Protein 8P61 (pdb70)

Nearest PDB structures (foldseek):
  8p61-assembly2_D-2  TM=9.581E-01  e=9.323E-28  O'nyong-nyong virus strain Gulu
  4uon-assembly2_B  TM=9.784E-01  e=1.556E-20  Aura virus
  4agj-assembly1_A  TM=9.787E-01  e=2.288E-20  Aura virus
  1kxd-assembly1_A  TM=9.789E-01  e=3.755E-20  Sindbis virus
  8ufb-assembly1_C  TM=9.804E-01  e=1.661E-19  Eastern equine encephalitis virus

Organism: O'nyong-nyong virus (strain Gulu) (NCBI:txid11028)

Structure (mmCIF, N/CA/C/O backbone):
data_8P61
#
_entry.id   8P61
#
_cell.length_a   89.650
_cell.length_b   112.130
_cell.length_c   67.100
_cell.angle_alpha   90.000
_cell.angle_beta   89.970
_cell.angle_gamma   90.000
#
_symmetry.space_group_name_H-M   'C 1 2 1'
#
loop_
_entity.id
_entity.type
_entity.pdbx_description
1 polymer 'Capsid protein'
2 non-polymer GLYCEROL
3 non-polymer 'SULFATE ION'
4 water water
#
loop_
_atom_site.group_PDB
_atom_site.id
_atom_site.type_symbol
_atom_site.label_atom_id
_atom_site.label_alt_id
_atom_site.label_comp_id
_atom_site.label_asym_id
_atom_site.label_entity_id
_atom_site.label_seq_id
_atom_site.pdbx_PDB_ins_code
_atom_site.Cartn_x
_atom_site.Cartn_y
_atom_site.Cartn_z
_atom_site.occupancy
_atom_site.B_iso_or_equiv
_atom_site.auth_seq_id
_atom_site.auth_comp_id
_atom_site.auth_asym_id
_atom_site.auth_atom_id
_atom_site.pdbx_PDB_model_num
ATOM 1 N N . GLU A 1 6 ? 30.229 11.191 -1.429 1.000 83.059 109 GLU A N 1
ATOM 2 C CA . GLU A 1 6 ? 30.396 12.312 -0.457 1.000 87.024 109 GLU A CA 1
ATOM 3 C C . GLU A 1 6 ? 29.996 11.840 0.945 1.000 89.442 109 GLU A C 1
ATOM 4 O O . GLU A 1 6 ? 29.211 12.484 1.639 1.000 66.844 109 GLU A O 1
ATOM 16 N N . ASN A 1 7 ? 30.595 10.707 1.365 1.000 97.028 110 ASN A N 1
ATOM 17 C CA . ASN A 1 7 ? 30.416 10.101 2.680 1.000 89.796 110 ASN A CA 1
ATOM 18 C C . ASN A 1 7 ? 31.783 9.879 3.337 1.000 81.526 110 ASN A C 1
ATOM 19 O O . ASN A 1 7 ? 31.993 8.894 4.044 1.000 66.711 110 ASN A O 1
ATOM 30 N N . ASP A 1 8 ? 32.663 10.884 3.151 1.000 77.343 111 ASP A N 1
ATOM 31 C CA . ASP A 1 8 ? 33.893 11.068 3.902 1.000 67.944 111 ASP A CA 1
ATOM 32 C C . ASP A 1 8 ? 33.564 11.633 5.284 1.000 55.515 111 ASP A C 1
ATOM 33 O O . ASP A 1 8 ? 34.453 11.724 6.123 1.000 49.067 111 ASP A O 1
ATOM 42 N N . CYS A 1 9 ? 32.281 11.986 5.510 1.000 51.521 112 CYS A N 1
ATOM 43 C CA . CYS A 1 9 ? 31.820 12.633 6.713 1.000 48.721 112 CYS A CA 1
ATOM 44 C C . CYS A 1 9 ? 30.996 11.711 7.609 1.000 41.799 112 CYS A C 1
ATOM 45 O O . CYS A 1 9 ? 30.478 12.176 8.607 1.000 38.209 112 CYS A O 1
ATOM 53 N N . ILE A 1 10 ? 30.865 10.420 7.268 1.000 44.276 113 ILE A N 1
ATOM 54 C CA . ILE A 1 10 ? 30.044 9.479 8.018 1.000 44.965 113 ILE A CA 1
ATOM 55 C C . ILE A 1 10 ? 30.969 8.369 8.490 1.000 40.924 113 ILE A C 1
ATOM 56 O O . ILE A 1 10 ? 31.701 7.836 7.671 1.000 34.304 113 ILE A O 1
ATOM 72 N N . PHE A 1 11 ? 30.936 8.062 9.792 1.000 38.940 114 PHE A N 1
ATOM 73 C CA . PHE A 1 11 ? 31.796 7.049 10.379 1.000 40.523 114 PHE A CA 1
ATOM 74 C C . PHE A 1 11 ? 30.942 6.070 11.178 1.000 37.669 114 PHE A C 1
ATOM 75 O O . PHE A 1 11 ? 30.062 6.485 11.935 1.000 29.262 114 PHE A O 1
ATOM 92 N N . GLU A 1 12 ? 31.244 4.767 11.035 1.000 34.576 115 GLU A N 1
ATOM 93 C CA . GLU A 1 12 ? 30.546 3.719 11.761 1.000 34.837 115 GLU A CA 1
ATOM 94 C C . GLU A 1 12 ? 30.835 3.829 13.253 1.000 31.964 115 GLU A C 1
ATOM 95 O O . GLU A 1 12 ? 31.943 4.175 13.650 1.000 32.998 115 GLU A O 1
ATOM 107 N N . VAL A 1 13 ? 29.814 3.571 14.070 1.000 32.810 116 VAL A N 1
ATOM 108 C CA . VAL A 1 13 ? 29.996 3.306 15.487 1.000 37.886 116 VAL A CA 1
ATOM 109 C C . VAL A 1 13 ? 29.807 1.810 15.683 1.000 43.019 116 VAL A C 1
ATOM 110 O O . VAL A 1 13 ? 28.848 1.256 15.143 1.000 39.518 116 VAL A O 1
ATOM 123 N N . ARG A 1 14 ? 30.690 1.187 16.476 1.000 50.541 117 ARG A N 1
ATOM 124 C CA . ARG A 1 14 ? 30.763 -0.270 16.594 1.000 49.365 117 ARG A CA 1
ATOM 125 C C . ARG A 1 14 ? 30.813 -0.676 18.063 1.000 49.989 117 ARG A C 1
ATOM 126 O O . ARG A 1 14 ? 31.534 -0.072 18.847 1.000 47.059 117 ARG A O 1
ATOM 147 N N . HIS A 1 15 ? 30.031 -1.714 18.401 1.000 51.424 118 HIS A N 1
ATOM 148 C CA . HIS A 1 15 ? 29.973 -2.322 19.717 1.000 51.237 118 HIS A CA 1
ATOM 149 C C . HIS A 1 15 ? 29.925 -3.830 19.501 1.000 51.176 118 HIS A C 1
ATOM 150 O O . HIS A 1 15 ? 29.154 -4.277 18.662 1.000 50.900 118 HIS A O 1
ATOM 165 N N . GLU A 1 16 ? 30.799 -4.586 20.194 1.000 58.650 119 GLU A N 1
ATOM 166 C CA . GLU A 1 16 ? 30.923 -6.031 20.031 1.000 55.900 119 GLU A CA 1
ATOM 167 C C . GLU A 1 16 ? 31.110 -6.384 18.546 1.000 57.283 119 GLU A C 1
ATOM 168 O O . GLU A 1 16 ? 30.505 -7.337 18.079 1.000 65.374 119 GLU A O 1
ATOM 180 N N . GLY A 1 17 ? 31.865 -5.603 17.761 1.000 58.280 120 GLY A N 1
ATOM 181 C CA . GLY A 1 17 ? 32.097 -5.927 16.356 1.000 58.489 120 GLY A CA 1
ATOM 182 C C . GLY A 1 17 ? 30.890 -5.754 15.427 1.000 59.951 120 GLY A C 1
ATOM 183 O O . GLY A 1 17 ? 30.944 -6.193 14.279 1.000 61.116 120 GLY A O 1
ATOM 187 N N . LYS A 1 18 ? 29.836 -5.069 15.895 1.000 58.756 121 LYS A N 1
ATOM 188 C CA . LYS A 1 18 ? 28.624 -4.822 15.120 1.000 60.803 121 LYS A CA 1
ATOM 189 C C . LYS A 1 18 ? 28.458 -3.308 14.959 1.000 52.306 121 LYS A C 1
ATOM 190 O O . LYS A 1 18 ? 28.660 -2.578 15.921 1.000 43.459 121 LYS A O 1
ATOM 209 N N . VAL A 1 19 ? 28.037 -2.856 13.771 1.000 49.715 122 VAL A N 1
ATOM 210 C CA . VAL A 1 19 ? 27.679 -1.462 13.541 1.000 45.337 122 VAL A CA 1
ATOM 211 C C . VAL A 1 19 ? 26.373 -1.164 14.273 1.000 41.723 122 VAL A C 1
ATOM 212 O O . VAL A 1 19 ? 25.357 -1.737 13.906 1.000 46.011 122 VAL A O 1
ATOM 225 N N . THR A 1 20 ? 26.398 -0.271 15.275 1.000 35.960 123 THR A N 1
ATOM 226 C CA . THR A 1 20 ? 25.207 0.143 16.016 1.000 36.344 123 THR A CA 1
ATOM 227 C C . THR A 1 20 ? 24.588 1.444 15.473 1.000 40.926 123 THR A C 1
ATOM 228 O O . THR A 1 20 ? 23.490 1.821 15.863 1.000 41.277 123 THR A O 1
ATOM 239 N N . GLY A 1 21 ? 25.281 2.145 14.572 1.000 42.317 124 GLY A N 1
ATOM 240 C CA . GLY A 1 21 ? 24.914 3.492 14.166 1.000 40.444 124 GLY A CA 1
ATOM 241 C C . GLY A 1 21 ? 26.100 4.243 13.567 1.000 35.579 124 GLY A C 1
ATOM 242 O O . GLY A 1 21 ? 27.152 3.653 13.332 1.000 32.695 124 GLY A O 1
ATOM 246 N N . TYR A 1 22 ? 25.894 5.544 13.318 1.000 34.690 125 TYR A N 1
ATOM 247 C CA . TYR A 1 22 ? 26.823 6.387 12.576 1.000 32.932 125 TYR A CA 1
ATOM 248 C C . TYR A 1 22 ? 27.076 7.705 13.294 1.000 33.329 125 TYR A C 1
ATOM 249 O O . TYR A 1 22 ? 26.210 8.228 13.992 1.000 33.541 125 TYR A O 1
ATOM 267 N N . ALA A 1 23 ? 28.328 8.166 13.170 1.000 34.360 126 ALA A N 1
ATOM 268 C CA . ALA A 1 23 ? 28.733 9.508 13.533 1.000 33.399 126 ALA A CA 1
ATOM 269 C C . ALA A 1 23 ? 28.950 10.273 12.231 1.000 37.611 126 ALA A C 1
ATOM 270 O O . ALA A 1 23 ? 29.343 9.704 11.210 1.000 42.796 126 ALA A O 1
ATOM 277 N N . CYS A 1 24 ? 28.713 11.584 12.325 1.000 38.203 127 CYS A N 1
ATOM 278 C CA . CYS A 1 24 ? 28.599 12.464 11.187 1.000 38.586 127 CYS A CA 1
ATOM 279 C C . CYS A 1 24 ? 29.398 13.750 11.446 1.000 35.875 127 CYS A C 1
ATOM 280 O O . CYS A 1 24 ? 29.262 14.348 12.512 1.000 38.332 127 CYS A O 1
ATOM 288 N N . LEU A 1 25 ? 30.259 14.140 10.490 1.000 34.602 128 LEU A N 1
ATOM 289 C CA . LEU A 1 25 ? 31.001 15.389 10.539 1.000 32.726 128 LEU A CA 1
ATOM 290 C C . LEU A 1 25 ? 30.161 16.426 9.821 1.000 31.825 128 LEU A C 1
ATOM 291 O O . LEU A 1 25 ? 29.929 16.314 8.621 1.000 34.503 128 LEU A O 1
ATOM 307 N N . VAL A 1 26 ? 29.707 17.435 10.562 1.000 34.740 129 VAL A N 1
ATOM 308 C CA . VAL A 1 26 ? 28.789 18.405 9.995 1.000 36.064 129 VAL A CA 1
ATOM 309 C C . VAL A 1 26 ? 29.059 19.745 10.662 1.000 34.275 129 VAL A C 1
ATOM 310 O O . VAL A 1 26 ? 29.106 19.828 11.899 1.000 35.715 129 VAL A O 1
ATOM 323 N N . GLY A 1 27 ? 29.254 20.781 9.827 1.000 34.562 130 GLY A N 1
ATOM 324 C CA . GLY A 1 27 ? 29.675 22.082 10.321 1.000 32.528 130 GLY A CA 1
ATOM 325 C C . GLY A 1 27 ? 31.062 21.981 10.943 1.000 34.004 130 GLY A C 1
ATOM 326 O O . GLY A 1 27 ? 31.980 21.574 10.244 1.000 34.274 130 GLY A O 1
ATOM 330 N N . ASP A 1 28 ? 31.154 22.228 12.257 1.000 33.585 131 ASP A N 1
ATOM 331 C CA . ASP A 1 28 ? 32.398 22.126 13.003 1.000 40.247 131 ASP A CA 1
ATOM 332 C C . ASP A 1 28 ? 32.295 21.050 14.098 1.000 38.212 131 ASP A C 1
ATOM 333 O O . ASP A 1 28 ? 33.062 21.090 15.060 1.000 33.559 131 ASP A O 1
ATOM 342 N N . LYS A 1 29 ? 31.369 20.089 13.952 1.000 37.874 132 LYS A N 1
ATOM 343 C CA . LYS A 1 29 ? 31.084 19.111 14.988 1.000 39.917 132 LYS A CA 1
ATOM 344 C C . LYS A 1 29 ? 31.133 17.696 14.427 1.000 35.973 132 LYS A C 1
ATOM 345 O O . LYS A 1 29 ? 30.797 17.462 13.258 1.000 32.751 132 LYS A O 1
ATOM 364 N N . VAL A 1 30 ? 31.564 16.776 15.300 1.000 33.961 133 VAL A N 1
ATOM 365 C CA . VAL A 1 30 ? 31.319 15.359 15.134 1.000 33.804 133 VAL A CA 1
ATOM 366 C C . VAL A 1 30 ? 30.041 15.061 15.903 1.000 34.281 133 VAL A C 1
ATOM 367 O O . VAL A 1 30 ? 30.020 15.251 17.119 1.000 34.314 133 VAL A O 1
ATOM 380 N N . MET A 1 31 ? 29.007 14.575 15.213 1.000 34.293 134 MET A N 1
ATOM 381 C CA . MET A 1 31 ? 27.724 14.349 15.856 1.000 36.298 134 MET A CA 1
ATOM 382 C C . MET A 1 31 ? 27.376 12.872 15.836 1.000 33.980 134 MET A C 1
ATOM 383 O O . MET A 1 31 ? 27.593 12.200 14.840 1.000 31.825 134 MET A O 1
ATOM 397 N N . LYS A 1 32 ? 26.786 12.417 16.938 1.000 37.723 135 LYS A N 1
ATOM 398 C CA . LYS A 1 32 ? 26.409 11.032 17.119 1.000 39.545 135 LYS A CA 1
ATOM 399 C C . LYS A 1 32 ? 25.161 10.994 17.989 1.000 37.235 135 LYS A C 1
ATOM 400 O O . LYS A 1 32 ? 25.113 11.710 18.979 1.000 36.362 135 LYS A O 1
ATOM 419 N N . PRO A 1 33 ? 24.128 10.169 17.702 1.000 39.859 136 PRO A N 1
ATOM 420 C CA . PRO A 1 33 ? 23.009 10.023 18.645 1.000 39.426 136 PRO A CA 1
ATOM 421 C C . PRO A 1 33 ? 23.530 9.454 19.960 1.000 42.306 136 PRO A C 1
ATOM 422 O O . PRO A 1 33 ? 24.400 8.572 19.958 1.000 40.132 136 PRO A O 1
ATOM 433 N N . ALA A 1 34 ? 23.038 9.969 21.086 1.000 40.766 137 ALA A N 1
ATOM 434 C CA . ALA A 1 34 ? 23.546 9.551 22.390 1.000 42.800 137 ALA A CA 1
ATOM 435 C C . ALA A 1 34 ? 23.205 8.091 22.712 1.000 44.194 137 ALA A C 1
ATOM 436 O O . ALA A 1 34 ? 23.961 7.450 23.427 1.000 44.021 137 ALA A O 1
ATOM 443 N N . HIS A 1 35 ? 22.086 7.568 22.190 1.000 46.112 138 HIS A N 1
ATOM 444 C CA . HIS A 1 35 ? 21.668 6.197 22.451 1.000 44.735 138 HIS A CA 1
ATOM 445 C C . HIS A 1 35 ? 22.545 5.153 21.738 1.000 45.694 138 HIS A C 1
ATOM 446 O O . HIS A 1 35 ? 22.499 3.982 22.107 1.000 46.360 138 HIS A O 1
ATOM 461 N N . VAL A 1 36 ? 23.288 5.527 20.690 1.000 43.375 139 VAL A N 1
ATOM 462 C CA . VAL A 1 36 ? 24.079 4.568 19.922 1.000 44.560 139 VAL A CA 1
ATOM 463 C C . VAL A 1 36 ? 25.311 4.156 20.733 1.000 48.296 139 VAL A C 1
ATOM 464 O O . VAL A 1 36 ? 26.207 4.963 20.921 1.000 47.273 139 VAL A O 1
ATOM 477 N N . LYS A 1 37 ? 25.371 2.886 21.154 1.000 54.078 140 LYS A N 1
ATOM 478 C CA . LYS A 1 37 ? 26.462 2.368 21.969 1.000 54.625 140 LYS A CA 1
ATOM 479 C C . LYS A 1 37 ? 27.691 2.083 21.110 1.000 53.272 140 LYS A C 1
ATOM 480 O O . LYS A 1 37 ? 27.577 1.810 19.921 1.000 53.921 140 LYS A O 1
ATOM 499 N N . GLY A 1 38 ? 28.873 2.154 21.736 1.000 49.649 141 GLY A N 1
ATOM 500 C CA . GLY A 1 38 ? 30.119 1.701 21.136 1.000 42.311 141 GLY A CA 1
ATOM 501 C C . GLY A 1 38 ? 31.028 2.878 20.825 1.000 41.262 141 GLY A C 1
ATOM 502 O O . GLY A 1 38 ? 30.838 3.962 21.355 1.000 47.358 141 GLY A O 1
ATOM 506 N N . THR A 1 39 ? 32.015 2.657 19.959 1.000 42.161 142 THR A N 1
ATOM 507 C CA . THR A 1 39 ? 33.040 3.642 19.674 1.000 48.197 142 THR A CA 1
ATOM 508 C C . THR A 1 39 ? 33.167 3.794 18.163 1.000 47.946 142 THR A C 1
ATOM 509 O O . THR A 1 39 ? 32.926 2.853 17.411 1.000 43.156 142 THR A O 1
ATOM 520 N N . ILE A 1 40 ? 33.598 4.989 17.769 1.000 43.545 143 ILE A N 1
ATOM 521 C CA . ILE A 1 40 ? 33.602 5.376 16.381 1.000 46.703 143 ILE A CA 1
ATOM 522 C C . ILE A 1 40 ? 34.774 4.647 15.737 1.000 50.275 143 ILE A C 1
ATOM 523 O O . ILE A 1 40 ? 35.851 4.591 16.320 1.000 42.747 143 ILE A O 1
ATOM 539 N N . ASP A 1 41 ? 34.562 4.139 14.520 1.000 51.215 144 ASP A N 1
ATOM 540 C CA . ASP A 1 41 ? 35.572 3.420 13.772 1.000 56.520 144 ASP A CA 1
ATOM 541 C C . ASP A 1 41 ? 36.536 4.427 13.144 1.000 51.909 144 ASP A C 1
ATOM 542 O O . ASP A 1 41 ? 36.703 4.463 11.919 1.000 58.848 144 ASP A O 1
ATOM 551 N N . ASN A 1 42 ? 37.199 5.230 13.976 1.000 47.502 145 ASN A N 1
ATOM 552 C CA . ASN A 1 42 ? 38.237 6.148 13.515 1.000 52.149 145 ASN A CA 1
ATOM 553 C C . ASN A 1 42 ? 39.060 6.606 14.716 1.000 56.334 145 ASN A C 1
ATOM 554 O O . ASN A 1 42 ? 38.493 7.159 15.657 1.000 50.712 145 ASN A O 1
ATOM 565 N N . ALA A 1 43 ? 40.390 6.402 14.655 1.000 56.854 146 ALA A N 1
ATOM 566 C CA . ALA A 1 43 ? 41.325 6.703 15.735 1.000 62.286 146 ALA A CA 1
ATOM 567 C C . ALA A 1 43 ? 41.187 8.131 16.276 1.000 60.934 146 ALA A C 1
ATOM 568 O O . ALA A 1 43 ? 41.115 8.374 17.490 1.000 56.087 146 ALA A O 1
ATOM 575 N N . ASP A 1 44 ? 41.149 9.074 15.322 1.000 59.326 147 ASP A N 1
ATOM 576 C CA . ASP A 1 44 ? 41.120 10.493 15.632 1.000 60.738 147 ASP A CA 1
ATOM 577 C C . ASP A 1 44 ? 39.840 10.829 16.387 1.000 63.545 147 ASP A C 1
ATOM 578 O O . ASP A 1 44 ? 39.904 11.545 17.377 1.000 63.128 147 ASP A O 1
ATOM 587 N N . LEU A 1 45 ? 38.702 10.285 15.934 1.000 53.738 148 LEU A N 1
ATOM 588 C CA . LEU A 1 45 ? 37.400 10.645 16.482 1.000 50.642 148 LEU A CA 1
ATOM 589 C C . LEU A 1 45 ? 37.142 9.943 17.814 1.000 47.764 148 LEU A C 1
ATOM 590 O O . LEU A 1 45 ? 36.506 10.534 18.693 1.000 42.880 148 LEU A O 1
ATOM 606 N N . ALA A 1 46 ? 37.635 8.693 17.945 1.000 48.231 149 ALA A N 1
ATOM 607 C CA . ALA A 1 46 ? 37.481 7.908 19.162 1.000 49.417 149 ALA A CA 1
ATOM 608 C C . ALA A 1 46 ? 38.116 8.587 20.378 1.000 54.393 149 ALA A C 1
ATOM 609 O O . ALA A 1 46 ? 37.594 8.464 21.480 1.000 61.582 149 ALA A O 1
ATOM 616 N N . LYS A 1 47 ? 39.216 9.318 20.176 1.000 62.084 150 LYS A N 1
ATOM 617 C CA . LYS A 1 47 ? 39.944 10.007 21.239 1.000 70.124 150 LYS A CA 1
ATOM 618 C C . LYS A 1 47 ? 39.165 11.209 21.790 1.000 61.779 150 LYS A C 1
ATOM 619 O O . LYS A 1 47 ? 39.473 11.661 22.886 1.000 62.316 150 LYS A O 1
ATOM 638 N N . LEU A 1 48 ? 38.162 11.744 21.064 1.000 58.808 151 LEU A N 1
ATOM 639 C CA . LEU A 1 48 ? 37.574 13.035 21.410 1.000 45.976 151 LEU A CA 1
ATOM 640 C C . LEU A 1 48 ? 36.692 12.883 22.639 1.000 46.620 151 LEU A C 1
ATOM 641 O O . LEU A 1 48 ? 36.183 11.805 22.908 1.000 56.937 151 LEU A O 1
ATOM 657 N N . ALA A 1 49 ? 36.538 13.976 23.384 1.000 49.219 152 ALA A N 1
ATOM 658 C CA . ALA A 1 49 ? 35.551 14.070 24.446 1.000 51.499 152 ALA A CA 1
ATOM 659 C C . ALA A 1 49 ? 34.235 14.568 23.830 1.000 48.578 152 ALA A C 1
ATOM 660 O O . ALA A 1 49 ? 34.235 15.549 23.094 1.000 47.504 152 ALA A O 1
ATOM 667 N N . PHE A 1 50 ? 33.123 13.875 24.092 1.000 50.554 153 PHE A N 1
ATOM 668 C CA . PHE A 1 50 ? 31.823 14.264 23.578 1.000 45.992 153 PHE A CA 1
ATOM 669 C C . PHE A 1 50 ? 30.993 14.880 24.692 1.000 47.303 153 PHE A C 1
ATOM 670 O O . PHE A 1 50 ? 31.032 14.398 25.822 1.000 53.785 153 PHE A O 1
ATOM 687 N N . LYS A 1 51 ? 30.231 15.922 24.337 1.000 48.543 154 LYS A N 1
ATOM 688 C CA . LYS A 1 51 ? 29.290 16.556 25.242 1.000 54.425 154 LYS A CA 1
ATOM 689 C C . LYS A 1 51 ? 27.907 16.037 24.862 1.000 52.362 154 LYS A C 1
ATOM 690 O O . LYS A 1 51 ? 27.524 16.129 23.698 1.000 50.811 1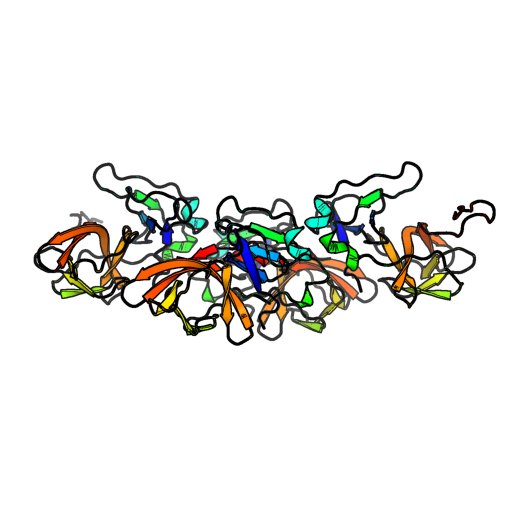54 LYS A O 1
ATOM 709 N N . ARG A 1 52 ? 27.190 15.474 25.847 1.000 56.444 155 ARG A N 1
ATOM 710 C CA A ARG A 1 52 ? 25.850 14.948 25.653 0.530 57.965 155 ARG A CA 1
ATOM 711 C CA B ARG A 1 52 ? 25.852 14.943 25.661 0.470 60.762 155 ARG A CA 1
ATOM 712 C C . ARG A 1 52 ? 24.855 16.064 25.937 1.000 64.991 155 ARG A C 1
ATOM 713 O O . ARG A 1 52 ? 24.952 16.713 26.975 1.000 70.910 155 ARG A O 1
ATOM 753 N N . SER A 1 53 ? 23.888 16.260 25.020 1.000 69.012 156 SER A N 1
ATOM 754 C CA . SER A 1 53 ? 22.819 17.224 25.229 1.000 63.070 156 SER A CA 1
ATOM 755 C C . SER A 1 53 ? 21.920 16.732 26.365 1.000 65.623 156 SER A C 1
ATOM 756 O O . SER A 1 53 ? 21.562 15.554 26.398 1.000 74.838 156 SER A O 1
ATOM 764 N N . SER A 1 54 ? 21.555 17.637 27.286 1.000 76.325 157 SER A N 1
ATOM 765 C CA . SER A 1 54 ? 20.694 17.295 28.416 1.000 86.278 157 SER A CA 1
ATOM 766 C C . SER A 1 54 ? 19.208 17.386 28.052 1.000 82.687 157 SER A C 1
ATOM 767 O O . SER A 1 54 ? 18.372 17.065 28.897 1.000 93.021 157 SER A O 1
ATOM 775 N N . LYS A 1 55 ? 18.875 17.836 26.820 1.000 72.333 158 LYS A N 1
ATOM 776 C CA . LYS A 1 55 ? 17.513 17.835 26.292 1.000 65.554 158 LYS A CA 1
ATOM 777 C C . LYS A 1 55 ? 17.341 16.797 25.174 1.000 64.720 158 LYS A C 1
ATOM 778 O O . LYS A 1 55 ? 16.300 16.156 25.140 1.000 66.318 158 LYS A O 1
ATOM 797 N N . TYR A 1 56 ? 18.320 16.657 24.253 1.000 61.205 159 TYR A N 1
ATOM 798 C CA . TYR A 1 56 ? 18.174 15.922 22.999 1.000 58.111 159 TYR A CA 1
ATOM 799 C C . TYR A 1 56 ? 19.055 14.677 22.998 1.000 55.989 159 TYR A C 1
ATOM 800 O O . TYR A 1 56 ? 20.051 14.624 23.718 1.000 56.114 159 TYR A O 1
ATOM 818 N N . ASP A 1 57 ? 18.709 13.702 22.140 1.000 46.438 160 ASP A N 1
ATOM 819 C CA . ASP A 1 57 ? 19.391 12.413 22.077 1.000 51.517 160 ASP A CA 1
ATOM 820 C C . ASP A 1 57 ? 20.593 12.567 21.140 1.000 48.987 160 ASP A C 1
ATOM 821 O O . ASP A 1 57 ? 20.606 12.061 20.017 1.000 51.394 160 ASP A O 1
ATOM 830 N N . LEU A 1 58 ? 21.594 13.317 21.599 1.000 49.058 161 LEU A N 1
ATOM 831 C CA . LEU A 1 58 ? 22.692 13.721 20.738 1.000 46.698 161 LEU A CA 1
ATOM 832 C C . LEU A 1 58 ? 23.925 13.994 21.582 1.000 42.954 161 LEU A C 1
ATOM 833 O O . LEU A 1 58 ? 23.827 14.490 22.702 1.000 47.822 161 LEU A O 1
ATOM 849 N N . GLU A 1 59 ? 25.080 13.640 21.035 1.000 42.937 162 GLU A N 1
ATOM 850 C CA . GLU A 1 59 ? 26.315 14.108 21.617 1.000 46.573 162 GLU A CA 1
ATOM 851 C C . GLU A 1 59 ? 27.242 14.561 20.499 1.000 45.931 162 GLU A C 1
ATOM 852 O O . GLU A 1 59 ? 27.119 14.125 19.349 1.000 48.866 162 GLU A O 1
ATOM 864 N N . CYS A 1 60 ? 28.092 15.535 20.856 1.000 44.034 163 CYS A N 1
ATOM 865 C CA . CYS A 1 60 ? 28.909 16.229 19.887 1.000 47.409 163 CYS A CA 1
ATOM 866 C C . CYS A 1 60 ? 30.278 16.519 20.490 1.000 40.801 163 CYS A C 1
ATOM 867 O O . CYS A 1 60 ? 30.420 16.709 21.687 1.000 39.414 163 CYS A O 1
ATOM 875 N N . ALA A 1 61 ? 31.275 16.480 19.619 1.000 37.702 164 ALA A N 1
ATOM 876 C CA . ALA A 1 61 ? 32.634 16.884 19.922 1.000 40.345 164 ALA A CA 1
ATOM 877 C C . ALA A 1 61 ? 33.084 17.852 18.838 1.000 40.600 164 ALA A C 1
ATOM 878 O O . ALA A 1 61 ? 32.602 17.811 17.703 1.000 41.303 164 ALA A O 1
ATOM 885 N N . GLN A 1 62 ? 34.043 18.699 19.193 1.000 41.782 165 GLN A N 1
ATOM 886 C CA . GLN A 1 62 ? 34.617 19.643 18.254 1.000 41.468 165 GLN A CA 1
ATOM 887 C C . GLN A 1 62 ? 35.399 18.848 17.208 1.000 36.001 165 GLN A C 1
ATOM 888 O O . GLN A 1 62 ? 36.167 17.961 17.552 1.000 32.569 165 GLN A O 1
ATOM 902 N N . ILE A 1 63 ? 35.162 19.129 15.927 1.000 33.865 166 ILE A N 1
ATOM 903 C CA . ILE A 1 63 ? 35.881 18.450 14.868 1.000 36.055 166 ILE A CA 1
ATOM 904 C C . ILE A 1 63 ? 37.377 18.741 14.993 1.000 39.339 166 ILE A C 1
ATOM 905 O O . ILE A 1 63 ? 37.758 19.886 15.207 1.000 31.065 166 ILE A O 1
ATOM 921 N N . PRO A 1 64 ? 38.273 17.733 14.888 1.000 36.036 167 PRO A N 1
ATOM 922 C CA . PRO A 1 64 ? 39.702 17.986 14.709 1.000 37.896 167 PRO A CA 1
ATOM 923 C C . PRO A 1 64 ? 39.954 18.839 13.477 1.000 40.962 167 PRO A C 1
ATOM 924 O O . PRO A 1 64 ? 39.389 18.563 12.420 1.000 36.454 167 PRO A O 1
ATOM 935 N N . VAL A 1 65 ? 40.828 19.847 13.624 1.000 43.439 168 VAL A N 1
ATOM 936 C CA . VAL A 1 65 ? 40.999 20.878 12.606 1.000 41.335 168 VAL A CA 1
ATOM 937 C C . VAL A 1 65 ? 41.540 20.257 11.312 1.000 37.952 168 VAL A C 1
ATOM 938 O O . VAL A 1 65 ? 41.173 20.696 10.230 1.000 34.407 168 VAL A O 1
ATOM 951 N N . HIS A 1 66 ? 42.315 19.163 11.411 1.000 38.719 169 HIS A N 1
ATOM 952 C CA . HIS A 1 66 ? 42.840 18.473 10.237 1.000 47.261 169 HIS A CA 1
ATOM 953 C C . HIS A 1 66 ? 41.764 17.749 9.425 1.000 48.197 169 HIS A C 1
ATOM 954 O O . HIS A 1 66 ? 42.061 17.357 8.308 1.000 51.850 169 HIS A O 1
ATOM 969 N N . MET A 1 67 ? 40.544 17.580 9.972 1.000 51.537 170 MET A N 1
ATOM 970 C CA . MET A 1 67 ? 39.433 16.911 9.307 1.000 48.871 170 MET A CA 1
ATOM 971 C C . MET A 1 67 ? 38.319 17.883 8.920 1.000 47.738 170 MET A C 1
ATOM 972 O O . MET A 1 67 ? 37.267 17.429 8.500 1.000 46.309 170 MET A O 1
ATOM 986 N N . LYS A 1 68 ? 38.519 19.201 9.036 1.000 45.117 171 LYS A N 1
ATOM 987 C CA . LYS A 1 68 ? 37.480 20.184 8.725 1.000 51.305 171 LYS A CA 1
ATOM 988 C C . LYS A 1 68 ? 37.046 20.078 7.265 1.000 51.729 171 LYS A C 1
ATOM 989 O O . LYS A 1 68 ? 35.865 20.193 6.997 1.000 57.966 171 LYS A O 1
ATOM 1008 N N . SER A 1 69 ? 37.974 19.807 6.342 1.000 54.089 172 SER A N 1
ATOM 1009 C CA . SER A 1 69 ? 37.680 19.657 4.916 1.000 57.250 172 SER A CA 1
ATOM 1010 C C . SER A 1 69 ? 36.799 18.441 4.604 1.000 57.091 172 SER A C 1
ATOM 1011 O O . SER A 1 69 ? 36.277 18.370 3.497 1.000 71.767 172 SER A O 1
ATOM 1019 N N . ASP A 1 70 ? 36.724 17.459 5.504 1.000 49.734 173 ASP A N 1
ATOM 1020 C CA . ASP A 1 70 ? 35.844 16.313 5.354 1.000 45.884 173 ASP A CA 1
ATOM 1021 C C . ASP A 1 70 ? 34.412 16.608 5.813 1.000 42.380 173 ASP A C 1
ATOM 1022 O O . ASP A 1 70 ? 33.532 15.841 5.463 1.000 40.146 173 ASP A O 1
ATOM 1031 N N . ALA A 1 71 ? 34.189 17.645 6.636 1.000 37.879 174 ALA A N 1
ATOM 1032 C CA . ALA A 1 71 ? 32.879 17.908 7.208 1.000 40.232 174 ALA A CA 1
ATOM 1033 C C . ALA A 1 71 ? 31.910 18.242 6.079 1.000 34.354 174 ALA A C 1
ATOM 1034 O O . ALA A 1 71 ? 32.290 18.906 5.122 1.000 31.328 174 ALA A O 1
ATOM 1041 N N . SER A 1 72 ? 30.673 17.771 6.180 1.000 33.258 175 SER A N 1
ATOM 1042 C CA . SER A 1 72 ? 29.631 18.222 5.274 1.000 32.702 175 SER A CA 1
ATOM 1043 C C . SER A 1 72 ? 29.122 19.593 5.716 1.000 29.965 175 SER A C 1
ATOM 1044 O O . SER A 1 72 ? 29.117 19.960 6.908 1.000 33.026 175 SER A O 1
ATOM 1052 N N . LYS A 1 73 ? 28.717 20.354 4.706 1.000 31.299 176 LYS A N 1
ATOM 1053 C CA . LYS A 1 73 ? 27.922 21.548 4.901 1.000 33.504 176 LYS A CA 1
ATOM 1054 C C . LYS A 1 73 ? 26.537 21.140 5.369 1.000 31.393 176 LYS A C 1
ATOM 1055 O O . LYS A 1 73 ? 26.113 20.010 5.096 1.000 28.671 176 LYS A O 1
ATOM 1074 N N . PHE A 1 74 ? 25.842 22.071 6.032 1.000 30.730 177 PHE A N 1
ATOM 1075 C CA . PHE A 1 74 ? 24.465 21.872 6.475 1.000 28.201 177 PHE A CA 1
ATOM 1076 C C . PHE A 1 74 ? 23.656 23.101 6.107 1.000 27.389 177 PHE A C 1
ATOM 1077 O O . PHE A 1 74 ? 24.222 24.134 5.805 1.000 27.639 177 PHE A O 1
ATOM 1094 N N . THR A 1 75 ? 22.327 23.012 6.205 1.000 26.564 178 THR A N 1
ATOM 1095 C CA . THR A 1 75 ? 21.453 24.153 5.998 1.000 29.117 178 THR A CA 1
ATOM 1096 C C . THR A 1 75 ? 20.169 23.988 6.813 1.000 32.407 178 THR A C 1
ATOM 1097 O O . THR A 1 75 ? 19.769 22.869 7.153 1.000 29.795 178 THR A O 1
ATOM 1108 N N . HIS A 1 76 ? 19.560 25.111 7.154 1.000 32.732 179 HIS A N 1
ATOM 1109 C CA . HIS A 1 76 ? 18.236 25.152 7.732 1.000 33.020 179 HIS A CA 1
ATOM 1110 C C . HIS A 1 76 ? 17.167 25.257 6.654 1.000 36.021 179 HIS A C 1
ATOM 1111 O O . HIS A 1 76 ? 15.983 25.060 6.963 1.000 41.854 179 HIS A O 1
ATOM 1126 N N . GLU A 1 77 ? 17.556 25.475 5.395 1.000 34.469 180 GLU A N 1
ATOM 1127 C CA . GLU A 1 77 ? 16.609 25.566 4.279 1.000 38.654 180 GLU A CA 1
ATOM 1128 C C . GLU A 1 77 ? 16.145 24.156 3.888 1.000 37.283 180 GLU A C 1
ATOM 1129 O O . GLU A 1 77 ? 16.920 23.340 3.363 1.000 37.273 180 GLU A O 1
ATOM 1141 N N . LYS A 1 78 ? 14.867 23.881 4.179 1.000 32.778 181 LYS A N 1
ATOM 1142 C CA . LYS A 1 78 ? 14.239 22.593 3.927 1.000 32.821 181 LYS A CA 1
ATOM 1143 C C . LYS A 1 78 ? 12.910 22.830 3.207 1.000 30.734 181 LYS A C 1
ATOM 1144 O O . LYS A 1 78 ? 11.841 22.608 3.778 1.000 30.335 181 LYS A O 1
ATOM 1163 N N . PRO A 1 79 ? 12.908 23.258 1.928 1.000 28.838 182 PRO A N 1
ATOM 1164 C CA . PRO A 1 79 ? 11.670 23.272 1.149 1.000 31.306 182 PRO A CA 1
ATOM 1165 C C . PRO A 1 79 ? 11.073 21.861 1.013 1.000 31.245 182 PRO A C 1
ATOM 1166 O O . PRO A 1 79 ? 11.777 20.857 1.065 1.000 29.915 182 PRO A O 1
ATOM 1177 N N . GLU A 1 80 ? 9.737 21.787 0.942 1.000 34.760 183 GLU A N 1
ATOM 1178 C CA . GLU A 1 80 ? 9.028 20.526 0.828 1.000 35.018 183 GLU A CA 1
ATOM 1179 C C . GLU A 1 80 ? 9.400 19.835 -0.473 1.000 33.163 183 GLU A C 1
ATOM 1180 O O . GLU A 1 80 ? 9.612 20.496 -1.481 1.000 34.316 183 GLU A O 1
ATOM 1192 N N . GLY A 1 81 ? 9.477 18.494 -0.416 1.000 31.033 184 GLY A N 1
ATOM 1193 C CA . GLY A 1 81 ? 9.892 17.689 -1.556 1.000 30.210 184 GLY A CA 1
ATOM 1194 C C . GLY A 1 81 ? 10.717 16.489 -1.112 1.000 29.503 184 GLY A C 1
ATOM 1195 O O . GLY A 1 81 ? 10.546 16.011 -0.006 1.000 36.439 184 GLY A O 1
ATOM 1199 N N . TYR A 1 82 ? 11.631 16.051 -1.971 1.000 29.152 185 TYR A N 1
ATOM 1200 C CA . TYR A 1 82 ? 12.399 14.838 -1.753 1.000 32.131 185 TYR A CA 1
ATOM 1201 C C . TYR A 1 82 ? 13.851 15.201 -1.466 1.000 30.151 185 TYR A C 1
ATOM 1202 O O . TYR A 1 82 ? 14.354 16.161 -2.011 1.000 29.291 185 TYR A O 1
ATOM 1220 N N . TYR A 1 83 ? 14.449 14.422 -0.552 1.000 33.148 186 TYR A N 1
ATOM 1221 C CA . TYR A 1 83 ? 15.810 14.532 -0.072 1.000 29.725 186 TYR A CA 1
ATOM 1222 C C . TYR A 1 83 ? 16.467 13.159 -0.247 1.000 31.234 186 TYR A C 1
ATOM 1223 O O . TYR A 1 83 ? 15.792 12.189 -0.586 1.000 31.726 186 TYR A O 1
ATOM 1241 N N . ASN A 1 84 ? 17.769 13.080 0.036 1.000 28.771 187 ASN A N 1
ATOM 1242 C CA . ASN A 1 84 ? 18.592 11.910 -0.218 1.000 28.487 187 ASN A CA 1
ATOM 1243 C C . ASN A 1 84 ? 19.059 11.318 1.092 1.000 29.058 187 ASN A C 1
ATOM 1244 O O . ASN A 1 84 ? 19.487 12.051 1.971 1.000 26.636 187 ASN A O 1
ATOM 1255 N N . TRP A 1 85 ? 19.003 9.989 1.203 1.000 29.846 188 TRP A N 1
ATOM 1256 C CA . TRP A 1 85 ? 19.817 9.299 2.183 1.000 31.756 188 TRP A CA 1
ATOM 1257 C C . TRP A 1 85 ? 20.266 7.946 1.630 1.000 30.422 188 TRP A C 1
ATOM 1258 O O . TRP A 1 85 ? 20.041 7.648 0.452 1.000 27.877 188 TRP A O 1
ATOM 1279 N N . HIS A 1 86 ? 21.000 7.211 2.476 1.000 29.095 189 HIS A N 1
ATOM 1280 C CA . HIS A 1 86 ? 21.636 5.948 2.129 1.000 32.776 189 HIS A CA 1
ATOM 1281 C C . HIS A 1 86 ? 20.664 4.982 1.449 1.000 28.803 189 HIS A C 1
ATOM 1282 O O . HIS A 1 86 ? 21.006 4.364 0.468 1.000 36.143 189 HIS A O 1
ATOM 1297 N N . HIS A 1 87 ? 19.438 4.881 1.951 1.000 30.577 190 HIS A N 1
ATOM 1298 C CA . HIS A 1 87 ? 18.437 3.940 1.455 1.000 31.429 190 HIS A CA 1
ATOM 1299 C C . HIS A 1 87 ? 17.563 4.506 0.331 1.000 36.341 190 HIS A C 1
ATOM 1300 O O . HIS A 1 87 ? 16.577 3.868 -0.016 1.000 44.126 190 HIS A O 1
ATOM 1315 N N . GLY A 1 88 ? 17.854 5.705 -0.216 1.000 35.769 191 GLY A N 1
ATOM 1316 C CA . GLY A 1 88 ? 17.102 6.290 -1.318 1.000 33.719 191 GLY A CA 1
ATOM 1317 C C . GLY A 1 88 ? 16.421 7.618 -0.947 1.000 33.794 191 GLY A C 1
ATOM 1318 O O . GLY A 1 88 ? 17.024 8.474 -0.332 1.000 34.325 191 GLY A O 1
ATOM 1322 N N . ALA A 1 89 ? 15.170 7.803 -1.364 1.000 28.969 192 ALA A N 1
ATOM 1323 C CA . ALA A 1 89 ? 14.452 9.061 -1.254 1.000 30.400 192 ALA A CA 1
ATOM 1324 C C . ALA A 1 89 ? 13.767 9.214 0.111 1.000 32.367 192 ALA A C 1
ATOM 1325 O O . ALA A 1 89 ? 13.188 8.263 0.630 1.000 36.633 192 ALA A O 1
ATOM 1332 N N . VAL A 1 90 ? 13.852 10.426 0.680 1.000 36.638 193 VAL A N 1
ATOM 1333 C CA . VAL A 1 90 ? 13.173 10.841 1.893 1.000 32.582 193 VAL A CA 1
ATOM 1334 C C . VAL A 1 90 ? 12.262 12.014 1.528 1.000 37.160 193 VAL A C 1
ATOM 1335 O O . VAL A 1 90 ? 12.708 13.029 1.028 1.000 36.076 193 VAL A O 1
ATOM 1348 N N . GLN A 1 91 ? 10.980 11.880 1.818 1.000 35.973 194 GLN A N 1
ATOM 1349 C CA . GLN A 1 91 ? 10.022 12.924 1.558 1.000 34.756 194 GLN A CA 1
ATOM 1350 C C . GLN A 1 91 ? 10.029 13.849 2.762 1.000 32.580 194 GLN A C 1
ATOM 1351 O O . GLN A 1 91 ? 10.019 13.351 3.878 1.000 31.494 194 GLN A O 1
ATOM 1365 N N . TYR A 1 92 ? 10.008 15.164 2.518 1.000 32.343 195 TYR A N 1
ATOM 1366 C CA . TYR A 1 92 ? 9.786 16.160 3.547 1.000 32.331 195 TYR A CA 1
ATOM 1367 C C . TYR A 1 92 ? 8.482 16.893 3.231 1.000 34.028 195 TYR A C 1
ATOM 1368 O O . TYR A 1 92 ? 8.314 17.467 2.156 1.000 31.526 195 TYR A O 1
ATOM 1386 N N . SER A 1 93 ? 7.579 16.878 4.199 1.000 39.171 196 SER A N 1
ATOM 1387 C CA . SER A 1 93 ? 6.217 17.334 3.992 1.000 41.890 196 SER A CA 1
ATOM 1388 C C . SER A 1 93 ? 5.565 17.505 5.354 1.000 42.436 196 SER A C 1
ATOM 1389 O O . SER A 1 93 ? 5.796 16.683 6.237 1.000 36.912 196 SER A O 1
ATOM 1397 N N . GLY A 1 94 ? 4.826 18.617 5.524 1.000 42.059 197 GLY A N 1
ATOM 1398 C CA . GLY A 1 94 ? 4.213 18.960 6.797 1.000 39.780 197 GLY A CA 1
ATOM 1399 C C . GLY A 1 94 ? 5.191 18.951 7.970 1.000 44.020 197 GLY A C 1
ATOM 1400 O O . GLY A 1 94 ? 4.800 18.584 9.069 1.000 47.749 197 GLY A O 1
ATOM 1404 N N . GLY A 1 95 ? 6.455 19.342 7.734 1.000 40.899 198 GLY A N 1
ATOM 1405 C CA . GLY A 1 95 ? 7.458 19.415 8.782 1.000 40.811 198 GLY A CA 1
ATOM 1406 C C . GLY A 1 95 ? 7.987 18.061 9.262 1.000 39.839 198 GLY A C 1
ATOM 1407 O O . GLY A 1 95 ? 8.579 17.996 10.350 1.000 40.407 198 GLY A O 1
ATOM 1411 N N . ARG A 1 96 ? 7.764 16.992 8.478 1.000 38.171 199 ARG A N 1
ATOM 1412 C CA . ARG A 1 96 ? 8.152 15.639 8.863 1.000 38.853 199 ARG A CA 1
ATOM 1413 C C . ARG A 1 96 ? 8.861 14.979 7.683 1.000 30.715 199 ARG A C 1
ATOM 1414 O O . ARG A 1 96 ? 8.420 15.106 6.547 1.000 30.510 199 ARG A O 1
ATOM 1435 N N . PHE A 1 97 ? 9.958 14.271 7.959 1.000 31.472 200 PHE A N 1
ATOM 1436 C CA . PHE A 1 97 ? 10.619 13.400 6.989 1.000 29.119 200 PHE A CA 1
ATOM 1437 C C . PHE A 1 97 ? 9.986 12.009 7.046 1.000 28.473 200 PHE A C 1
ATOM 1438 O O . PHE A 1 97 ? 9.853 11.445 8.116 1.000 27.467 200 PHE A O 1
ATOM 1455 N N . THR A 1 98 ? 9.651 11.425 5.898 1.000 27.363 201 THR A N 1
ATOM 1456 C CA . THR A 1 98 ? 9.160 10.065 5.860 1.000 29.988 201 THR A CA 1
ATOM 1457 C C . THR A 1 98 ? 9.868 9.252 4.774 1.000 31.917 201 THR A C 1
ATOM 1458 O O . THR A 1 98 ? 10.369 9.793 3.809 1.000 29.903 201 THR A O 1
ATOM 1469 N N . ILE A 1 99 ? 9.844 7.925 4.943 1.000 32.303 202 ILE A N 1
ATOM 1470 C CA . ILE A 1 99 ? 10.367 6.979 3.973 1.000 31.710 202 ILE A CA 1
ATOM 1471 C C . ILE A 1 99 ? 9.320 5.884 3.771 1.000 32.931 202 ILE A C 1
ATOM 1472 O O . ILE A 1 99 ? 8.459 5.704 4.641 1.000 29.257 202 ILE A O 1
ATOM 1488 N N . PRO A 1 100 ? 9.433 5.079 2.686 1.000 34.235 203 PRO A N 1
ATOM 1489 C CA . PRO A 1 100 ? 8.666 3.835 2.583 1.000 34.772 203 PRO A CA 1
ATOM 1490 C C . PRO A 1 100 ? 8.986 2.937 3.780 1.000 37.346 203 PRO A C 1
ATOM 1491 O O . PRO A 1 100 ? 10.162 2.746 4.109 1.000 35.583 203 PRO A O 1
ATOM 1502 N N . THR A 1 101 ? 7.939 2.395 4.428 1.000 36.784 204 THR A N 1
ATOM 1503 C CA . THR A 1 101 ? 8.113 1.406 5.481 1.000 39.866 204 THR A CA 1
ATOM 1504 C C . THR A 1 101 ? 8.996 0.270 4.954 1.000 41.895 204 THR A C 1
ATOM 1505 O O . THR A 1 101 ? 8.855 -0.135 3.799 1.000 51.361 204 THR A O 1
ATOM 1516 N N . GLY A 1 102 ? 9.966 -0.168 5.745 1.000 34.952 205 GLY A N 1
ATOM 1517 C CA . GLY A 1 102 ? 10.828 -1.221 5.246 1.000 38.503 205 GLY A CA 1
ATOM 1518 C C . GLY A 1 102 ? 12.030 -0.725 4.444 1.000 41.184 205 GLY A C 1
ATOM 1519 O O . GLY A 1 102 ? 12.907 -1.536 4.189 1.000 41.980 205 GLY A O 1
ATOM 1523 N N . ALA A 1 103 ? 12.142 0.568 4.096 1.000 40.723 206 ALA A N 1
ATOM 1524 C CA . ALA A 1 103 ? 13.384 1.108 3.541 1.000 37.512 206 ALA A CA 1
ATOM 1525 C C . ALA A 1 103 ? 14.498 1.157 4.587 1.000 35.907 206 ALA A C 1
ATOM 1526 O O . ALA A 1 103 ? 15.672 1.146 4.223 1.000 39.873 206 ALA A O 1
ATOM 1533 N N . GLY A 1 104 ? 14.121 1.265 5.872 1.000 35.789 207 GLY A N 1
ATOM 1534 C CA . GLY A 1 104 ? 15.070 1.317 6.967 1.000 37.872 207 GLY A CA 1
ATOM 1535 C C . GLY A 1 104 ? 15.816 -0.008 7.133 1.000 38.088 207 GLY A C 1
ATOM 1536 O O . GLY A 1 104 ? 15.309 -1.022 6.700 1.000 38.130 207 GLY A O 1
ATOM 1540 N N . LYS A 1 105 ? 17.022 0.025 7.709 1.000 36.783 208 LYS A N 1
ATOM 1541 C CA . LYS A 1 105 ? 17.821 -1.148 7.992 1.000 33.935 208 LYS A CA 1
ATOM 1542 C C . LYS A 1 105 ? 18.379 -1.007 9.405 1.000 32.652 208 LYS A C 1
ATOM 1543 O O . LYS A 1 105 ? 18.367 0.088 9.970 1.000 30.765 208 LYS A O 1
ATOM 1562 N N . PRO A 1 106 ? 18.862 -2.098 10.050 1.000 38.484 209 PRO A N 1
ATOM 1563 C CA . PRO A 1 106 ? 19.545 -1.975 11.340 1.000 38.438 209 PRO A CA 1
ATOM 1564 C C . PRO A 1 106 ? 20.765 -1.051 11.209 1.000 38.023 209 PRO A C 1
ATOM 1565 O O . PRO A 1 106 ? 21.415 -1.025 10.156 1.000 35.498 209 PRO A O 1
ATOM 1576 N N . GLY A 1 107 ? 20.984 -0.232 12.246 1.000 33.377 210 GLY A N 1
ATOM 1577 C CA . GLY A 1 107 ? 22.114 0.684 12.334 1.000 37.764 210 GLY A CA 1
ATOM 1578 C C . GLY A 1 107 ? 21.905 2.047 11.660 1.000 39.822 210 GLY A C 1
ATOM 1579 O O . GLY A 1 107 ? 22.911 2.693 11.381 1.000 38.502 210 GLY A O 1
ATOM 1583 N N . ASP A 1 108 ? 20.646 2.486 11.423 1.000 35.722 211 ASP A N 1
ATOM 1584 C CA . ASP A 1 108 ? 20.386 3.731 10.703 1.000 32.017 211 ASP A CA 1
ATOM 1585 C C . ASP A 1 108 ? 20.518 4.969 11.587 1.000 30.728 211 ASP A C 1
ATOM 1586 O O . ASP A 1 108 ? 20.613 6.058 11.037 1.000 31.933 211 ASP A O 1
ATOM 1595 N N . SER A 1 109 ? 20.513 4.822 12.918 1.000 31.207 212 SER A N 1
ATOM 1596 C CA . SER A 1 109 ? 20.723 5.935 13.821 1.000 31.152 212 SER A CA 1
ATOM 1597 C C . SER A 1 109 ? 22.016 6.661 13.477 1.000 31.184 212 SER A C 1
ATOM 1598 O O . SER A 1 109 ? 23.074 6.039 13.440 1.000 31.090 212 SER A O 1
ATOM 1606 N N . GLY A 1 110 ? 21.894 7.980 13.230 1.000 29.201 213 GLY A N 1
ATOM 1607 C CA . GLY A 1 110 ? 23.014 8.861 12.966 1.000 26.914 213 GLY A CA 1
ATOM 1608 C C . GLY A 1 110 ? 23.245 9.095 11.472 1.000 24.840 213 GLY A C 1
ATOM 1609 O O . GLY A 1 110 ? 24.096 9.889 11.119 1.000 33.548 213 GLY A O 1
ATOM 1613 N N . ARG A 1 111 ? 22.529 8.398 10.601 1.000 27.089 214 ARG A N 1
ATOM 1614 C CA . ARG A 1 111 ? 22.645 8.640 9.169 1.000 29.027 214 ARG A CA 1
ATOM 1615 C C . ARG A 1 111 ? 22.077 10.014 8.826 1.000 29.603 214 ARG A C 1
ATOM 1616 O O . ARG A 1 111 ? 21.015 10.397 9.310 1.000 31.571 214 ARG A O 1
ATOM 1637 N N . PRO A 1 112 ? 22.794 10.826 8.034 1.000 33.086 215 PRO A N 1
ATOM 1638 C CA . PRO A 1 112 ? 22.277 12.108 7.588 1.000 33.035 215 PRO A CA 1
ATOM 1639 C C . PRO A 1 112 ? 21.370 12.011 6.374 1.000 31.903 215 PRO A C 1
ATOM 1640 O O . PRO A 1 112 ? 21.452 11.072 5.591 1.000 30.536 215 PRO A O 1
ATOM 1651 N N . ILE A 1 113 ? 20.547 13.046 6.239 1.000 30.738 216 ILE A N 1
ATOM 1652 C CA . ILE A 1 113 ? 19.714 13.284 5.081 1.000 29.658 216 ILE A CA 1
ATOM 1653 C C . ILE A 1 113 ? 20.251 14.523 4.388 1.000 27.855 216 ILE A C 1
ATOM 1654 O O . ILE A 1 113 ? 20.486 15.516 5.043 1.000 29.068 216 ILE A O 1
ATOM 1670 N N . PHE A 1 114 ? 20.393 14.459 3.061 1.000 31.868 217 PHE A N 1
ATOM 1671 C CA . PHE A 1 114 ? 21.040 15.486 2.277 1.000 29.030 217 PHE A CA 1
ATOM 1672 C C . PHE A 1 114 ? 20.075 16.051 1.242 1.000 29.574 217 PHE A C 1
ATOM 1673 O O . PHE A 1 114 ? 19.259 15.317 0.697 1.000 26.612 217 PHE A O 1
ATOM 1690 N N . ASP A 1 115 ? 20.254 17.335 0.900 1.000 28.603 218 ASP A N 1
ATOM 1691 C CA . ASP A 1 115 ? 19.683 17.901 -0.319 1.000 27.978 218 ASP A CA 1
ATOM 1692 C C . ASP A 1 115 ? 20.579 17.551 -1.509 1.000 26.787 218 ASP A C 1
ATOM 1693 O O . ASP A 1 115 ? 21.640 16.931 -1.340 1.000 28.196 218 ASP A O 1
ATOM 1702 N N . ASN A 1 116 ? 20.135 17.944 -2.713 1.000 25.195 219 ASN A N 1
ATOM 1703 C CA . ASN A 1 116 ? 20.847 17.639 -3.942 1.000 30.266 219 ASN A CA 1
ATOM 1704 C C . ASN A 1 116 ? 22.165 18.409 -4.097 1.000 35.355 219 ASN A C 1
ATOM 1705 O O . ASN A 1 116 ? 22.957 18.044 -4.943 1.000 34.611 219 ASN A O 1
ATOM 1716 N N . LYS A 1 117 ? 22.395 19.484 -3.323 1.000 39.457 220 LYS A N 1
ATOM 1717 C CA . LYS A 1 117 ? 23.687 20.160 -3.279 1.000 41.725 220 LYS A CA 1
ATOM 1718 C C . LYS A 1 117 ? 24.636 19.486 -2.285 1.000 43.614 220 LYS A C 1
ATOM 1719 O O . LYS A 1 117 ? 25.796 19.890 -2.183 1.000 42.024 220 LYS A O 1
ATOM 1738 N N . GLY A 1 118 ? 24.162 18.463 -1.561 1.000 36.279 221 GLY A N 1
ATOM 1739 C CA . GLY A 1 118 ? 24.986 17.709 -0.642 1.000 34.919 221 GLY A CA 1
ATOM 1740 C C . GLY A 1 118 ? 25.085 18.378 0.724 1.000 32.324 221 GLY A C 1
ATOM 1741 O O . GLY A 1 118 ? 25.973 18.068 1.499 1.000 33.641 221 GLY A O 1
ATOM 1745 N N . ARG A 1 119 ? 24.127 19.234 1.055 1.000 34.748 222 ARG A N 1
ATOM 1746 C CA . ARG A 1 119 ? 24.067 19.796 2.385 1.000 35.562 222 ARG A CA 1
ATOM 1747 C C . ARG A 1 119 ? 23.208 18.885 3.245 1.000 33.567 222 ARG A C 1
ATOM 1748 O O . ARG A 1 119 ? 22.154 18.450 2.816 1.000 29.762 222 ARG A O 1
ATOM 1769 N N . VAL A 1 120 ? 23.635 18.671 4.490 1.000 32.939 223 VAL A N 1
ATOM 1770 C CA . VAL A 1 120 ? 22.881 17.903 5.443 1.000 30.816 223 VAL A CA 1
ATOM 1771 C C . VAL A 1 120 ? 21.714 18.766 5.918 1.000 33.822 223 VAL A C 1
ATOM 1772 O O . VAL A 1 120 ? 21.937 19.883 6.387 1.000 31.029 223 VAL A O 1
ATOM 1785 N N . VAL A 1 121 ? 20.490 18.226 5.839 1.000 30.437 224 VAL A N 1
ATOM 1786 C CA . VAL A 1 121 ? 19.295 18.906 6.324 1.000 29.465 224 VAL A CA 1
ATOM 1787 C C . VAL A 1 121 ? 18.775 18.273 7.619 1.000 31.338 224 VAL A C 1
ATOM 1788 O O . VAL A 1 121 ? 18.003 18.925 8.325 1.000 32.876 224 VAL A O 1
ATOM 1801 N N . ALA A 1 122 ? 19.171 17.022 7.939 1.000 31.191 225 ALA A N 1
ATOM 1802 C CA . ALA A 1 122 ? 18.781 16.389 9.191 1.000 28.143 225 ALA A CA 1
ATOM 1803 C C . ALA A 1 122 ? 19.661 15.191 9.469 1.000 27.087 225 ALA A C 1
ATOM 1804 O O . ALA A 1 122 ? 20.318 14.703 8.555 1.000 30.775 225 ALA A O 1
ATOM 1811 N N . ILE A 1 123 ? 19.667 14.750 10.732 1.000 29.223 226 ILE A N 1
ATOM 1812 C CA . ILE A 1 123 ? 20.292 13.498 11.145 1.000 31.408 226 ILE A CA 1
ATOM 1813 C C . ILE A 1 123 ? 19.174 12.614 11.700 1.000 31.231 226 ILE A C 1
ATOM 1814 O O . ILE A 1 123 ? 18.456 13.079 12.559 1.000 31.212 226 ILE A O 1
ATOM 1830 N N . VAL A 1 124 ? 19.123 11.341 11.292 1.000 32.358 227 VAL A N 1
ATOM 1831 C CA . VAL A 1 124 ? 18.116 10.370 11.709 1.000 29.466 227 VAL A CA 1
ATOM 1832 C C . VAL A 1 124 ? 18.467 9.839 13.086 1.000 27.856 227 VAL A C 1
ATOM 1833 O O . VAL A 1 124 ? 19.567 9.338 13.296 1.000 27.183 227 VAL A O 1
ATOM 1846 N N . LEU A 1 125 ? 17.499 9.917 14.002 1.000 27.449 228 LEU A N 1
ATOM 1847 C CA . LEU A 1 125 ? 17.618 9.309 15.315 1.000 32.746 228 LEU A CA 1
ATOM 1848 C C . LEU A 1 125 ? 16.807 8.013 15.389 1.000 38.387 228 LEU A C 1
ATOM 1849 O O . LEU A 1 125 ? 17.166 7.115 16.147 1.000 42.372 228 LEU A O 1
ATOM 1865 N N . GLY A 1 126 ? 15.677 7.948 14.678 1.000 36.482 229 GLY A N 1
ATOM 1866 C CA . GLY A 1 126 ? 14.730 6.877 14.903 1.000 34.782 229 GLY A CA 1
ATOM 1867 C C . GLY A 1 126 ? 13.590 6.929 13.903 1.000 33.748 229 GLY A C 1
ATOM 1868 O O . GLY A 1 126 ? 13.651 7.621 12.895 1.000 35.811 229 GLY A O 1
ATOM 1872 N N . GLY A 1 127 ? 12.516 6.210 14.221 1.000 37.259 230 GLY A N 1
ATOM 1873 C CA . GLY A 1 127 ? 11.331 6.233 13.383 1.000 36.125 230 GLY A CA 1
ATOM 1874 C C . GLY A 1 127 ? 10.121 5.669 14.109 1.000 35.659 230 GLY A C 1
ATOM 1875 O O . GLY A 1 127 ? 10.247 5.087 15.172 1.000 33.934 230 GLY A O 1
ATOM 1879 N N . ALA A 1 128 ? 8.952 5.913 13.523 1.000 35.707 231 ALA A N 1
ATOM 1880 C CA . ALA A 1 128 ? 7.696 5.337 13.944 1.000 35.103 231 ALA A CA 1
ATOM 1881 C C . ALA A 1 128 ? 6.897 5.033 12.675 1.000 33.235 231 ALA A C 1
ATOM 1882 O O . ALA A 1 128 ? 6.995 5.740 11.679 1.000 36.530 231 ALA A O 1
ATOM 1889 N N . ASN A 1 129 ? 6.056 4.017 12.754 1.000 31.186 232 ASN A N 1
ATOM 1890 C CA . ASN A 1 129 ? 5.235 3.613 11.642 1.000 32.871 232 ASN A CA 1
ATOM 1891 C C . ASN A 1 129 ? 4.085 4.604 11.517 1.000 31.212 232 ASN A C 1
ATOM 1892 O O . ASN A 1 129 ? 3.478 4.962 12.526 1.000 31.272 232 ASN A O 1
ATOM 1903 N N . GLU A 1 130 ? 3.798 5.002 10.276 1.000 35.244 233 GLU A N 1
ATOM 1904 C CA . GLU A 1 130 ? 2.514 5.573 9.906 1.000 42.253 233 GLU A CA 1
ATOM 1905 C C . GLU A 1 130 ? 2.093 4.866 8.619 1.000 40.689 233 GLU A C 1
ATOM 1906 O O . GLU A 1 130 ? 2.452 5.305 7.542 1.000 41.594 233 GLU A O 1
ATOM 1918 N N . GLY A 1 131 ? 1.467 3.694 8.763 1.000 43.558 234 GLY A N 1
ATOM 1919 C CA . GLY A 1 131 ? 0.870 3.015 7.629 1.000 38.965 234 GLY A CA 1
ATOM 1920 C C . GLY A 1 131 ? 1.961 2.462 6.720 1.000 37.941 234 GLY A C 1
ATOM 1921 O O . GLY A 1 131 ? 2.934 1.870 7.214 1.000 37.080 234 GLY A O 1
ATOM 1925 N N . THR A 1 132 ? 1.893 2.813 5.432 1.000 35.566 235 THR A N 1
ATOM 1926 C CA . THR A 1 132 ? 2.889 2.377 4.471 1.000 40.695 235 THR A CA 1
ATOM 1927 C C . THR A 1 132 ? 4.183 3.198 4.528 1.000 43.164 235 THR A C 1
ATOM 1928 O O . THR A 1 132 ? 5.077 2.944 3.713 1.000 42.942 235 THR A O 1
ATOM 1939 N N . ARG A 1 133 ? 4.302 4.118 5.506 1.000 36.362 236 ARG A N 1
ATOM 1940 C CA . ARG A 1 133 ? 5.485 4.943 5.662 1.000 38.464 236 ARG A CA 1
ATOM 1941 C C . ARG A 1 133 ? 6.019 4.857 7.085 1.000 36.650 236 ARG A C 1
ATOM 1942 O O . ARG A 1 133 ? 5.303 4.487 8.015 1.000 33.964 236 ARG A O 1
ATOM 1963 N N . THR A 1 134 ? 7.332 5.083 7.198 1.000 36.781 237 THR A N 1
ATOM 1964 C CA . THR A 1 134 ? 7.957 5.394 8.473 1.000 35.186 237 THR A CA 1
ATOM 1965 C C . THR A 1 134 ? 8.133 6.909 8.555 1.000 33.561 237 THR A C 1
ATOM 1966 O O . THR A 1 134 ? 8.678 7.526 7.636 1.000 32.384 237 THR A O 1
ATOM 1977 N N . ALA A 1 135 ? 7.688 7.502 9.662 1.000 30.868 238 ALA A N 1
ATOM 1978 C CA . ALA A 1 135 ? 8.008 8.879 9.983 1.000 29.031 238 ALA A CA 1
ATOM 1979 C C . ALA A 1 135 ? 9.305 8.887 10.774 1.000 34.149 238 ALA A C 1
ATOM 1980 O O . ALA A 1 135 ? 9.366 8.292 11.845 1.000 34.151 238 ALA A O 1
ATOM 1987 N N . LEU A 1 136 ? 10.362 9.503 10.215 1.000 40.057 239 LEU A N 1
ATOM 1988 C CA . LEU A 1 136 ? 11.660 9.558 10.865 1.000 33.522 239 LEU A CA 1
ATOM 1989 C C . LEU A 1 136 ? 11.602 10.544 12.023 1.000 30.733 239 LEU A C 1
ATOM 1990 O O . LEU A 1 136 ? 10.991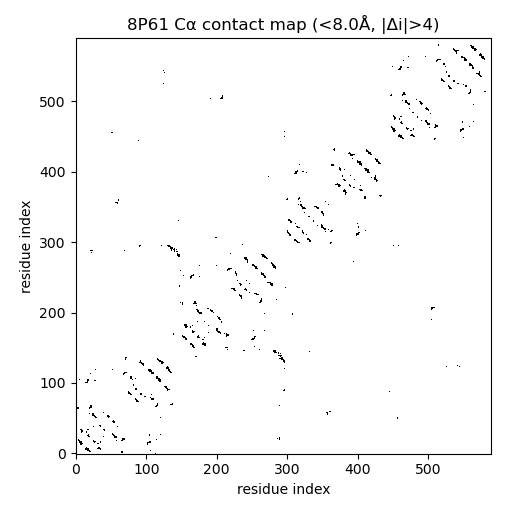 11.602 11.938 1.000 33.616 239 LEU A O 1
ATOM 2006 N N . SER A 1 137 ? 12.136 10.118 13.153 1.000 32.538 240 SER A N 1
ATOM 2007 C CA . SER A 1 137 ? 12.568 11.004 14.213 1.000 33.342 240 SER A CA 1
ATOM 2008 C C . SER A 1 137 ? 13.971 11.523 13.839 1.000 31.281 240 SER A C 1
ATOM 2009 O O . SER A 1 137 ? 14.891 10.734 13.609 1.000 29.190 240 SER A O 1
ATOM 2017 N N . VAL A 1 138 ? 14.126 12.851 13.756 1.000 31.331 241 VAL A N 1
ATOM 2018 C CA . VAL A 1 138 ? 15.384 13.489 13.332 1.000 31.700 241 VAL A CA 1
ATOM 2019 C C . VAL A 1 138 ? 15.794 14.586 14.318 1.000 30.263 241 VAL A C 1
ATOM 2020 O O . VAL A 1 138 ? 15.010 14.983 15.175 1.000 29.752 241 VAL A O 1
ATOM 2033 N N . VAL A 1 139 ? 17.052 15.040 14.188 1.000 28.261 242 VAL A N 1
ATOM 2034 C CA . VAL A 1 139 ? 17.455 16.383 14.574 1.000 30.053 242 VAL A CA 1
ATOM 2035 C C . VAL A 1 139 ? 17.679 17.188 13.299 1.000 29.713 242 VAL A C 1
ATOM 2036 O O . VAL A 1 139 ? 18.164 16.677 12.296 1.000 31.482 242 VAL A O 1
ATOM 2049 N N . THR A 1 140 ? 17.306 18.468 13.347 1.000 28.644 243 THR A N 1
ATOM 2050 C CA . THR A 1 140 ? 17.373 19.351 12.195 1.000 28.812 243 THR A CA 1
ATOM 2051 C C . THR A 1 140 ? 17.694 20.762 12.689 1.000 28.203 243 THR A C 1
ATOM 2052 O O . THR A 1 140 ? 17.773 20.989 13.905 1.000 30.484 243 THR A O 1
ATOM 2063 N N . TRP A 1 141 ? 17.880 21.679 11.735 1.000 31.298 244 TRP A N 1
ATOM 2064 C CA . TRP A 1 141 ? 18.215 23.076 12.011 1.000 29.432 244 TRP A CA 1
ATOM 2065 C C . TRP A 1 141 ? 17.106 23.948 11.462 1.000 27.948 244 TRP A C 1
ATOM 2066 O O . TRP A 1 141 ? 16.847 23.890 10.281 1.000 27.834 244 TRP A O 1
ATOM 2087 N N . ASN A 1 142 ? 16.458 24.737 12.315 1.000 30.087 245 ASN A N 1
ATOM 2088 C CA . ASN A 1 142 ? 15.387 25.638 11.885 1.000 33.368 245 ASN A CA 1
ATOM 2089 C C . ASN A 1 142 ? 15.877 27.088 11.897 1.000 33.746 245 ASN A C 1
ATOM 2090 O O . ASN A 1 142 ? 17.067 27.350 12.060 1.000 31.768 245 ASN A O 1
ATOM 2101 N N . LYS A 1 143 ? 14.964 28.033 11.637 1.000 34.294 246 LYS A N 1
ATOM 2102 C CA . LYS A 1 143 ? 15.269 29.456 11.573 1.000 38.377 246 LYS A CA 1
ATOM 2103 C C . LYS A 1 143 ? 15.808 29.987 12.901 1.000 37.338 246 LYS A C 1
ATOM 2104 O O . LYS A 1 143 ? 16.555 30.953 12.893 1.000 38.646 246 LYS A O 1
ATOM 2123 N N . ASP A 1 144 ? 15.416 29.377 14.024 1.000 34.856 247 ASP A N 1
ATOM 2124 C CA . ASP A 1 144 ? 15.886 29.757 15.344 1.000 33.309 247 ASP A CA 1
ATOM 2125 C C . ASP A 1 144 ? 17.396 29.591 15.580 1.000 32.237 247 ASP A C 1
ATOM 2126 O O . ASP A 1 144 ? 17.875 30.017 16.634 1.000 34.381 247 ASP A O 1
ATOM 2135 N N . ILE A 1 145 ? 18.144 28.975 14.647 1.000 30.955 248 ILE A N 1
ATOM 2136 C CA . ILE A 1 145 ? 19.604 28.962 14.727 1.000 30.199 248 ILE A CA 1
ATOM 2137 C C . ILE A 1 145 ? 20.154 30.375 14.548 1.000 33.405 248 ILE A C 1
ATOM 2138 O O . ILE A 1 145 ? 21.332 30.594 14.828 1.000 32.847 248 ILE A O 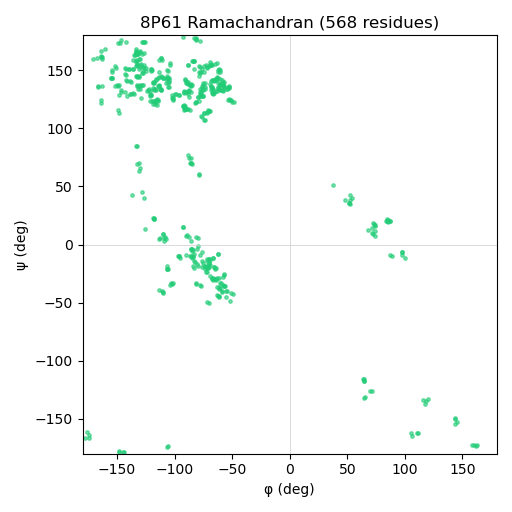1
ATOM 2154 N N . VAL A 1 146 ? 19.298 31.330 14.115 1.000 32.708 249 VAL A N 1
ATOM 2155 C CA . VAL A 1 146 ? 19.655 32.736 14.026 1.000 32.686 249 VAL A CA 1
ATOM 2156 C C . VAL A 1 146 ? 20.130 33.314 15.363 1.000 34.640 249 VAL A C 1
ATOM 2157 O O . VAL A 1 146 ? 20.887 34.269 15.339 1.000 35.617 249 VAL A O 1
ATOM 2170 N N . THR A 1 147 ? 19.713 32.747 16.499 1.000 32.705 250 THR A N 1
ATOM 2171 C CA . THR A 1 147 ? 20.110 33.231 17.811 1.000 35.858 250 THR A CA 1
ATOM 2172 C C . THR A 1 147 ? 21.556 32.914 18.181 1.000 35.750 250 THR A C 1
ATOM 2173 O O . THR A 1 147 ? 22.034 33.553 19.111 1.000 39.889 250 THR A O 1
ATOM 2184 N N . LYS A 1 148 ? 22.215 31.936 17.528 1.000 39.219 251 LYS A N 1
ATOM 2185 C CA . LYS A 1 148 ? 23.588 31.564 17.871 1.000 38.407 251 LYS A CA 1
ATOM 2186 C C . LYS A 1 1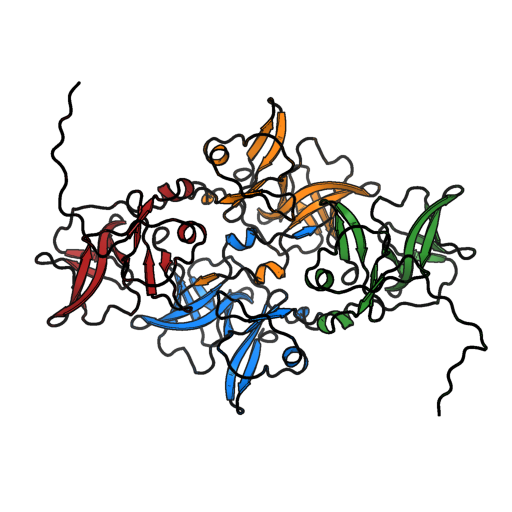48 ? 24.570 32.436 17.085 1.000 35.646 251 LYS A C 1
ATOM 2187 O O . LYS A 1 148 ? 25.263 31.987 16.171 1.000 40.733 251 LYS A O 1
ATOM 2206 N N . ILE A 1 149 ? 24.677 33.695 17.508 1.000 36.253 252 ILE A N 1
ATOM 2207 C CA . ILE A 1 149 ? 25.509 34.689 16.843 1.000 37.891 252 ILE A CA 1
ATOM 2208 C C . ILE A 1 149 ? 26.939 34.655 17.399 1.000 37.470 252 ILE A C 1
ATOM 2209 O O . ILE A 1 149 ? 27.182 34.250 18.541 1.000 31.553 252 ILE A O 1
ATOM 2225 N N . THR A 1 150 ? 27.880 35.095 16.552 1.000 35.018 253 THR A N 1
ATOM 2226 C CA . THR A 1 150 ? 29.244 35.351 16.963 1.000 35.865 253 THR A CA 1
ATOM 2227 C C . THR A 1 150 ? 29.612 36.796 16.622 1.000 31.189 253 THR A C 1
ATOM 2228 O O . THR A 1 150 ? 29.373 37.249 15.508 1.000 31.785 253 THR A O 1
ATOM 2239 N N . PRO A 1 151 ? 30.210 37.562 17.555 1.000 30.778 254 PRO A N 1
ATOM 2240 C CA . PRO A 1 151 ? 30.739 38.884 17.228 1.000 33.330 254 PRO A CA 1
ATOM 2241 C C . PRO A 1 151 ? 32.068 38.714 16.508 1.000 31.970 254 PRO A C 1
ATOM 2242 O O . PRO A 1 151 ? 32.836 37.840 16.902 1.000 33.002 254 PRO A O 1
ATOM 2253 N N . GLU A 1 152 ? 32.236 39.401 15.371 1.000 36.726 255 GLU A N 1
ATOM 2254 C CA . GLU A 1 152 ? 33.494 39.466 14.631 1.000 40.310 255 GLU A CA 1
ATOM 2255 C C . GLU A 1 152 ? 33.899 40.937 14.509 1.000 42.249 255 GLU A C 1
ATOM 2256 O O . GLU A 1 152 ? 33.067 41.782 14.146 1.000 34.045 255 GLU A O 1
ATOM 2268 N N . GLY A 1 153 ? 35.185 41.227 14.778 1.000 41.974 256 GLY A N 1
ATOM 2269 C CA . GLY A 1 153 ? 35.736 42.567 14.661 1.000 45.609 256 GLY A CA 1
ATOM 2270 C C . GLY A 1 153 ? 35.308 43.474 15.807 1.000 58.491 256 GLY A C 1
ATOM 2271 O O . GLY A 1 153 ? 34.624 42.969 16.741 1.000 54.340 256 GLY A O 1
ATOM 2276 N N . GLU B 1 6 ? 14.565 43.547 -0.344 1.000 87.589 109 GLU B N 1
ATOM 2277 C CA . GLU B 1 6 ? 15.532 43.317 0.766 1.000 86.341 109 GLU B CA 1
ATOM 2278 C C . GLU B 1 6 ? 15.611 44.524 1.712 1.000 92.541 109 GLU B C 1
ATOM 2279 O O . GLU B 1 6 ? 16.613 44.598 2.405 1.000 94.799 109 GLU B O 1
ATOM 2291 N N . ASN B 1 7 ? 14.624 45.449 1.721 1.000 107.600 110 ASN B N 1
ATOM 2292 C CA . ASN B 1 7 ? 14.486 46.472 2.745 1.000 98.672 110 ASN B CA 1
ATOM 2293 C C . ASN B 1 7 ? 13.099 46.437 3.379 1.000 85.093 110 ASN B C 1
ATOM 2294 O O . ASN B 1 7 ? 12.790 47.379 4.094 1.000 76.664 110 ASN B O 1
ATOM 2305 N N . ASP B 1 8 ? 12.303 45.363 3.146 1.000 80.434 111 ASP B N 1
ATOM 2306 C CA . ASP B 1 8 ? 11.053 45.137 3.861 1.000 69.686 111 ASP B CA 1
ATOM 2307 C C . ASP B 1 8 ? 11.348 44.578 5.249 1.000 57.590 111 ASP B C 1
ATOM 2308 O O . ASP B 1 8 ? 10.447 44.511 6.078 1.000 52.395 111 ASP B O 1
ATOM 2317 N N . CYS B 1 9 ? 12.629 44.224 5.484 1.000 53.209 112 CYS B N 1
ATOM 2318 C CA . CYS B 1 9 ? 13.057 43.563 6.695 1.000 48.438 112 CYS B CA 1
ATOM 2319 C C . CYS B 1 9 ? 13.881 44.477 7.599 1.000 39.613 112 CYS B C 1
ATOM 2320 O O . CYS B 1 9 ? 14.383 44.012 8.594 1.000 43.655 112 CYS B O 1
ATOM 2328 N N . ILE B 1 10 ? 14.007 45.765 7.271 1.000 39.644 113 ILE B N 1
ATOM 2329 C CA . ILE B 1 10 ? 14.822 46.709 8.019 1.000 41.298 113 ILE B CA 1
ATOM 2330 C C . ILE B 1 10 ? 13.885 47.810 8.491 1.000 38.082 113 ILE B C 1
ATOM 2331 O O . ILE B 1 10 ? 13.153 48.341 7.675 1.000 36.256 113 ILE B O 1
ATOM 2347 N N . PHE B 1 11 ? 13.906 48.121 9.794 1.000 40.344 114 PHE B N 1
ATOM 2348 C CA . PHE B 1 11 ? 13.046 49.144 10.374 1.000 40.373 114 PHE B CA 1
ATOM 2349 C C . PHE B 1 11 ? 13.902 50.129 11.162 1.000 37.018 114 PHE B C 1
ATOM 2350 O O . PHE B 1 11 ? 14.774 49.712 11.925 1.000 31.214 114 PHE B O 1
ATOM 2367 N N . GLU B 1 12 ? 13.603 51.429 11.020 1.000 32.041 115 GLU B N 1
ATOM 2368 C CA . GLU B 1 12 ? 14.284 52.484 11.757 1.000 32.746 115 GLU B CA 1
ATOM 2369 C C . GLU B 1 12 ? 13.989 52.369 13.244 1.000 33.112 115 GLU B C 1
ATOM 2370 O O . GLU B 1 12 ? 12.866 52.021 13.637 1.000 31.575 115 GLU B O 1
ATOM 2382 N N . VAL B 1 13 ? 15.006 52.635 14.064 1.000 32.845 116 VAL B N 1
ATOM 2383 C CA . VAL B 1 13 ? 14.814 52.892 15.487 1.000 35.277 116 VAL B CA 1
ATOM 2384 C C . VAL B 1 13 ? 15.006 54.388 15.686 1.000 43.741 116 VAL B C 1
ATOM 2385 O O . VAL B 1 13 ? 15.974 54.941 15.147 1.000 38.522 116 VAL B O 1
ATOM 2398 N N . ARG B 1 14 ? 14.114 55.010 16.477 1.000 46.772 117 ARG B N 1
ATOM 2399 C CA . ARG B 1 14 ? 14.072 56.464 16.631 1.000 45.137 117 ARG B CA 1
ATOM 2400 C C . ARG B 1 14 ? 14.042 56.845 18.109 1.000 46.920 117 ARG B C 1
ATOM 2401 O O . ARG B 1 14 ? 13.322 56.240 18.894 1.000 48.955 117 ARG B O 1
ATOM 2422 N N . HIS B 1 15 ? 14.837 57.859 18.462 1.000 52.500 118 HIS B N 1
ATOM 2423 C CA . HIS B 1 15 ? 14.881 58.454 19.786 1.000 59.189 118 HIS B CA 1
ATOM 2424 C C . HIS B 1 15 ? 14.910 59.966 19.593 1.000 55.987 118 HIS B C 1
ATOM 2425 O O . HIS B 1 15 ? 15.696 60.428 18.779 1.000 53.553 118 HIS B O 1
ATOM 2440 N N . GLU B 1 16 ? 14.027 60.693 20.304 1.000 65.822 119 GLU B N 1
ATOM 2441 C CA . GLU B 1 16 ? 13.753 62.116 20.144 1.000 68.550 119 GLU B CA 1
ATOM 2442 C C . GLU B 1 16 ? 13.787 62.555 18.677 1.000 63.788 119 GLU B C 1
ATOM 2443 O O . GLU B 1 16 ? 14.481 63.494 18.299 1.000 67.957 119 GLU B O 1
ATOM 2455 N N . GLY B 1 17 ? 13.048 61.839 17.833 1.000 60.073 120 GLY B N 1
ATOM 2456 C CA . GLY B 1 17 ? 12.874 62.247 16.441 1.000 58.696 120 GLY B CA 1
ATOM 2457 C C . GLY B 1 17 ? 14.097 62.030 15.550 1.000 60.980 120 GLY B C 1
ATOM 2458 O O . GLY B 1 17 ? 14.073 62.480 14.409 1.000 62.223 120 GLY B O 1
ATOM 2462 N N . LYS B 1 18 ? 15.113 61.292 16.025 1.000 59.986 121 LYS B N 1
ATOM 2463 C CA . LYS B 1 18 ? 16.327 61.009 15.264 1.000 64.573 121 LYS B CA 1
ATOM 2464 C C . LYS B 1 18 ? 16.429 59.496 15.047 1.000 52.428 121 LYS B C 1
ATOM 2465 O O . LYS B 1 18 ? 16.187 58.752 15.982 1.000 44.545 121 LYS B O 1
ATOM 2484 N N . VAL B 1 19 ? 16.841 59.061 13.849 1.000 49.279 122 VAL B N 1
ATOM 2485 C CA . VAL B 1 19 ? 17.180 57.667 13.590 1.000 45.197 122 VAL B CA 1
ATOM 2486 C C . VAL B 1 19 ? 18.483 57.344 14.319 1.000 43.532 122 VAL B C 1
ATOM 2487 O O . VAL B 1 19 ? 19.506 57.906 13.960 1.000 50.608 122 VAL B O 1
ATOM 2500 N N . THR B 1 20 ? 18.446 56.443 15.311 1.000 40.513 123 THR B N 1
ATOM 2501 C CA . THR B 1 20 ? 19.635 56.014 16.051 1.000 40.557 123 THR B CA 1
ATOM 2502 C C . THR B 1 20 ? 20.250 54.719 15.494 1.000 40.048 123 THR B C 1
ATOM 2503 O O . THR B 1 20 ? 21.348 54.344 15.890 1.000 34.327 123 THR B O 1
ATOM 2514 N N . GLY B 1 21 ? 19.538 54.023 14.592 1.000 37.943 124 GLY B N 1
ATOM 2515 C CA . GLY B 1 21 ? 19.898 52.684 14.180 1.000 33.346 124 GLY B CA 1
ATOM 2516 C C . GLY B 1 21 ? 18.715 51.954 13.554 1.000 34.115 124 GLY B C 1
ATOM 2517 O O . GLY B 1 21 ? 17.665 52.549 13.314 1.000 28.729 124 GLY B O 1
ATOM 2521 N N . TYR B 1 22 ? 18.934 50.654 13.289 1.000 33.383 125 TYR B N 1
ATOM 2522 C CA . TYR B 1 22 ? 18.005 49.809 12.561 1.000 33.943 125 TYR B CA 1
ATOM 2523 C C . TYR B 1 22 ? 17.757 48.497 13.295 1.000 32.626 125 TYR B C 1
ATOM 2524 O O . TYR B 1 22 ? 18.625 47.980 13.991 1.000 32.790 125 TYR B O 1
ATOM 2542 N N . ALA B 1 23 ? 16.504 48.037 13.185 1.000 35.829 126 ALA B N 1
ATOM 2543 C CA . ALA B 1 23 ? 16.103 46.694 13.550 1.000 32.580 126 ALA B CA 1
ATOM 2544 C C . ALA B 1 23 ? 15.889 45.927 12.248 1.000 36.495 126 ALA B C 1
ATOM 2545 O O . ALA B 1 23 ? 15.472 46.494 11.231 1.000 39.921 126 ALA B O 1
ATOM 2552 N N . CYS B 1 24 ? 16.145 44.617 12.338 1.000 37.344 127 CYS B N 1
ATOM 2553 C CA A CYS B 1 24 ? 16.237 43.743 11.192 0.590 38.769 127 CYS B CA 1
ATOM 2554 C CA B CYS B 1 24 ? 16.203 43.757 11.174 0.410 38.174 127 CYS B CA 1
ATOM 2555 C C . CYS B 1 24 ? 15.435 42.462 11.455 1.000 39.472 127 CYS B C 1
ATOM 2556 O O . CYS B 1 24 ? 15.600 41.854 12.517 1.000 39.155 127 CYS B O 1
ATOM 2570 N N . LEU B 1 25 ? 14.562 42.076 10.502 1.000 38.633 128 LEU B N 1
ATOM 2571 C CA . LEU B 1 25 ? 13.840 40.814 10.558 1.000 38.773 128 LEU B CA 1
ATOM 2572 C C . LEU B 1 25 ? 14.695 39.785 9.827 1.000 33.637 128 LEU B C 1
ATOM 2573 O O . LEU B 1 25 ? 14.925 39.891 8.630 1.000 30.483 128 LEU B O 1
ATOM 2589 N N . VAL B 1 26 ? 15.150 38.781 10.560 1.000 33.999 129 VAL B N 1
ATOM 2590 C CA A VAL B 1 26 ? 16.061 37.805 9.999 0.860 34.879 129 VAL B CA 1
ATOM 2591 C CA B VAL B 1 26 ? 16.077 37.812 10.006 0.140 32.308 129 VAL B CA 1
ATOM 2592 C C . VAL B 1 26 ? 15.773 36.467 10.662 1.000 30.003 129 VAL B C 1
ATOM 2593 O O . VAL B 1 26 ? 15.720 36.372 11.896 1.000 29.656 129 VAL B O 1
ATOM 2617 N N . GLY B 1 27 ? 15.551 35.447 9.824 1.000 34.705 130 GLY B N 1
ATOM 2618 C CA . GLY B 1 27 ? 15.114 34.156 10.305 1.000 34.110 130 GLY B CA 1
ATOM 2619 C C . GLY B 1 27 ? 13.734 34.263 10.934 1.000 30.598 130 GLY B C 1
ATOM 2620 O O . GLY B 1 27 ? 12.822 34.679 10.248 1.000 35.235 130 GLY B O 1
ATOM 2624 N N . ASP B 1 28 ? 13.646 33.994 12.247 1.000 35.572 131 ASP B N 1
ATOM 2625 C CA . ASP B 1 28 ? 12.410 34.105 13.004 1.000 39.032 131 ASP B CA 1
ATOM 2626 C C . ASP B 1 28 ? 12.531 35.170 14.110 1.000 41.361 131 ASP B C 1
ATOM 2627 O O . ASP B 1 28 ? 11.760 35.135 15.083 1.000 30.374 131 ASP B O 1
ATOM 2636 N N . LYS B 1 29 ? 13.481 36.116 13.967 1.000 35.662 132 LYS B N 1
ATOM 2637 C CA . LYS B 1 29 ? 13.751 37.091 15.001 1.000 39.496 132 LYS B CA 1
ATOM 2638 C C . LYS B 1 29 ? 13.704 38.505 14.428 1.000 36.783 132 LYS B C 1
ATOM 2639 O O . LYS B 1 29 ? 14.054 38.743 13.268 1.000 36.623 132 LYS B O 1
ATOM 2658 N N . VAL B 1 30 ? 13.272 39.424 15.294 1.000 34.315 133 VAL B N 1
ATOM 2659 C CA . VAL B 1 30 ? 13.537 40.841 15.135 1.000 35.190 133 VAL B CA 1
ATOM 2660 C C . VAL B 1 30 ? 14.809 41.126 15.913 1.000 33.700 133 VAL B C 1
ATOM 2661 O O . VAL B 1 30 ? 14.830 40.919 17.124 1.000 34.697 133 VAL B O 1
ATOM 2674 N N . MET B 1 31 ? 15.850 41.602 15.224 1.000 36.395 134 MET B N 1
ATOM 2675 C CA . MET B 1 31 ? 17.131 41.827 15.867 1.000 39.682 134 MET B CA 1
ATOM 2676 C C . MET B 1 31 ? 17.478 43.306 15.846 1.000 37.292 134 MET B C 1
ATOM 2677 O O . MET B 1 31 ? 17.225 43.988 14.852 1.000 30.041 134 MET B O 1
ATOM 2691 N N . LYS B 1 32 ? 18.091 43.753 16.944 1.000 37.104 135 LYS B N 1
ATOM 2692 C CA . LYS B 1 32 ? 18.460 45.142 17.127 1.000 38.614 135 LYS B CA 1
ATOM 2693 C C . LYS B 1 32 ? 19.706 45.186 17.994 1.000 35.838 135 LYS B C 1
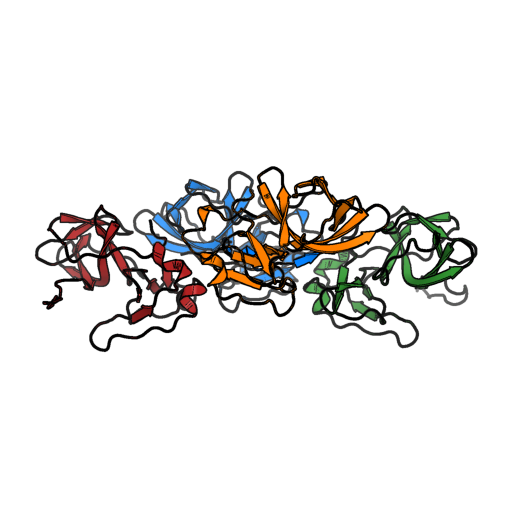ATOM 2694 O O . LYS B 1 32 ? 19.755 44.483 18.993 1.000 31.772 135 LYS B O 1
ATOM 2713 N N . PRO B 1 33 ? 20.746 46.001 17.701 1.000 43.170 136 PRO B N 1
ATOM 2714 C CA . PRO B 1 33 ? 21.854 46.171 18.650 1.000 38.563 136 PRO B CA 1
ATOM 2715 C C . PRO B 1 33 ? 21.326 46.744 19.958 1.000 35.845 136 PRO B C 1
ATOM 2716 O O . PRO B 1 33 ? 20.459 47.616 19.944 1.000 36.756 136 PRO B O 1
ATOM 2727 N N . ALA B 1 34 ? 21.810 46.234 21.092 1.000 36.042 137 ALA B N 1
ATOM 2728 C CA . ALA B 1 34 ? 21.312 46.665 22.393 1.000 38.068 137 ALA B CA 1
ATOM 2729 C C . ALA B 1 34 ? 21.660 48.124 22.695 1.000 40.206 137 ALA B C 1
ATOM 2730 O O . ALA B 1 34 ? 20.909 48.764 23.417 1.000 42.135 137 ALA B O 1
ATOM 2737 N N . HIS B 1 35 ? 22.790 48.641 22.178 1.000 41.310 138 HIS B N 1
ATOM 2738 C CA . HIS B 1 35 ? 23.212 50.012 22.431 1.000 38.500 138 HIS B CA 1
ATOM 2739 C C . HIS B 1 35 ? 22.330 51.044 21.712 1.000 39.023 138 HIS B C 1
ATOM 2740 O O . HIS B 1 35 ? 22.376 52.212 22.064 1.000 45.361 138 HIS B O 1
ATOM 2755 N N . VAL B 1 36 ? 21.582 50.668 20.670 1.000 36.863 139 VAL B N 1
ATOM 2756 C CA . VAL B 1 36 ? 20.777 51.623 19.907 1.000 40.848 139 VAL B CA 1
ATOM 2757 C C . VAL B 1 36 ? 19.544 52.019 20.726 1.000 47.335 139 VAL B C 1
ATOM 2758 O O . VAL B 1 36 ? 18.652 51.192 20.918 1.000 47.236 139 VAL B O 1
ATOM 2771 N N . LYS B 1 37 ? 19.477 53.288 21.158 1.000 49.198 140 LYS B N 1
ATOM 2772 C CA . LYS B 1 37 ? 18.383 53.781 21.983 1.000 52.351 140 LYS B CA 1
ATOM 2773 C C . LYS B 1 37 ? 17.146 54.064 21.132 1.000 50.223 140 LYS B C 1
ATOM 2774 O O . LYS B 1 37 ? 17.255 54.351 19.948 1.000 52.455 140 LYS B O 1
ATOM 2793 N N . GLY B 1 38 ? 15.972 53.980 21.767 1.000 44.827 141 GLY B N 1
ATOM 2794 C CA . GLY B 1 38 ? 14.728 54.454 21.185 1.000 41.044 141 GLY B CA 1
ATOM 2795 C C . GLY B 1 38 ? 13.810 53.288 20.861 1.000 40.199 141 GLY B C 1
ATOM 2796 O O . GLY B 1 38 ? 13.985 52.204 21.376 1.000 40.970 141 GLY B O 1
ATOM 2800 N N . THR B 1 39 ? 12.821 53.532 20.005 1.000 38.596 142 THR B N 1
ATOM 2801 C CA . THR B 1 39 ? 11.778 52.565 19.725 1.000 46.374 142 THR B CA 1
ATOM 2802 C C . THR B 1 39 ? 11.638 52.436 18.216 1.000 43.394 142 THR B C 1
ATOM 2803 O O . THR B 1 39 ? 11.897 53.368 17.469 1.000 46.370 142 THR B O 1
ATOM 2814 N N . ILE B 1 40 ? 11.223 51.242 17.810 1.000 41.193 143 ILE B N 1
ATOM 2815 C CA . ILE B 1 40 ? 11.213 50.871 16.414 1.000 43.968 143 ILE B CA 1
ATOM 2816 C C . ILE B 1 40 ? 10.061 51.623 15.762 1.000 45.667 143 ILE B C 1
ATOM 2817 O O . ILE B 1 40 ? 8.985 51.704 16.329 1.000 43.961 143 ILE B O 1
ATOM 2833 N N . ASP B 1 41 ? 10.284 52.134 14.554 1.000 49.491 144 ASP B N 1
ATOM 2834 C CA . ASP B 1 41 ? 9.273 52.846 13.795 1.000 58.050 144 ASP B CA 1
ATOM 2835 C C . ASP B 1 41 ? 8.338 51.826 13.148 1.000 60.887 144 ASP B C 1
ATOM 2836 O O . ASP B 1 41 ? 8.191 51.794 11.918 1.000 67.150 144 ASP B O 1
ATOM 2845 N N . ASN B 1 42 ? 7.672 51.018 13.981 1.000 54.705 145 ASN B N 1
ATOM 2846 C CA . ASN B 1 42 ? 6.660 50.075 13.523 1.000 52.583 145 ASN B CA 1
ATOM 2847 C C . ASN B 1 42 ? 5.847 49.617 14.734 1.000 54.411 145 ASN B C 1
ATOM 2848 O O . ASN B 1 42 ? 6.419 49.057 15.671 1.000 49.615 145 ASN B O 1
ATOM 2859 N N . ALA B 1 43 ? 4.517 49.833 14.690 1.000 52.062 146 ALA B N 1
ATOM 2860 C CA . ALA B 1 43 ? 3.616 49.570 15.808 1.000 60.070 146 ALA B CA 1
ATOM 2861 C C . ALA B 1 43 ? 3.715 48.127 16.317 1.000 59.935 146 ALA B C 1
ATOM 2862 O O . ALA B 1 43 ? 3.792 47.862 17.519 1.000 64.714 146 ALA B O 1
ATOM 2869 N N . ASP B 1 44 ? 3.723 47.199 15.357 1.000 57.844 147 ASP B N 1
ATOM 2870 C CA . ASP B 1 44 ? 3.739 45.773 15.632 1.000 66.326 147 ASP B CA 1
ATOM 2871 C C . ASP B 1 44 ? 5.018 45.398 16.374 1.000 63.744 147 ASP B C 1
ATOM 2872 O O . ASP B 1 44 ? 4.947 44.667 17.355 1.000 72.814 147 ASP B O 1
ATOM 2881 N N . LEU B 1 45 ? 6.165 45.925 15.922 1.000 49.871 148 LEU B N 1
ATOM 2882 C CA . 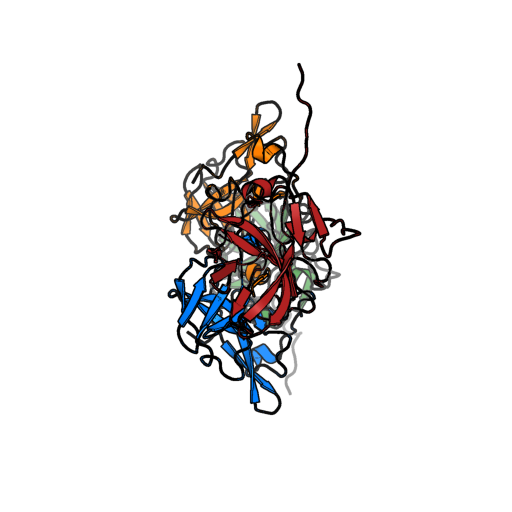LEU B 1 45 ? 7.459 45.556 16.485 1.000 46.899 148 LEU B CA 1
ATOM 2883 C C . LEU B 1 45 ? 7.712 46.243 17.824 1.000 46.331 148 LEU B C 1
ATOM 2884 O O . LEU B 1 45 ? 8.344 45.644 18.696 1.000 41.238 148 LEU B O 1
ATOM 2900 N N . ALA B 1 46 ? 7.244 47.497 17.961 1.000 53.960 149 ALA B N 1
ATOM 2901 C CA . ALA B 1 46 ? 7.431 48.289 19.174 1.000 58.372 149 ALA B CA 1
ATOM 2902 C C . ALA B 1 46 ? 6.798 47.626 20.401 1.000 63.271 149 ALA B C 1
ATOM 2903 O O . ALA B 1 46 ? 7.336 47.738 21.498 1.000 64.147 149 ALA B O 1
ATOM 2910 N N . LYS B 1 47 ? 5.677 46.917 20.207 1.000 61.207 150 LYS B N 1
ATOM 2911 C CA . LYS B 1 47 ? 4.941 46.248 21.270 1.000 64.902 150 LYS B CA 1
ATOM 2912 C C . LYS B 1 47 ? 5.697 45.033 21.820 1.000 56.305 150 LYS B C 1
ATOM 2913 O O . LYS B 1 47 ? 5.405 44.610 22.936 1.000 61.558 150 LYS B O 1
ATOM 2932 N N . LEU B 1 48 ? 6.672 44.469 21.077 1.000 51.774 151 LEU B N 1
ATOM 2933 C CA . LEU B 1 48 ? 7.248 43.173 21.415 1.000 43.241 151 LEU B CA 1
ATOM 2934 C C . LEU B 1 48 ? 8.135 43.294 22.634 1.000 43.820 151 LEU B C 1
ATOM 2935 O O . LEU B 1 48 ? 8.659 44.365 22.911 1.000 51.895 151 LEU B O 1
ATOM 2951 N N . ALA B 1 49 ? 8.287 42.181 23.351 1.000 47.046 152 ALA B N 1
ATOM 2952 C CA . ALA B 1 49 ? 9.260 42.067 24.426 1.000 49.821 152 ALA B CA 1
ATOM 2953 C C . ALA B 1 49 ? 10.596 41.618 23.818 1.000 45.767 152 ALA B C 1
ATOM 2954 O O . ALA B 1 49 ? 10.615 40.643 23.080 1.000 51.152 152 ALA B O 1
ATOM 2961 N N . PHE B 1 50 ? 11.689 42.347 24.080 1.000 46.758 153 PHE B N 1
ATOM 2962 C CA . PHE B 1 50 ? 12.998 41.983 23.574 1.000 41.329 153 PHE B CA 1
ATOM 2963 C C . PHE B 1 50 ? 13.830 41.390 24.693 1.000 45.485 153 PHE B C 1
ATOM 2964 O O . PHE B 1 50 ? 13.777 41.884 25.821 1.000 57.559 153 PHE B O 1
ATOM 2981 N N . LYS B 1 51 ? 14.584 40.337 24.348 1.000 46.975 154 LYS B N 1
ATOM 2982 C CA . LYS B 1 51 ? 15.509 39.707 25.268 1.000 52.157 154 LYS B CA 1
ATOM 2983 C C . LYS B 1 51 ? 16.895 40.214 24.890 1.000 53.715 154 LYS B C 1
ATOM 2984 O O . LYS B 1 51 ? 17.284 40.101 23.724 1.000 50.869 154 LYS B O 1
ATOM 3003 N N . ARG B 1 52 ? 17.608 40.804 25.872 1.000 56.594 155 ARG B N 1
ATOM 3004 C CA . ARG B 1 52 ? 18.954 41.310 25.673 1.000 58.875 155 ARG B CA 1
ATOM 3005 C C . ARG B 1 52 ? 19.943 40.196 25.975 1.000 66.493 155 ARG B C 1
ATOM 3006 O O . ARG B 1 52 ? 19.840 39.568 27.026 1.000 80.058 155 ARG B O 1
ATOM 3027 N N . SER B 1 53 ? 20.908 39.980 25.064 1.000 65.881 156 SER B N 1
ATOM 3028 C CA . SER B 1 53 ? 21.991 39.037 25.291 1.000 65.290 156 SER B CA 1
ATOM 3029 C C . SER B 1 53 ? 22.877 39.546 26.428 1.000 66.070 156 SER B C 1
ATOM 3030 O O . SER B 1 53 ? 23.235 40.723 26.450 1.000 79.630 156 SER B O 1
ATOM 3038 N N . SER B 1 54 ? 23.227 38.656 27.367 1.000 79.397 157 SER B N 1
ATOM 3039 C CA . SER B 1 54 ? 24.069 39.020 28.503 1.000 90.057 157 SER B CA 1
ATOM 3040 C C . SER B 1 54 ? 25.560 38.917 28.162 1.000 86.697 157 SER B C 1
ATOM 3041 O O . SER B 1 54 ? 26.371 39.276 29.011 1.000 89.986 157 SER B O 1
ATOM 3049 N N . LYS B 1 55 ? 25.915 38.453 26.944 1.000 76.229 158 LYS B N 1
ATOM 3050 C CA . LYS B 1 55 ? 27.287 38.468 26.435 1.000 69.024 158 LYS B CA 1
ATOM 3051 C C . LYS B 1 55 ? 27.472 39.477 25.298 1.000 66.632 158 LYS B C 1
ATOM 3052 O O . LYS B 1 55 ? 28.517 40.116 25.266 1.000 69.453 158 LYS B O 1
ATOM 3071 N N . TYR B 1 56 ? 26.509 39.588 24.363 1.000 61.018 159 TYR B N 1
ATOM 3072 C CA . TYR B 1 56 ? 26.671 40.323 23.113 1.000 55.829 159 TYR B CA 1
ATOM 3073 C C . TYR B 1 56 ? 25.790 41.572 23.091 1.000 56.110 159 TYR B C 1
ATOM 3074 O O . TYR B 1 56 ? 24.782 41.634 23.796 1.000 51.754 159 TYR B O 1
ATOM 3092 N N . ASP B 1 57 ? 26.145 42.525 22.206 1.000 50.038 160 ASP B N 1
ATOM 3093 C CA . ASP B 1 57 ? 25.461 43.805 22.091 1.000 52.629 160 ASP B CA 1
ATOM 3094 C C . ASP B 1 57 ? 24.258 43.622 21.164 1.000 46.978 160 ASP B C 1
ATOM 3095 O O . ASP B 1 57 ? 24.238 44.112 20.033 1.000 48.411 160 ASP B O 1
ATOM 3104 N N . LEU B 1 58 ? 23.255 42.887 21.645 1.000 48.953 161 LEU B N 1
ATOM 3105 C CA . LEU B 1 58 ? 22.149 42.479 20.791 1.000 48.944 161 LEU B CA 1
ATOM 3106 C C . LEU B 1 58 ? 20.908 42.233 21.627 1.000 41.278 161 LEU B C 1
ATOM 3107 O O . LEU B 1 58 ? 20.999 41.765 22.749 1.000 50.898 161 LEU B O 1
ATOM 3123 N N . GLU B 1 59 ? 19.758 42.587 21.078 1.000 44.209 162 GLU B N 1
ATOM 3124 C CA . GLU B 1 59 ? 18.518 42.109 21.641 1.000 44.516 162 GLU B CA 1
ATOM 3125 C C . GLU B 1 59 ? 17.587 41.655 20.524 1.000 48.624 162 GLU B C 1
ATOM 3126 O O . GLU B 1 59 ? 17.708 42.088 19.371 1.000 47.493 162 GLU B O 1
ATOM 3138 N N . CYS B 1 60 ? 16.736 40.682 20.883 1.000 46.694 163 CYS B N 1
ATOM 3139 C CA . CYS B 1 60 ? 15.929 39.967 19.916 1.000 49.137 163 CYS B CA 1
ATOM 3140 C C . CYS B 1 60 ? 14.545 39.689 20.511 1.000 41.369 163 CYS B C 1
ATOM 3141 O O . CYS B 1 60 ? 14.380 39.515 21.715 1.000 46.418 163 CYS B O 1
ATOM 3149 N N . ALA B 1 61 ? 13.561 39.721 19.632 1.000 36.426 164 ALA B N 1
ATOM 3150 C CA . ALA B 1 61 ? 12.197 39.327 19.927 1.000 40.887 164 ALA B CA 1
ATOM 3151 C C . ALA B 1 61 ? 11.746 38.354 18.846 1.000 40.204 164 ALA B C 1
ATOM 3152 O O . ALA B 1 61 ? 12.216 38.397 17.707 1.000 39.091 164 ALA B O 1
ATOM 3159 N N . GLN B 1 62 ? 10.783 37.507 19.213 1.000 42.836 165 GLN B N 1
ATOM 3160 C CA . GLN B 1 62 ? 10.199 36.567 18.282 1.000 36.725 165 GLN B CA 1
ATOM 3161 C C . GLN B 1 62 ? 9.424 37.370 17.238 1.000 34.105 165 GLN B C 1
ATOM 3162 O O . GLN B 1 62 ? 8.672 38.276 17.579 1.000 33.872 165 GLN B O 1
ATOM 3176 N N . ILE B 1 63 ? 9.664 37.094 15.956 1.000 36.234 166 ILE B N 1
ATOM 3177 C CA . ILE B 1 63 ? 8.939 37.778 14.901 1.000 37.149 166 ILE B CA 1
ATOM 3178 C C . ILE B 1 63 ? 7.445 37.462 15.031 1.000 40.850 166 ILE B C 1
ATOM 3179 O O . ILE B 1 63 ? 7.077 36.314 15.231 1.000 36.441 166 ILE B O 1
ATOM 3195 N N . PRO B 1 64 ? 6.532 38.456 14.934 1.000 39.748 167 PRO B N 1
ATOM 3196 C CA . PRO B 1 64 ? 5.104 38.183 14.752 1.000 42.261 167 PRO B CA 1
ATOM 3197 C C . PRO B 1 64 ? 4.865 37.338 13.511 1.000 45.787 167 PRO B C 1
ATOM 3198 O O . PRO B 1 64 ? 5.433 37.629 12.458 1.000 42.556 167 PRO B O 1
ATOM 3209 N N . VAL B 1 65 ? 3.981 36.339 13.652 1.000 46.458 168 VAL B N 1
ATOM 3210 C CA . VAL B 1 65 ? 3.798 35.322 12.625 1.000 48.325 168 VAL B CA 1
ATOM 3211 C C . VAL B 1 65 ? 3.268 35.961 11.336 1.000 43.500 168 VAL B C 1
ATOM 3212 O O . VAL B 1 65 ? 3.638 35.530 10.248 1.000 42.444 168 VAL B O 1
ATOM 3225 N N . HIS B 1 66 ? 2.489 37.043 11.446 1.000 44.197 169 HIS B N 1
ATOM 3226 C CA . HIS B 1 66 ? 1.965 37.735 10.270 1.000 51.615 169 HIS B CA 1
ATOM 3227 C C . HIS B 1 66 ? 3.041 38.480 9.469 1.000 51.028 169 HIS B C 1
ATOM 3228 O O . HIS B 1 66 ? 2.746 38.874 8.351 1.000 57.532 169 HIS B O 1
ATOM 3243 N N . MET B 1 67 ? 4.259 38.653 10.018 1.000 51.472 170 MET B N 1
ATOM 3244 C CA . MET B 1 67 ? 5.362 39.329 9.352 1.000 46.278 170 MET B CA 1
ATOM 3245 C C . MET B 1 67 ? 6.483 38.377 8.956 1.000 46.387 170 MET B C 1
ATOM 3246 O O . MET B 1 67 ? 7.523 38.849 8.523 1.000 46.098 170 MET B O 1
ATOM 3260 N N . LYS B 1 68 ? 6.288 37.054 9.064 1.000 45.902 171 LYS B N 1
ATOM 3261 C CA . LYS B 1 68 ? 7.329 36.077 8.751 1.000 51.092 171 LYS B CA 1
ATOM 3262 C C . LYS B 1 68 ? 7.741 36.181 7.287 1.000 50.708 171 LYS B C 1
ATOM 3263 O O . LYS B 1 68 ? 8.923 36.057 7.014 1.000 58.241 171 LYS B O 1
ATOM 3282 N N . SER B 1 69 ? 6.798 36.458 6.376 1.000 49.899 172 SER B N 1
ATOM 3283 C CA . SER B 1 69 ? 7.076 36.630 4.952 1.000 55.705 172 SER B CA 1
ATOM 3284 C C . SER B 1 69 ? 7.980 37.828 4.642 1.000 54.941 172 SER B C 1
ATOM 3285 O O . SER B 1 69 ? 8.479 37.917 3.529 1.000 69.431 172 SER B O 1
ATOM 3293 N N . ASP B 1 70 ? 8.092 38.796 5.552 1.000 52.958 173 ASP B N 1
ATOM 3294 C CA . ASP B 1 70 ? 8.999 39.926 5.393 1.000 52.617 173 ASP B CA 1
ATOM 3295 C C . ASP B 1 70 ? 10.427 39.613 5.841 1.000 46.203 173 ASP B C 1
ATOM 3296 O O . ASP B 1 70 ? 11.315 40.361 5.467 1.000 49.188 173 ASP B O 1
ATOM 3305 N N . ALA B 1 71 ? 10.644 38.566 6.649 1.000 44.259 174 ALA B N 1
ATOM 3306 C CA . ALA B 1 71 ? 11.957 38.298 7.230 1.000 40.739 174 ALA B CA 1
ATOM 3307 C C . ALA B 1 71 ? 12.931 37.954 6.111 1.000 33.570 174 ALA B C 1
ATOM 3308 O O . ALA B 1 71 ? 12.550 37.299 5.149 1.000 34.448 174 ALA B O 1
ATOM 3315 N N . SER B 1 72 ? 14.171 38.432 6.202 1.000 33.749 175 SER B N 1
ATOM 3316 C CA . SER B 1 72 ? 15.210 37.975 5.286 1.000 31.952 175 SER B CA 1
ATOM 3317 C C . SER B 1 72 ? 15.712 36.595 5.726 1.000 27.188 175 SER B C 1
ATOM 3318 O O . SER B 1 72 ? 15.742 36.251 6.910 1.000 30.502 175 SER B O 1
ATOM 3326 N N . LYS B 1 73 ? 16.089 35.814 4.731 1.000 29.611 176 LYS B N 1
ATOM 3327 C CA . LYS B 1 73 ? 16.892 34.625 4.906 1.000 32.270 176 LYS B CA 1
ATOM 3328 C C . LYS B 1 73 ? 18.289 35.040 5.344 1.000 33.162 176 LYS B C 1
ATOM 3329 O O . LYS B 1 73 ? 18.717 36.165 5.067 1.000 28.032 176 LYS B O 1
ATOM 3348 N N . PHE B 1 74 ? 18.976 34.118 6.030 1.000 35.873 177 PHE B N 1
ATOM 3349 C CA . PHE B 1 74 ? 20.345 34.308 6.470 1.000 33.047 177 PHE B CA 1
ATOM 3350 C C . PHE B 1 74 ? 21.133 33.062 6.124 1.000 34.180 177 PHE B C 1
ATOM 3351 O O . PHE B 1 74 ? 20.537 32.026 5.836 1.000 31.394 177 PHE B O 1
ATOM 3368 N N . THR B 1 75 ? 22.466 33.167 6.195 1.000 31.963 178 THR B N 1
ATOM 3369 C CA . THR B 1 75 ? 23.333 32.019 5.984 1.000 32.220 178 THR B CA 1
ATOM 3370 C C . THR B 1 75 ? 24.618 32.193 6.790 1.000 36.420 178 THR B C 1
ATOM 3371 O O . THR B 1 75 ? 25.071 33.326 7.033 1.000 33.129 178 THR B O 1
ATOM 3382 N N . HIS B 1 76 ? 25.218 31.064 7.171 1.000 33.908 179 HIS B N 1
ATOM 3383 C CA . HIS B 1 76 ? 26.550 31.062 7.751 1.000 36.882 179 HIS B CA 1
ATOM 3384 C C . HIS B 1 76 ? 27.621 31.003 6.661 1.000 38.221 179 HIS B C 1
ATOM 3385 O O . HIS B 1 76 ? 28.782 31.249 6.956 1.000 44.872 179 HIS B O 1
ATOM 3400 N N . GLU B 1 77 ? 27.237 30.770 5.402 1.000 38.584 180 GLU B N 1
ATOM 3401 C CA . GLU B 1 77 ? 28.165 30.673 4.283 1.000 42.600 180 GLU B CA 1
ATOM 3402 C C . GLU B 1 77 ? 28.642 32.074 3.862 1.000 40.785 180 GLU B C 1
ATOM 3403 O O . GLU B 1 77 ? 27.880 32.885 3.325 1.000 35.621 180 GLU B O 1
ATOM 3415 N N . LYS B 1 78 ? 29.916 32.352 4.140 1.000 37.653 181 LYS B N 1
ATOM 3416 C CA . LYS B 1 78 ? 30.551 33.642 3.907 1.000 31.797 181 LYS B CA 1
ATOM 3417 C C . LYS B 1 78 ? 31.893 33.417 3.201 1.000 33.132 181 LYS B C 1
ATOM 3418 O O . LYS B 1 78 ? 32.955 33.633 3.786 1.000 31.895 181 LYS B O 1
ATOM 3437 N N . PRO B 1 79 ? 31.915 32.971 1.923 1.000 30.219 182 PRO B N 1
ATOM 3438 C CA . PRO B 1 79 ? 33.170 32.944 1.164 1.000 32.696 182 PRO B CA 1
ATOM 3439 C C . PRO B 1 79 ? 33.777 34.345 1.014 1.000 34.057 182 PRO B C 1
ATOM 3440 O O . PRO B 1 79 ? 33.064 35.348 1.046 1.000 31.073 182 PRO B O 1
ATOM 3451 N N . GLU B 1 80 ? 35.113 34.410 0.927 1.000 33.346 183 GLU B N 1
ATOM 3452 C CA . GLU B 1 80 ? 35.826 35.671 0.765 1.000 32.607 183 GLU B CA 1
ATOM 3453 C C . GLU B 1 80 ? 35.425 36.379 -0.522 1.000 30.800 183 GLU B C 1
ATOM 3454 O O . GLU B 1 80 ? 35.191 35.734 -1.539 1.000 29.783 183 GLU B O 1
ATOM 3466 N N . GLY B 1 81 ? 35.339 37.714 -0.446 1.000 29.492 184 GLY B N 1
ATOM 3467 C CA . GLY B 1 81 ? 34.944 38.540 -1.578 1.000 34.830 184 GLY B CA 1
ATOM 3468 C C . GLY B 1 81 ? 34.100 39.732 -1.132 1.000 31.790 184 GLY B C 1
ATOM 3469 O O . GLY B 1 81 ? 34.269 40.201 -0.021 1.000 37.247 184 GLY B O 1
ATOM 3473 N N . TYR B 1 82 ? 33.185 40.175 -1.992 1.000 29.550 185 TYR B N 1
ATOM 3474 C CA . TYR B 1 82 ? 32.414 41.381 -1.755 1.000 29.898 185 TYR B CA 1
ATOM 3475 C C . TYR B 1 82 ? 30.958 41.009 -1.465 1.000 30.304 185 TYR B C 1
ATOM 3476 O O . TYR B 1 82 ? 30.450 40.036 -2.008 1.000 27.123 185 TYR B O 1
ATOM 3494 N N . TYR B 1 83 ? 30.369 41.778 -0.540 1.000 30.088 186 TYR B N 1
ATOM 3495 C CA . TYR B 1 83 ? 29.002 41.670 -0.061 1.000 29.541 186 TYR B CA 1
ATOM 3496 C C . TYR B 1 83 ? 28.345 43.040 -0.242 1.000 29.065 186 TYR B C 1
ATOM 3497 O O . TYR B 1 83 ? 29.019 44.016 -0.575 1.000 30.055 186 TYR B O 1
ATOM 3515 N N . ASN B 1 84 ? 27.041 43.110 0.031 1.000 28.428 187 ASN B N 1
ATOM 3516 C CA . ASN B 1 84 ? 26.210 44.279 -0.213 1.000 28.448 187 ASN B CA 1
ATOM 3517 C C . ASN B 1 84 ? 25.738 44.871 1.095 1.000 28.171 187 ASN B C 1
ATOM 3518 O O . ASN B 1 84 ? 25.322 44.146 1.967 1.000 32.177 187 ASN B O 1
ATOM 3529 N N . TRP B 1 85 ? 25.790 46.200 1.220 1.000 30.638 188 TRP B N 1
ATOM 3530 C CA . TRP B 1 85 ? 24.987 46.902 2.195 1.000 29.946 188 TRP B CA 1
ATOM 3531 C C . TRP B 1 85 ? 24.532 48.245 1.637 1.000 31.000 188 TRP B C 1
ATOM 3532 O O . TRP B 1 85 ? 24.757 48.532 0.466 1.000 31.612 188 TRP B O 1
ATOM 3553 N N . HIS B 1 86 ? 23.797 48.992 2.477 1.000 34.678 189 HIS B N 1
ATOM 3554 C CA . HIS B 1 86 ? 23.158 50.252 2.113 1.000 33.250 189 HIS B CA 1
ATOM 3555 C C . HIS B 1 86 ? 24.144 51.213 1.442 1.000 31.816 189 HIS B C 1
ATOM 3556 O O . HIS B 1 86 ? 23.808 51.832 0.458 1.000 33.661 189 HIS B O 1
ATOM 3571 N N . HIS B 1 87 ? 25.368 51.309 1.951 1.000 31.012 190 HIS B N 1
ATOM 3572 C CA . HIS B 1 87 ? 26.374 52.247 1.450 1.000 34.377 190 HIS B CA 1
ATOM 3573 C C . HIS B 1 87 ? 27.247 51.676 0.325 1.000 37.670 190 HIS B C 1
ATOM 3574 O O . HIS B 1 87 ? 28.246 52.302 -0.017 1.000 41.705 190 HIS B O 1
ATOM 3589 N N . GLY B 1 88 ? 26.945 50.479 -0.216 1.000 35.757 191 GLY B N 1
ATOM 3590 C CA . GLY B 1 88 ? 27.670 49.877 -1.323 1.000 33.479 191 GLY B CA 1
ATOM 3591 C C . GLY B 1 88 ? 28.376 48.570 -0.935 1.000 33.180 191 GLY B C 1
ATOM 3592 O O . GLY B 1 88 ? 27.771 47.702 -0.337 1.000 33.096 191 GLY B O 1
ATOM 3596 N N . ALA B 1 89 ? 29.638 48.412 -1.334 1.000 28.823 192 ALA B N 1
ATOM 3597 C CA . ALA B 1 89 ? 30.357 47.153 -1.247 1.000 28.222 192 ALA B CA 1
ATOM 3598 C C . ALA B 1 89 ? 31.051 46.990 0.106 1.000 29.214 192 ALA B C 1
ATOM 3599 O O . ALA B 1 89 ? 31.636 47.943 0.622 1.000 30.484 192 ALA B O 1
ATOM 3606 N N . VAL B 1 90 ? 30.985 45.769 0.665 1.000 31.319 193 VAL B N 1
ATOM 3607 C CA . VAL B 1 90 ? 31.652 45.368 1.895 1.000 30.058 193 VAL B CA 1
ATOM 3608 C C . VAL B 1 90 ? 32.559 44.192 1.541 1.000 35.695 193 VAL B C 1
ATOM 3609 O O . VAL B 1 90 ? 32.105 43.171 1.037 1.000 34.460 193 VAL B O 1
ATOM 3622 N N . GLN B 1 91 ? 33.840 44.329 1.837 1.000 31.887 194 GLN B N 1
ATOM 3623 C CA . GLN B 1 91 ? 34.795 43.284 1.569 1.000 32.228 194 GLN B CA 1
ATOM 3624 C C . GLN B 1 91 ? 34.793 42.348 2.763 1.000 32.367 194 GLN B C 1
ATOM 3625 O O . GLN B 1 91 ? 34.801 42.850 3.882 1.000 31.340 194 GLN B O 1
ATOM 3639 N N . TYR B 1 92 ? 34.825 41.032 2.505 1.000 31.889 195 TYR B N 1
ATOM 3640 C CA . TYR B 1 92 ? 35.032 40.031 3.528 1.000 33.711 195 TYR B CA 1
ATOM 3641 C C . TYR B 1 92 ? 36.327 39.293 3.207 1.000 35.550 195 TYR B C 1
ATOM 3642 O O . TYR B 1 92 ? 36.482 38.709 2.134 1.000 31.703 195 TYR B O 1
ATOM 3660 N N . SER B 1 93 ? 37.235 39.297 4.171 1.000 37.915 196 SER B N 1
ATOM 3661 C CA . SER B 1 93 ? 38.596 38.843 3.945 1.000 41.519 196 SER B CA 1
ATOM 3662 C C . SER B 1 93 ? 39.251 38.664 5.302 1.000 44.500 196 SER B C 1
ATOM 3663 O O . SER B 1 93 ? 39.048 39.511 6.176 1.000 39.583 196 SER B O 1
ATOM 3671 N N . GLY B 1 94 ? 39.971 37.539 5.471 1.000 44.313 197 GLY B N 1
ATOM 3672 C CA . GLY B 1 94 ? 40.608 37.206 6.736 1.000 41.702 197 GLY B CA 1
ATOM 3673 C C . GLY B 1 94 ? 39.667 37.261 7.940 1.000 42.396 197 GLY B C 1
ATOM 3674 O O . GLY B 1 94 ? 40.076 37.680 9.018 1.000 43.912 197 GLY B O 1
ATOM 3678 N N . GLY B 1 95 ? 38.403 36.867 7.740 1.000 42.121 198 GLY B N 1
ATOM 3679 C CA . GLY B 1 95 ? 37.417 36.819 8.802 1.000 41.147 198 GLY B CA 1
ATOM 3680 C C . GLY B 1 95 ? 36.892 38.183 9.253 1.000 40.317 198 GLY B C 1
ATOM 3681 O O . GLY B 1 95 ? 36.305 38.259 10.339 1.000 48.247 198 GLY B O 1
ATOM 3685 N N . ARG B 1 96 ? 37.107 39.238 8.450 1.000 39.244 199 ARG B N 1
ATOM 3686 C CA . ARG B 1 96 ? 36.736 40.599 8.819 1.000 40.654 199 ARG B CA 1
ATOM 3687 C C . ARG B 1 96 ? 35.999 41.238 7.644 1.000 33.872 199 ARG B C 1
ATOM 3688 O O . ARG B 1 96 ? 36.437 41.115 6.505 1.000 36.359 199 ARG B O 1
ATOM 3709 N N . PHE B 1 97 ? 34.899 41.939 7.944 1.000 32.414 200 PHE B N 1
ATOM 3710 C CA . PHE B 1 97 ? 34.219 42.810 6.993 1.000 28.594 200 PHE B CA 1
ATOM 3711 C C . PHE B 1 97 ? 34.838 44.205 7.054 1.000 29.388 200 PHE B C 1
ATOM 3712 O O . PHE B 1 97 ? 35.012 44.750 8.131 1.000 25.923 200 PHE B O 1
ATOM 3729 N N . THR B 1 98 ? 35.160 44.792 5.896 1.000 26.923 201 THR B N 1
ATOM 3730 C CA . THR B 1 98 ? 35.672 46.144 5.861 1.000 28.341 201 THR B CA 1
ATOM 3731 C C . THR B 1 98 ? 34.968 46.965 4.784 1.000 28.008 201 THR B C 1
ATOM 3732 O O . THR B 1 98 ? 34.456 46.423 3.825 1.000 28.718 201 THR B O 1
ATOM 3743 N N . ILE B 1 99 ? 34.998 48.286 4.954 1.000 31.288 202 ILE B N 1
ATOM 3744 C CA . ILE B 1 99 ? 34.469 49.238 3.988 1.000 31.908 202 ILE B CA 1
ATOM 3745 C C . ILE B 1 99 ? 35.509 50.331 3.773 1.000 32.134 202 ILE B C 1
ATOM 3746 O O . ILE B 1 99 ? 36.372 50.508 4.643 1.000 31.408 202 ILE B O 1
ATOM 3762 N N . PRO B 1 100 ? 35.389 51.139 2.691 1.000 34.027 203 PRO B N 1
ATOM 3763 C CA . PRO B 1 100 ? 36.158 52.377 2.585 1.000 35.626 203 PRO B CA 1
ATOM 3764 C C . PRO B 1 100 ? 35.847 53.267 3.788 1.000 38.442 203 PRO B C 1
ATOM 3765 O O . PRO B 1 100 ? 34.678 53.461 4.122 1.000 39.614 203 PRO B O 1
ATOM 3776 N N . THR B 1 101 ? 36.892 53.819 4.427 1.000 36.371 204 THR B N 1
ATOM 3777 C CA . THR B 1 101 ? 36.714 54.805 5.482 1.000 40.204 204 THR B CA 1
ATOM 3778 C C . THR B 1 101 ? 35.842 55.939 4.935 1.000 40.083 204 THR B C 1
ATOM 3779 O O . THR B 1 101 ? 36.007 56.342 3.781 1.000 46.673 204 THR B O 1
ATOM 3790 N N . GLY B 1 102 ? 34.865 56.399 5.703 1.000 36.374 205 GLY B N 1
ATOM 3791 C CA . GLY B 1 102 ? 34.020 57.455 5.156 1.000 35.040 205 GLY B CA 1
ATOM 3792 C C . GLY B 1 102 ? 32.814 56.942 4.374 1.000 34.284 205 GLY B C 1
ATOM 3793 O O . GLY B 1 102 ? 31.946 57.738 4.100 1.000 34.737 205 GLY B O 1
ATOM 3797 N N . ALA B 1 103 ? 32.692 55.639 4.065 1.000 35.005 206 ALA B N 1
ATOM 3798 C CA . ALA B 1 103 ? 31.433 55.078 3.583 1.000 36.192 206 ALA B CA 1
ATOM 3799 C C . ALA B 1 103 ? 30.337 55.092 4.656 1.000 35.106 206 ALA B C 1
ATOM 3800 O O . ALA B 1 103 ? 29.160 55.094 4.306 1.000 41.030 206 ALA B O 1
ATOM 3807 N N . GLY B 1 104 ? 30.729 55.019 5.934 1.000 35.934 207 GLY B N 1
ATOM 3808 C CA . GLY B 1 104 ? 29.779 54.938 7.035 1.000 35.846 207 GLY B CA 1
ATOM 3809 C C . GLY B 1 104 ? 29.028 56.252 7.223 1.000 36.459 207 GLY B C 1
ATOM 3810 O O . GLY B 1 104 ? 29.533 57.279 6.811 1.000 42.380 207 GLY B O 1
ATOM 3814 N N . LYS B 1 105 ? 27.813 56.200 7.779 1.000 36.290 208 LYS B N 1
ATOM 3815 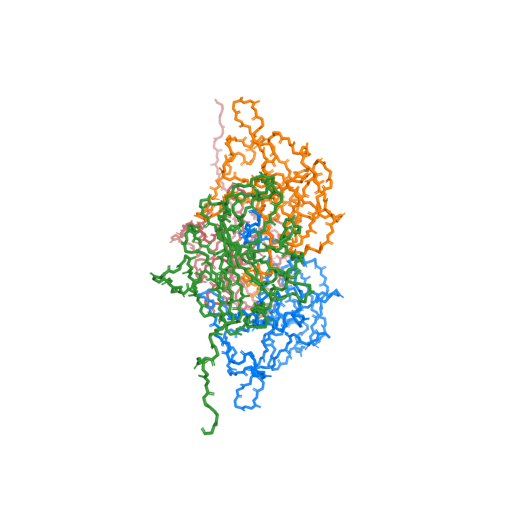C CA . LYS B 1 105 ? 26.990 57.357 8.040 1.000 34.932 208 LYS B CA 1
ATOM 3816 C C . LYS B 1 105 ? 26.421 57.234 9.448 1.000 32.591 208 LYS B C 1
ATOM 3817 O O . LYS B 1 105 ? 26.444 56.148 10.032 1.000 37.526 208 LYS B O 1
ATOM 3836 N N . PRO B 1 106 ? 25.905 58.332 10.053 1.000 38.387 209 PRO B N 1
ATOM 3837 C CA . PRO B 1 106 ? 25.189 58.227 11.329 1.000 40.708 209 PRO B CA 1
ATOM 3838 C C . PRO B 1 106 ? 23.987 57.284 11.200 1.000 37.154 209 PRO B C 1
ATOM 3839 O O . PRO B 1 106 ? 23.360 57.236 10.142 1.000 34.573 209 PRO B O 1
ATOM 3850 N N . GLY B 1 107 ? 23.775 56.470 12.242 1.000 34.123 210 GLY B N 1
ATOM 3851 C CA . GLY B 1 107 ? 22.674 55.527 12.340 1.000 37.081 210 GLY B CA 1
ATOM 3852 C C . GLY B 1 107 ? 22.903 54.165 11.679 1.000 40.441 210 GLY B C 1
ATOM 3853 O O . GLY B 1 107 ? 21.906 53.512 11.415 1.000 36.903 210 GLY B O 1
ATOM 3857 N N . ASP B 1 108 ? 24.155 53.734 11.418 1.000 39.225 211 ASP B N 1
ATOM 3858 C CA . ASP B 1 108 ? 24.415 52.492 10.693 1.000 33.345 211 ASP B CA 1
ATOM 3859 C C . ASP B 1 108 ? 24.297 51.241 11.556 1.000 33.261 211 ASP B C 1
ATOM 3860 O O . ASP B 1 108 ? 24.195 50.154 10.998 1.000 35.789 211 ASP B O 1
ATOM 3869 N N . SER B 1 109 ? 24.348 51.372 12.887 1.000 33.923 212 SER B N 1
ATOM 3870 C CA . SER B 1 109 ? 24.122 50.258 13.791 1.000 35.111 212 SER B CA 1
ATOM 3871 C C . SER B 1 109 ? 22.818 49.538 13.449 1.000 35.199 212 SER B C 1
ATOM 3872 O O . SER B 1 109 ? 21.761 50.161 13.403 1.000 36.680 212 SER B O 1
ATOM 3880 N N . GLY B 1 110 ? 22.933 48.222 13.214 1.000 31.974 213 GLY B N 1
ATOM 3881 C CA . GLY B 1 110 ? 21.817 47.339 12.958 1.000 27.758 213 GLY B CA 1
ATOM 3882 C C . GLY B 1 110 ? 21.583 47.096 11.469 1.000 27.317 213 GLY B C 1
ATOM 3883 O O . GLY B 1 110 ? 20.723 46.294 11.124 1.000 33.536 213 GLY B O 1
ATOM 3887 N N . ARG B 1 111 ? 22.300 47.794 10.588 1.000 28.839 214 ARG B N 1
ATOM 3888 C CA . ARG B 1 111 ? 22.185 47.545 9.159 1.000 28.509 214 ARG B CA 1
ATOM 3889 C C . ARG B 1 111 ? 22.738 46.157 8.832 1.000 34.796 214 ARG B C 1
ATOM 3890 O O . ARG B 1 111 ? 23.797 45.761 9.325 1.000 31.813 214 ARG B O 1
ATOM 3911 N N . PRO B 1 112 ? 22.019 45.359 8.021 1.000 32.542 215 PRO B N 1
ATOM 3912 C CA . PRO B 1 112 ? 22.530 44.078 7.567 1.000 31.569 215 PRO B CA 1
ATOM 3913 C C . PRO B 1 112 ? 23.448 44.177 6.367 1.000 27.939 215 PRO B C 1
ATOM 3914 O O . PRO B 1 112 ? 23.389 45.126 5.597 1.000 34.727 215 PRO B O 1
ATOM 3925 N N . ILE B 1 113 ? 24.266 43.140 6.237 1.000 27.945 216 ILE B N 1
ATOM 3926 C CA . ILE B 1 113 ? 25.117 42.915 5.079 1.000 27.815 216 ILE B CA 1
ATOM 3927 C C . ILE B 1 113 ? 24.574 41.673 4.387 1.000 28.179 216 ILE B C 1
ATOM 3928 O O . ILE B 1 113 ? 24.338 40.681 5.047 1.000 27.793 216 ILE B O 1
ATOM 3944 N N . PHE B 1 114 ? 24.431 41.728 3.062 1.000 30.077 217 PHE B N 1
ATOM 3945 C CA . PHE B 1 114 ? 23.798 40.696 2.279 1.000 28.384 217 PHE B CA 1
ATOM 3946 C C . PHE B 1 114 ? 24.759 40.136 1.233 1.000 31.181 217 PHE B C 1
ATOM 3947 O O . PHE B 1 114 ? 25.568 40.865 0.692 1.000 31.328 217 PHE B O 1
ATOM 3964 N N . ASP B 1 115 ? 24.576 38.858 0.870 1.000 32.528 218 ASP B N 1
ATOM 3965 C CA . ASP B 1 115 ? 25.141 38.299 -0.348 1.000 27.933 218 ASP B CA 1
ATOM 3966 C C . ASP B 1 115 ? 24.254 38.659 -1.536 1.000 26.929 218 ASP B C 1
ATOM 3967 O O . ASP B 1 115 ? 23.194 39.278 -1.365 1.000 30.089 218 ASP B O 1
ATOM 3976 N N . ASN B 1 116 ? 24.688 38.259 -2.738 1.000 27.136 219 ASN B N 1
ATOM 3977 C CA . ASN B 1 116 ? 23.966 38.571 -3.966 1.000 31.106 219 ASN B CA 1
ATOM 3978 C C . ASN B 1 116 ? 22.640 37.809 -4.116 1.000 36.141 219 ASN B C 1
ATOM 3979 O O . ASN B 1 116 ? 21.837 38.184 -4.957 1.000 36.085 219 ASN B O 1
ATOM 3990 N N . LYS B 1 117 ? 22.418 36.737 -3.341 1.000 37.888 220 LYS B N 1
ATOM 3991 C CA A LYS B 1 117 ? 21.134 36.046 -3.300 0.420 42.302 220 LYS B CA 1
ATOM 3992 C CA B LYS B 1 117 ? 21.137 36.041 -3.299 0.580 43.541 220 LYS B CA 1
ATOM 3993 C C . LYS B 1 117 ? 20.184 36.718 -2.305 1.000 43.095 220 LYS B C 1
ATOM 3994 O O . LYS B 1 117 ? 19.028 36.324 -2.195 1.000 37.334 220 LYS B O 1
ATOM 4030 N N . GLY B 1 118 ? 20.660 37.746 -1.578 1.000 35.275 221 GLY B N 1
ATOM 4031 C CA . GLY B 1 118 ? 19.835 38.490 -0.657 1.000 34.749 221 GLY B CA 1
ATOM 4032 C C . GLY B 1 118 ? 19.768 37.835 0.719 1.000 35.388 221 GLY B C 1
ATOM 4033 O O . GLY B 1 118 ? 18.890 38.176 1.497 1.000 31.054 221 GLY B O 1
ATOM 4037 N N . ARG B 1 119 ? 20.726 36.960 1.041 1.000 28.384 222 ARG B N 1
ATOM 4038 C CA . ARG B 1 119 ? 20.772 36.406 2.371 1.000 33.868 222 ARG B CA 1
ATOM 4039 C C . ARG B 1 119 ? 21.630 37.303 3.248 1.000 30.856 222 ARG B C 1
ATOM 4040 O O . ARG B 1 119 ? 22.700 37.728 2.828 1.000 30.836 222 ARG B O 1
ATOM 4061 N N . VAL B 1 120 ? 21.198 37.497 4.492 1.000 30.119 223 VAL B N 1
ATOM 4062 C CA . VAL B 1 120 ? 21.948 38.271 5.455 1.000 29.913 223 VAL B CA 1
ATOM 4063 C C . VAL B 1 120 ? 23.118 37.423 5.932 1.000 31.752 223 VAL B C 1
ATOM 4064 O O . VAL B 1 120 ? 22.896 36.297 6.387 1.000 31.804 223 VAL B O 1
ATOM 4077 N N . VAL B 1 121 ? 24.340 37.984 5.854 1.000 28.954 224 VAL B N 1
ATOM 4078 C CA . VAL B 1 121 ? 25.536 37.305 6.329 1.000 28.615 224 VAL B CA 1
ATOM 4079 C C . VAL B 1 121 ? 26.046 37.927 7.635 1.000 31.713 224 VAL B C 1
ATOM 4080 O O . VAL B 1 121 ? 26.813 37.270 8.344 1.000 28.186 224 VAL B O 1
ATOM 4093 N N . ALA B 1 122 ? 25.665 39.179 7.943 1.000 29.389 225 ALA B N 1
ATOM 4094 C CA . ALA B 1 122 ? 26.059 39.808 9.197 1.000 29.022 225 ALA B CA 1
ATOM 4095 C C . ALA B 1 122 ? 25.173 41.016 9.474 1.000 28.311 225 ALA B C 1
ATOM 4096 O O . ALA B 1 122 ? 24.536 41.524 8.558 1.000 30.202 225 ALA B O 1
ATOM 4103 N N . ILE B 1 123 ? 25.158 41.441 10.740 1.000 28.526 226 ILE B N 1
ATOM 4104 C CA . ILE B 1 123 ? 24.547 42.686 11.163 1.000 32.909 226 ILE B CA 1
ATOM 4105 C C . ILE B 1 123 ? 25.671 43.567 11.708 1.000 30.352 226 ILE B C 1
ATOM 4106 O O . ILE B 1 123 ? 26.399 43.109 12.559 1.000 31.306 226 ILE B O 1
ATOM 4122 N N . VAL B 1 124 ? 25.710 44.837 11.298 1.000 32.615 227 VAL B N 1
ATOM 4123 C CA . VAL B 1 124 ? 26.720 45.814 11.708 1.000 31.150 227 VAL B CA 1
ATOM 4124 C C . VAL B 1 124 ? 26.365 46.351 13.091 1.000 30.261 227 VAL B C 1
ATOM 4125 O O . VAL B 1 124 ? 25.259 46.849 13.296 1.000 31.375 227 VAL B O 1
ATOM 4138 N N . LEU B 1 125 ? 27.323 46.272 14.011 1.000 28.593 228 LEU B N 1
ATOM 4139 C CA . LEU B 1 125 ? 27.212 46.909 15.312 1.000 32.604 228 LEU B CA 1
ATOM 4140 C C . LEU B 1 125 ? 28.025 48.207 15.362 1.000 35.010 228 LEU B C 1
ATOM 4141 O O . LEU B 1 125 ? 27.668 49.119 16.099 1.000 37.559 228 LEU B O 1
ATOM 4157 N N . GLY B 1 126 ? 29.158 48.261 14.658 1.000 31.087 229 GLY B N 1
ATOM 4158 C CA . GLY B 1 126 ? 30.106 49.336 14.877 1.000 34.496 229 GLY B CA 1
ATOM 4159 C C . GLY B 1 126 ? 31.248 49.283 13.875 1.000 36.885 229 GLY B C 1
ATOM 4160 O O . GLY B 1 126 ? 31.188 48.578 12.877 1.000 42.353 229 GLY B O 1
ATOM 4164 N N . GLY B 1 127 ? 32.299 50.044 14.152 1.000 37.217 230 GLY B N 1
ATOM 4165 C CA . GLY B 1 127 ? 33.505 49.991 13.354 1.000 34.280 230 GLY B CA 1
ATOM 4166 C C . GLY B 1 127 ? 34.702 50.556 14.107 1.000 35.949 230 GLY B C 1
ATOM 4167 O O . GLY B 1 127 ? 34.558 51.178 15.147 1.000 37.103 230 GLY B O 1
ATOM 4171 N N . ALA B 1 128 ? 35.881 50.321 13.542 1.000 38.247 231 ALA B N 1
ATOM 4172 C CA . ALA B 1 128 ? 37.122 50.935 13.959 1.000 37.274 231 ALA B CA 1
ATOM 4173 C C . ALA B 1 128 ? 37.938 51.200 12.699 1.000 36.510 231 ALA B C 1
ATOM 4174 O O . ALA B 1 128 ? 37.836 50.482 11.707 1.000 38.167 231 ALA B O 1
ATOM 4181 N N . ASN B 1 129 ? 38.787 52.220 12.769 1.000 31.797 232 ASN B N 1
ATOM 4182 C CA . ASN B 1 129 ? 39.605 52.616 11.647 1.000 33.133 232 ASN B CA 1
ATOM 4183 C C . ASN B 1 129 ? 40.732 51.611 11.494 1.000 30.680 232 ASN B C 1
ATOM 4184 O O . ASN B 1 129 ? 41.329 51.245 12.493 1.000 32.003 232 ASN B O 1
ATOM 4195 N N . GLU B 1 130 ? 41.013 51.212 10.250 1.000 38.334 233 GLU B N 1
ATOM 4196 C CA . GLU B 1 130 ? 42.298 50.634 9.871 1.000 41.355 233 GLU B CA 1
ATOM 4197 C C . GLU B 1 130 ? 42.731 51.351 8.590 1.000 40.118 233 GLU B C 1
ATOM 4198 O O . GLU B 1 130 ? 42.382 50.933 7.503 1.000 44.380 233 GLU B O 1
ATOM 4210 N N . GLY B 1 131 ? 43.368 52.512 8.746 1.000 41.582 234 GLY B N 1
ATOM 4211 C CA . GLY B 1 131 ? 43.953 53.219 7.621 1.000 36.243 234 GLY B CA 1
ATOM 4212 C C . GLY B 1 131 ? 42.865 53.786 6.722 1.000 35.720 234 GLY B C 1
ATOM 4213 O O . GLY B 1 131 ? 41.901 54.368 7.220 1.000 40.023 234 GLY B O 1
ATOM 4217 N N . THR B 1 132 ? 42.923 53.463 5.429 1.000 37.284 235 THR B N 1
ATOM 4218 C CA . THR B 1 132 ? 41.932 53.915 4.473 1.000 38.894 235 THR B CA 1
ATOM 4219 C C . THR B 1 132 ? 40.659 53.057 4.500 1.000 41.908 235 THR B C 1
ATOM 4220 O O . THR B 1 132 ? 39.767 53.314 3.692 1.000 40.880 235 THR B O 1
ATOM 4231 N N . ARG B 1 133 ? 40.541 52.112 5.457 1.000 42.462 236 ARG B N 1
ATOM 4232 C CA . ARG B 1 133 ? 39.354 51.297 5.617 1.000 42.664 236 ARG B CA 1
ATOM 4233 C C . ARG B 1 133 ? 38.825 51.362 7.048 1.000 43.043 236 ARG B C 1
ATOM 4234 O O . ARG B 1 133 ? 39.544 51.738 7.980 1.000 38.582 236 ARG B O 1
ATOM 4255 N N . THR B 1 134 ? 37.513 51.114 7.176 1.000 39.926 237 THR B N 1
ATOM 4256 C CA . THR B 1 134 ? 36.899 50.818 8.460 1.000 38.331 237 THR B CA 1
ATOM 4257 C C . THR B 1 134 ? 36.720 49.304 8.556 1.000 35.172 237 THR B C 1
ATOM 4258 O O . THR B 1 134 ? 36.178 48.676 7.644 1.000 32.754 237 THR B O 1
ATOM 4269 N N . ALA B 1 135 ? 37.179 48.718 9.665 1.000 31.169 238 ALA B N 1
ATOM 4270 C CA . ALA B 1 135 ? 36.862 47.339 9.996 1.000 31.154 238 ALA B CA 1
ATOM 4271 C C . ALA B 1 135 ? 35.558 47.331 10.786 1.000 33.075 238 ALA B C 1
ATOM 4272 O O . ALA B 1 135 ? 35.490 47.935 11.851 1.000 32.442 238 ALA B O 1
ATOM 4279 N N . LEU B 1 136 ? 34.512 46.702 10.234 1.000 36.204 239 LEU B N 1
ATOM 4280 C CA . LEU B 1 136 ? 33.215 46.643 10.884 1.000 31.677 239 LEU B CA 1
ATOM 4281 C C . LEU B 1 136 ? 33.272 45.675 12.050 1.000 31.203 239 LEU B C 1
ATOM 4282 O O . LEU B 1 136 ? 33.914 44.628 11.990 1.000 38.093 239 LEU B O 1
ATOM 4298 N N . SER B 1 137 ? 32.699 46.111 13.162 1.000 32.414 240 SER B N 1
ATOM 4299 C CA . SER B 1 137 ? 32.261 45.220 14.218 1.000 34.919 240 SER B CA 1
ATOM 4300 C C . SER B 1 137 ? 30.872 44.677 13.827 1.000 34.115 240 SER B C 1
ATOM 4301 O O . SER B 1 137 ? 29.946 45.463 13.614 1.000 33.696 240 SER B O 1
ATOM 4309 N N . VAL B 1 138 ? 30.729 43.344 13.731 1.000 33.674 241 VAL B N 1
ATOM 4310 C CA . VAL B 1 138 ? 29.478 42.700 13.319 1.000 33.071 241 VAL B CA 1
ATOM 4311 C C . VAL B 1 138 ? 29.086 41.583 14.295 1.000 30.824 241 VAL B C 1
ATOM 4312 O O . VAL B 1 138 ? 29.875 41.164 15.127 1.000 27.819 241 VAL B O 1
ATOM 4325 N N . VAL B 1 139 ? 27.826 41.140 14.181 1.000 30.764 242 VAL B N 1
ATOM 4326 C CA . VAL B 1 139 ? 27.403 39.808 14.580 1.000 29.124 242 VAL B CA 1
ATOM 4327 C C . VAL B 1 139 ? 27.139 39.003 13.310 1.000 27.260 242 VAL B C 1
ATOM 4328 O O . VAL B 1 139 ? 26.668 39.518 12.302 1.000 27.496 242 VAL B O 1
ATOM 4341 N N . THR B 1 140 ? 27.496 37.726 13.364 1.000 28.727 243 THR B N 1
ATOM 4342 C CA . THR B 1 140 ? 27.448 36.842 12.209 1.000 31.837 243 THR B CA 1
ATOM 4343 C C . THR B 1 140 ? 27.156 35.434 12.713 1.000 29.155 243 THR B C 1
ATOM 4344 O O . THR B 1 140 ? 27.119 35.212 13.940 1.000 28.944 243 THR B O 1
ATOM 4355 N N . TRP B 1 141 ? 26.935 34.518 11.762 1.000 28.876 244 TRP B N 1
ATOM 4356 C CA . TRP B 1 141 ? 26.610 33.121 12.054 1.000 29.408 244 TRP B CA 1
ATOM 4357 C C . TRP B 1 141 ? 27.721 32.241 11.494 1.000 28.122 244 TRP B C 1
ATOM 4358 O O . TRP B 1 141 ? 27.991 32.299 10.317 1.000 29.702 244 TRP B O 1
ATOM 4379 N N . ASN B 1 142 ? 28.383 31.464 12.342 1.000 29.035 245 ASN B N 1
ATOM 4380 C CA . ASN B 1 142 ? 29.442 30.554 11.920 1.000 35.584 245 ASN B CA 1
ATOM 4381 C C . ASN B 1 142 ? 28.950 29.099 11.938 1.000 32.336 245 ASN B C 1
ATOM 4382 O O . ASN B 1 142 ? 27.759 28.844 12.078 1.000 30.728 245 ASN B O 1
ATOM 4393 N N . LYS B 1 143 ? 29.872 28.152 11.711 1.000 34.054 246 LYS B N 1
ATOM 4394 C CA . LYS B 1 143 ? 29.563 26.725 11.612 1.000 38.188 246 LYS B CA 1
ATOM 4395 C C . LYS B 1 143 ? 29.008 26.179 12.927 1.000 32.170 246 LYS B C 1
ATOM 4396 O O . LYS B 1 143 ? 28.253 25.231 12.899 1.000 35.301 246 LYS B O 1
ATOM 4415 N N . ASP B 1 144 ? 29.400 26.764 14.055 1.000 33.260 247 ASP B N 1
ATOM 4416 C CA . ASP B 1 144 ? 28.933 26.392 15.379 1.000 34.620 247 ASP B CA 1
ATOM 4417 C C . ASP B 1 144 ? 27.422 26.574 15.606 1.000 31.348 247 ASP B C 1
ATOM 4418 O O . ASP B 1 144 ? 26.941 26.183 16.657 1.000 33.148 247 ASP B O 1
ATOM 4427 N N . ILE B 1 145 ? 26.680 27.196 14.682 1.000 32.540 248 ILE B N 1
ATOM 4428 C CA . ILE B 1 145 ? 25.222 27.212 14.758 1.000 31.474 248 ILE B CA 1
ATOM 4429 C C . ILE B 1 145 ? 24.668 25.800 14.557 1.000 36.714 248 ILE B C 1
ATOM 4430 O O . ILE B 1 145 ? 23.477 25.579 14.808 1.000 35.812 248 ILE B O 1
ATOM 4446 N N . VAL B 1 146 ? 25.522 24.847 14.109 1.000 34.830 249 VAL B N 1
ATOM 4447 C CA . VAL B 1 146 ? 25.155 23.445 14.004 1.000 34.252 249 VAL B CA 1
ATOM 4448 C C . VAL B 1 146 ? 24.677 22.866 15.339 1.000 32.134 249 VAL B C 1
ATOM 4449 O O . VAL B 1 146 ? 23.928 21.901 15.314 1.000 34.894 249 VAL B O 1
ATOM 4462 N N . THR B 1 147 ? 25.113 23.428 16.479 1.000 34.103 250 THR B N 1
ATOM 4463 C CA . THR B 1 147 ? 24.739 22.914 17.785 1.000 34.788 250 THR B CA 1
ATOM 4464 C C . THR B 1 147 ? 23.296 23.237 18.159 1.000 31.486 250 THR B C 1
ATOM 4465 O O . THR B 1 147 ? 22.814 22.586 19.075 1.000 39.933 250 THR B O 1
ATOM 4476 N N . LYS B 1 148 ? 22.655 24.251 17.549 1.000 35.321 251 LYS B N 1
ATOM 4477 C CA . LYS B 1 148 ? 21.285 24.628 17.894 1.000 39.539 251 LYS B CA 1
ATOM 4478 C C . LYS B 1 148 ? 20.291 23.778 17.093 1.000 36.888 251 LYS B C 1
ATOM 4479 O O . LYS B 1 148 ? 19.631 24.251 16.172 1.000 40.689 251 LYS B O 1
ATOM 4498 N N . ILE B 1 149 ? 20.157 22.514 17.501 1.000 35.885 252 ILE B N 1
ATOM 4499 C CA . ILE B 1 149 ? 19.322 21.535 16.817 1.000 37.526 252 ILE B CA 1
ATOM 4500 C C . ILE B 1 149 ? 17.892 21.578 17.362 1.000 35.687 252 ILE B C 1
ATOM 4501 O O . ILE B 1 149 ? 17.651 21.969 18.514 1.000 29.999 252 ILE B O 1
ATOM 4517 N N . THR B 1 150 ? 16.948 21.153 16.514 1.000 35.665 253 THR B N 1
ATOM 4518 C CA . THR B 1 150 ? 15.589 20.878 16.944 1.000 37.892 253 THR B CA 1
ATOM 4519 C C . THR B 1 150 ? 15.226 19.430 16.594 1.000 34.416 253 THR B C 1
ATOM 4520 O O . THR B 1 150 ? 15.435 18.991 15.469 1.000 38.053 253 THR B O 1
ATOM 4531 N N . PRO B 1 151 ? 14.643 18.651 17.517 1.000 36.858 254 PRO B N 1
ATOM 4532 C CA . PRO B 1 151 ? 14.093 17.336 17.166 1.000 38.062 254 PRO B CA 1
ATOM 4533 C C . PRO B 1 151 ? 12.752 17.531 16.464 1.000 38.175 254 PRO B C 1
ATOM 4534 O O . PRO B 1 151 ? 11.977 18.369 16.911 1.000 35.079 254 PRO B O 1
ATOM 4545 N N . GLU B 1 152 ? 12.570 16.880 15.303 1.000 41.485 255 GLU B N 1
ATOM 4546 C CA . GLU B 1 152 ? 11.310 16.812 14.572 1.000 42.550 255 GLU B CA 1
ATOM 4547 C C . GLU B 1 152 ? 10.934 15.337 14.424 1.000 42.394 255 GLU B C 1
ATOM 4548 O O . GLU B 1 152 ? 11.767 14.518 14.042 1.000 34.310 255 GLU B O 1
ATOM 4560 N N . GLY B 1 153 ? 9.671 14.994 14.742 1.000 39.590 256 GLY B N 1
ATOM 4561 C CA . GLY B 1 153 ? 9.222 13.612 14.848 1.000 41.856 256 GLY B CA 1
ATOM 4562 C C . GLY B 1 153 ? 9.801 12.889 16.064 1.000 51.653 256 GLY B C 1
ATOM 4563 O O . GLY B 1 153 ? 10.478 13.557 16.869 1.000 62.132 256 GLY B O 1
ATOM 4568 N N . GLU C 1 6 ? 45.801 33.122 6.399 1.000 74.789 109 GLU C N 1
ATOM 4569 C CA . GLU C 1 6 ? 46.429 32.112 7.301 1.000 85.329 109 GLU C CA 1
ATOM 4570 C C . GLU C 1 6 ? 46.330 32.622 8.749 1.000 97.911 109 GLU C C 1
ATOM 4571 O O . GLU C 1 6 ? 47.338 32.794 9.452 1.000 84.616 109 GLU C O 1
ATOM 4583 N N . ASN C 1 7 ? 45.077 32.861 9.191 1.000 104.201 110 ASN C N 1
ATOM 4584 C CA . ASN C 1 7 ? 44.749 33.340 10.532 1.000 94.173 110 ASN C CA 1
ATOM 4585 C C . ASN C 1 7 ? 43.678 32.422 11.138 1.000 90.023 110 ASN C C 1
ATOM 4586 O O . ASN C 1 7 ? 42.753 32.862 11.819 1.000 87.093 110 ASN C O 1
ATOM 4597 N N . ASP C 1 8 ? 43.902 31.111 10.966 1.000 83.436 111 ASP C N 1
ATOM 4598 C CA . ASP C 1 8 ? 43.233 30.053 11.717 1.000 66.096 111 ASP C CA 1
ATOM 4599 C C . ASP C 1 8 ? 43.922 29.915 13.083 1.000 48.686 111 ASP C C 1
ATOM 4600 O O . ASP C 1 8 ? 43.563 29.061 13.889 1.000 46.205 111 ASP C O 1
ATOM 4609 N N . CYS C 1 9 ? 44.992 30.680 13.305 1.000 41.282 112 CYS C N 1
ATOM 4610 C CA . CYS C 1 9 ? 45.812 30.607 14.495 1.000 41.035 112 CYS C CA 1
ATOM 4611 C C . CYS C 1 9 ? 45.710 31.888 15.322 1.000 34.603 112 CYS C C 1
ATOM 4612 O O . CYS C 1 9 ? 46.409 31.974 16.322 1.000 37.235 112 CYS C O 1
ATOM 4620 N N . ILE C 1 10 ? 44.854 32.862 14.958 1.000 36.823 113 ILE C N 1
ATOM 4621 C CA . ILE C 1 10 ? 44.736 34.129 15.675 1.000 34.215 113 ILE C CA 1
ATOM 4622 C C . ILE C 1 10 ? 43.293 34.271 16.145 1.000 32.804 113 ILE C C 1
ATOM 4623 O O . ILE C 1 10 ? 42.412 34.106 15.326 1.000 30.839 113 ILE C O 1
ATOM 4639 N N . PHE C 1 11 ? 43.058 34.568 17.428 1.000 33.331 114 PHE C N 1
ATOM 4640 C CA . PHE C 1 11 ? 41.722 34.579 18.020 1.000 38.702 114 PHE C CA 1
ATOM 4641 C C . PHE C 1 11 ? 41.488 35.861 18.814 1.000 36.331 114 PHE C C 1
ATOM 4642 O O . PHE C 1 11 ? 42.340 36.240 19.605 1.000 35.114 114 PHE C O 1
ATOM 4659 N N . GLU C 1 12 ? 40.324 36.497 18.608 1.000 31.510 115 GLU C N 1
ATOM 4660 C CA . GLU C 1 12 ? 40.009 37.770 19.249 1.000 35.114 115 GLU C CA 1
ATOM 4661 C C . GLU C 1 12 ? 39.824 37.590 20.754 1.000 29.685 115 GLU C C 1
ATOM 4662 O O . GLU C 1 12 ? 39.271 36.601 21.165 1.000 27.891 115 GLU C O 1
ATOM 4674 N N . VAL C 1 13 ? 40.312 38.547 21.544 1.000 29.622 116 VAL C N 1
ATOM 4675 C CA . VAL C 1 13 ? 39.972 38.679 22.953 1.000 31.302 116 VAL C CA 1
ATOM 4676 C C . VAL C 1 13 ? 39.015 39.868 23.067 1.000 29.355 116 VAL C C 1
ATOM 4677 O O . VAL C 1 13 ? 39.302 40.901 22.484 1.000 30.489 116 VAL C O 1
ATOM 4690 N N . ARG C 1 14 ? 37.976 39.746 23.901 1.000 33.203 117 ARG C N 1
ATOM 4691 C CA . ARG C 1 14 ? 36.972 40.788 24.059 1.000 35.783 117 ARG C CA 1
ATOM 4692 C C . ARG C 1 14 ? 36.706 41.105 25.524 1.000 33.131 117 ARG C C 1
ATOM 4693 O O . ARG C 1 14 ? 36.632 40.200 26.346 1.000 34.434 117 ARG C O 1
ATOM 4714 N N . HIS C 1 15 ? 36.444 42.385 25.768 1.000 32.995 118 HIS C N 1
ATOM 4715 C CA . HIS C 1 15 ? 36.020 42.912 27.049 1.000 37.825 118 HIS C CA 1
ATOM 4716 C C . HIS C 1 15 ? 35.018 44.018 26.750 1.000 37.678 118 HIS C C 1
ATOM 4717 O O . HIS C 1 15 ? 35.298 44.856 25.882 1.000 35.161 118 HIS C O 1
ATOM 4732 N N . GLU C 1 16 ? 33.851 44.003 27.427 1.000 41.662 119 GLU C N 1
ATOM 4733 C CA . GLU C 1 16 ? 32.820 45.026 27.250 1.000 42.388 119 GLU C CA 1
ATOM 4734 C C . GLU C 1 16 ? 32.453 45.137 25.764 1.000 41.815 119 GLU C C 1
ATOM 4735 O O . GLU C 1 16 ? 32.322 46.229 25.233 1.000 46.761 119 GLU C O 1
ATOM 4747 N N . GLY C 1 17 ? 32.367 44.011 25.057 1.000 41.905 120 GLY C N 1
ATOM 4748 C CA . GLY C 1 17 ? 31.966 44.005 23.658 1.000 43.772 120 GLY C CA 1
ATOM 4749 C C . GLY C 1 17 ? 33.001 44.555 22.682 1.000 41.196 120 GLY C C 1
ATOM 4750 O O . GLY C 1 17 ? 32.670 44.697 21.517 1.000 51.811 120 GLY C O 1
ATOM 4754 N N . LYS C 1 18 ? 34.231 44.826 23.126 1.000 40.112 121 LYS C N 1
ATOM 4755 C CA . LYS C 1 18 ? 35.265 45.427 22.298 1.000 44.588 121 LYS C CA 1
ATOM 4756 C C . LYS C 1 18 ? 36.433 44.447 22.192 1.000 37.887 121 LYS C C 1
ATOM 4757 O O . LYS C 1 18 ? 36.820 43.845 23.190 1.000 31.702 121 LYS C O 1
ATOM 4776 N N . VAL C 1 19 ? 37.031 44.331 21.005 1.000 38.651 122 VAL C N 1
ATOM 4777 C CA . VAL C 1 19 ? 38.271 43.588 20.823 1.000 33.135 122 VAL C CA 1
ATOM 4778 C C . VAL C 1 19 ? 39.402 44.347 21.513 1.000 33.002 122 VAL C C 1
ATOM 4779 O O . VAL C 1 19 ? 39.718 45.439 21.088 1.000 39.068 122 VAL C O 1
ATOM 4792 N N . THR C 1 20 ? 39.995 43.760 22.558 1.000 33.005 123 THR C N 1
ATOM 4793 C CA . THR C 1 20 ? 41.105 44.341 23.299 1.000 34.244 123 THR C CA 1
ATOM 4794 C C . THR C 1 20 ? 42.473 43.807 22.828 1.000 37.946 123 THR C C 1
ATOM 4795 O O . THR C 1 20 ? 43.518 44.309 23.261 1.000 40.365 123 THR C O 1
ATOM 4806 N N . GLY C 1 21 ? 42.484 42.770 21.983 1.000 33.186 124 GLY C N 1
ATOM 4807 C CA . GLY C 1 21 ? 43.705 42.059 21.652 1.000 32.325 124 GLY C CA 1
ATOM 4808 C C . GLY C 1 21 ? 43.418 40.689 21.045 1.000 33.286 124 GLY C C 1
ATOM 4809 O O . GLY C 1 21 ? 42.257 40.344 20.774 1.000 28.549 124 GLY C O 1
ATOM 4813 N N . TYR C 1 22 ? 44.506 39.933 20.850 1.000 30.373 125 TYR C N 1
ATOM 4814 C CA . TYR C 1 22 ? 44.491 38.655 20.160 1.000 29.483 125 TYR C CA 1
ATOM 4815 C C . TYR C 1 22 ? 45.262 37.610 20.959 1.000 31.473 125 TYR C C 1
ATOM 4816 O O . TYR C 1 22 ? 46.254 37.889 21.638 1.000 28.622 125 TYR C O 1
ATOM 4834 N N . ALA C 1 23 ? 44.754 36.386 20.876 1.000 31.691 126 ALA C N 1
ATOM 4835 C CA . ALA C 1 23 ? 45.475 35.187 21.243 1.000 32.375 126 ALA C CA 1
ATOM 4836 C C . ALA C 1 23 ? 45.906 34.492 19.952 1.000 35.879 126 ALA C C 1
ATOM 4837 O O . ALA C 1 23 ? 45.290 34.675 18.887 1.000 34.525 126 ALA C O 1
ATOM 4844 N N . CYS C 1 24 ? 46.961 33.683 20.092 1.000 31.656 127 CYS C N 1
ATOM 4845 C CA A CYS C 1 24 ? 47.715 33.145 18.976 0.640 33.038 127 CYS C CA 1
ATOM 4846 C CA B CYS C 1 24 ? 47.675 33.126 18.958 0.360 31.020 127 CYS C CA 1
ATOM 4847 C C . CYS C 1 24 ? 48.077 31.683 19.279 1.000 31.478 127 CYS C C 1
ATOM 4848 O O . CYS C 1 24 ? 48.550 31.379 20.389 1.000 29.302 127 CYS C O 1
ATOM 4862 N N . LEU C 1 25 ? 47.863 30.767 18.314 1.000 29.242 128 LEU C N 1
ATOM 4863 C CA . LEU C 1 25 ? 48.281 29.376 18.453 1.000 31.000 128 LEU C CA 1
ATOM 4864 C C . LEU C 1 25 ? 49.688 29.266 17.881 1.000 30.112 128 LEU C C 1
ATOM 4865 O O . LEU C 1 25 ? 49.893 29.455 16.685 1.000 29.574 128 LEU C O 1
ATOM 4881 N N . VAL C 1 26 ? 50.659 28.925 18.711 1.000 34.136 129 VAL C N 1
ATOM 4882 C CA . VAL C 1 26 ? 52.043 28.882 18.275 1.000 35.974 129 VAL C CA 1
ATOM 4883 C C . VAL C 1 26 ? 52.761 27.768 19.026 1.000 31.792 129 VAL C C 1
ATOM 4884 O O . VAL C 1 26 ? 52.677 27.698 20.248 1.000 31.350 129 VAL C O 1
ATOM 4897 N N . GLY C 1 27 ? 53.485 26.91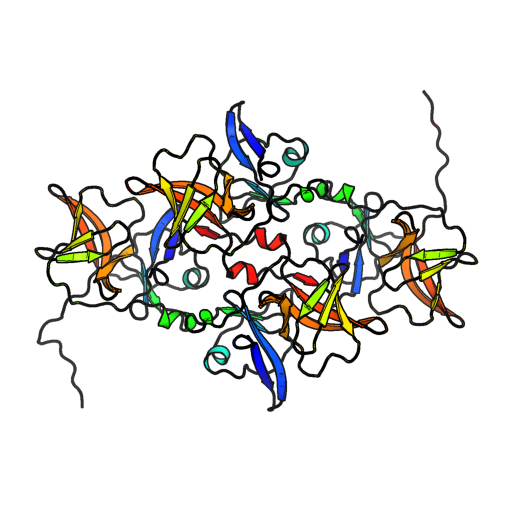5 18.290 1.000 33.829 130 GLY C N 1
ATOM 4898 C CA . GLY C 1 27 ? 54.103 25.733 18.883 1.000 34.374 130 GLY C CA 1
ATOM 4899 C C . GLY C 1 27 ? 53.014 24.781 19.389 1.000 37.247 130 GLY C C 1
ATOM 4900 O O . GLY C 1 27 ? 52.153 24.387 18.603 1.000 38.594 130 GLY C O 1
ATOM 4904 N N . ASP C 1 28 ? 52.982 24.530 20.707 1.000 35.244 131 ASP C N 1
ATOM 4905 C CA . ASP C 1 28 ? 51.938 23.731 21.344 1.000 43.039 131 ASP C CA 1
ATOM 4906 C C . ASP C 1 28 ? 51.147 24.557 22.372 1.000 39.671 131 ASP C C 1
ATOM 4907 O O . ASP C 1 28 ? 50.523 23.996 23.287 1.000 38.879 131 ASP C O 1
ATOM 4916 N N . LYS C 1 29 ? 51.169 25.892 22.221 1.000 38.323 132 LYS C N 1
ATOM 4917 C CA . LYS C 1 29 ? 50.562 26.799 23.180 1.000 37.411 132 LYS C CA 1
ATOM 4918 C C . LYS C 1 29 ? 49.569 27.730 22.492 1.000 36.201 132 LYS C C 1
ATOM 4919 O O . LYS C 1 29 ? 49.706 28.071 21.320 1.000 36.332 132 LYS C O 1
ATOM 4938 N N . VAL C 1 30 ? 48.545 28.115 23.257 1.000 36.587 133 VAL C N 1
ATOM 4939 C CA . VAL C 1 30 ? 47.756 29.303 22.978 1.000 34.755 133 VAL C CA 1
ATOM 4940 C C . VAL C 1 30 ? 48.424 30.431 23.761 1.000 33.725 133 VAL C C 1
ATOM 4941 O O . VAL C 1 30 ? 48.514 30.351 24.977 1.000 35.913 133 VAL C O 1
ATOM 4954 N N . MET C 1 31 ? 48.890 31.467 23.066 1.000 31.396 134 MET C N 1
ATOM 4955 C CA . MET C 1 31 ? 49.592 32.560 23.712 1.000 35.028 134 MET C CA 1
ATOM 4956 C C . MET C 1 31 ? 48.795 33.854 23.624 1.000 30.903 134 MET C C 1
ATOM 4957 O O . MET C 1 31 ? 48.173 34.131 22.610 1.000 31.794 134 MET C O 1
ATOM 4971 N N . LYS C 1 32 ? 48.885 34.645 24.687 1.000 32.540 135 LYS C N 1
ATOM 4972 C CA . LYS C 1 32 ? 48.126 35.881 24.813 1.000 36.720 135 LYS C CA 1
ATOM 4973 C C . LYS C 1 32 ? 48.943 36.818 25.694 1.000 33.719 135 LYS C C 1
ATOM 4974 O O . LYS C 1 32 ? 49.424 36.381 26.730 1.000 31.788 135 LYS C O 1
ATOM 4993 N N . PRO C 1 33 ? 49.086 38.123 25.387 1.000 37.650 136 PRO C N 1
ATOM 4994 C CA . PRO C 1 33 ? 49.671 39.051 26.350 1.000 37.520 136 PRO C CA 1
ATOM 4995 C C . PRO C 1 33 ? 48.838 39.110 27.629 1.000 39.830 136 PRO C C 1
ATOM 4996 O O . PRO C 1 33 ? 47.613 39.101 27.570 1.000 40.406 136 PRO C O 1
ATOM 5007 N N . ALA C 1 34 ? 49.509 39.121 28.784 1.000 39.008 137 ALA C N 1
ATOM 5008 C CA . ALA C 1 34 ? 48.825 39.128 30.075 1.000 37.726 137 ALA C CA 1
ATOM 5009 C C . ALA C 1 34 ? 48.039 40.416 30.321 1.000 35.943 137 ALA C C 1
ATOM 5010 O O . ALA C 1 34 ? 47.059 40.372 31.051 1.000 35.737 137 ALA C O 1
ATOM 5017 N N . HIS C 1 35 ? 48.473 41.559 29.762 1.000 37.733 138 HIS C N 1
ATOM 5018 C CA . HIS C 1 35 ? 47.820 42.843 29.994 1.000 35.608 138 HIS C CA 1
ATOM 5019 C C . HIS C 1 35 ? 46.477 42.948 29.259 1.000 36.676 138 HIS C C 1
ATOM 5020 O O . HIS C 1 35 ? 45.697 43.834 29.579 1.000 41.333 138 HIS C O 1
ATOM 5035 N N . VAL C 1 36 ? 46.226 42.108 28.241 1.000 38.627 139 VAL C N 1
ATOM 5036 C CA . VAL C 1 36 ? 45.008 42.186 27.447 1.000 39.584 139 VAL C CA 1
ATOM 5037 C C . VAL C 1 36 ? 43.819 41.688 28.276 1.000 36.322 139 VAL C C 1
ATOM 5038 O O . VAL C 1 36 ? 43.727 40.501 28.556 1.000 34.848 139 VAL C O 1
ATOM 5051 N N . LYS C 1 37 ? 42.889 42.601 28.577 1.000 33.990 140 LYS C N 1
ATOM 5052 C CA . LYS C 1 37 ? 41.707 42.335 29.372 1.000 39.454 140 LYS C CA 1
ATOM 5053 C C . LYS C 1 37 ? 40.687 41.547 28.556 1.000 35.258 140 LYS C C 1
ATOM 5054 O O . LYS C 1 37 ? 40.595 41.703 27.339 1.000 35.151 140 LYS C O 1
ATOM 5073 N N . GLY C 1 38 ? 39.913 40.709 29.253 1.000 38.913 141 GLY C N 1
ATOM 5074 C CA . GLY C 1 38 ? 38.758 40.039 28.690 1.000 40.905 141 GLY C CA 1
ATOM 5075 C C . GLY C 1 38 ? 39.038 38.565 28.423 1.000 42.260 141 GLY C C 1
ATOM 5076 O O . GLY C 1 38 ? 40.000 38.016 28.953 1.000 37.815 141 GLY C O 1
ATOM 5080 N N . THR C 1 39 ? 38.199 37.950 27.580 1.000 40.582 142 THR C N 1
ATOM 5081 C CA . THR C 1 39 ? 38.269 36.518 27.337 1.000 38.940 142 THR C CA 1
ATOM 5082 C C . THR C 1 39 ? 38.216 36.292 25.839 1.000 33.905 142 THR C C 1
ATOM 5083 O O . THR C 1 39 ? 37.639 37.080 25.101 1.000 30.103 142 THR C O 1
ATOM 5094 N N . ILE C 1 40 ? 38.782 35.172 25.423 1.000 33.789 143 ILE C N 1
ATOM 5095 C CA . ILE C 1 40 ? 38.788 34.761 24.038 1.000 34.458 143 ILE C CA 1
ATOM 5096 C C . ILE C 1 40 ? 37.351 34.416 23.654 1.000 35.876 143 ILE C C 1
ATOM 5097 O O . ILE C 1 40 ? 36.677 33.742 24.417 1.000 38.424 143 ILE C O 1
ATOM 5113 N N . ASP C 1 41 ? 36.911 34.855 22.474 1.000 41.150 144 ASP C N 1
ATOM 5114 C CA . ASP C 1 41 ? 35.552 34.655 22.016 1.000 43.755 144 ASP C CA 1
ATOM 5115 C C . ASP C 1 41 ? 35.300 33.191 21.699 1.000 41.029 144 ASP C C 1
ATOM 5116 O O . ASP C 1 41 ? 34.302 32.666 22.128 1.000 40.331 144 ASP C O 1
ATOM 5125 N N . ASN C 1 42 ? 36.181 32.583 20.903 1.000 43.273 145 ASN C N 1
ATOM 5126 C CA . ASN C 1 42 ? 36.141 31.176 20.551 1.000 43.363 145 ASN C CA 1
ATOM 5127 C C . ASN C 1 42 ? 35.957 30.282 21.783 1.000 43.648 145 ASN C C 1
ATOM 5128 O O . ASN C 1 42 ? 36.759 30.295 22.716 1.000 44.659 145 ASN C O 1
ATOM 5139 N N . ALA C 1 43 ? 34.885 29.483 21.736 1.000 48.696 146 ALA C N 1
ATOM 5140 C CA . ALA C 1 43 ? 34.418 28.690 22.865 1.000 45.373 146 ALA C CA 1
ATOM 5141 C C . ALA C 1 43 ? 35.477 27.674 23.318 1.000 42.546 146 ALA C C 1
ATOM 5142 O O . ALA C 1 43 ? 35.644 27.469 24.529 1.000 42.832 146 ALA C O 1
ATOM 5149 N N . ASP C 1 44 ? 36.205 27.069 22.370 1.000 45.233 147 ASP C N 1
ATOM 5150 C CA . ASP C 1 44 ? 37.217 26.069 22.675 1.000 54.541 147 ASP C CA 1
ATOM 5151 C C . ASP C 1 44 ? 38.309 26.696 23.537 1.000 51.172 147 ASP C C 1
ATOM 5152 O O . ASP C 1 44 ? 38.733 26.117 24.537 1.000 57.455 147 ASP C O 1
ATOM 5161 N N . LEU C 1 45 ? 38.751 27.897 23.151 1.000 40.338 148 LEU C N 1
ATOM 5162 C CA . LEU C 1 45 ? 39.880 28.521 23.822 1.000 39.699 148 LEU C CA 1
ATOM 5163 C C . LEU C 1 45 ? 39.448 29.198 25.115 1.000 39.703 148 LEU C C 1
ATOM 5164 O O . LEU C 1 45 ? 40.245 29.252 26.045 1.000 41.718 148 LEU C O 1
ATOM 5180 N N . ALA C 1 46 ? 38.218 29.740 25.151 1.000 43.464 149 ALA C N 1
ATOM 5181 C CA . ALA C 1 46 ? 37.661 30.429 26.310 1.000 41.988 149 ALA C CA 1
ATOM 5182 C C . ALA C 1 46 ? 37.640 29.538 27.556 1.000 45.413 149 ALA C C 1
ATOM 5183 O O . ALA C 1 46 ? 37.861 30.027 28.661 1.000 46.376 149 ALA C O 1
ATOM 5190 N N . LYS C 1 47 ? 37.394 28.230 27.377 1.000 53.464 150 LYS C N 1
ATOM 5191 C CA . LYS C 1 47 ? 37.289 27.310 28.501 1.000 51.642 150 LYS C CA 1
ATOM 5192 C C . LYS C 1 47 ? 38.669 26.959 29.079 1.000 45.210 150 LYS C C 1
ATOM 5193 O O . LYS C 1 47 ? 38.734 26.455 30.188 1.000 41.186 150 LYS C O 1
ATOM 5212 N N . LEU C 1 48 ? 39.772 27.256 28.381 1.000 45.311 151 LEU C N 1
ATOM 5213 C CA . LEU C 1 48 ? 41.106 26.844 28.825 1.000 46.444 151 LEU C CA 1
ATOM 5214 C C . LEU C 1 48 ? 41.566 27.647 30.035 1.000 35.259 151 LEU C C 1
ATOM 5215 O O . LEU C 1 48 ? 41.155 28.767 30.227 1.000 34.270 151 LEU C O 1
ATOM 5231 N N . ALA C 1 49 ? 42.411 27.015 30.832 1.000 37.571 152 ALA C N 1
ATOM 5232 C CA . ALA C 1 49 ? 43.103 27.641 31.932 1.000 38.987 152 ALA C CA 1
ATOM 5233 C C . ALA C 1 49 ? 44.456 28.143 31.408 1.000 38.982 152 ALA C C 1
ATOM 5234 O O . ALA C 1 49 ? 45.175 27.392 30.750 1.000 37.713 152 ALA C O 1
ATOM 5241 N N . PHE C 1 50 ? 44.814 29.402 31.696 1.000 34.076 153 PHE C N 1
ATOM 5242 C CA . PHE C 1 50 ? 46.072 29.981 31.257 1.000 33.372 153 PHE C CA 1
ATOM 5243 C C . PHE C 1 50 ? 47.037 30.122 32.430 1.000 36.604 153 PHE C C 1
ATOM 5244 O O . PHE C 1 50 ? 46.606 30.453 33.529 1.000 33.772 153 PHE C O 1
ATOM 5261 N N . LYS C 1 51 ? 48.341 29.925 32.160 1.000 36.132 154 LYS C N 1
ATOM 5262 C CA . LYS C 1 51 ? 49.404 30.157 33.127 1.000 39.903 154 LYS C CA 1
ATOM 5263 C C . LYS C 1 51 ? 50.056 31.485 32.766 1.000 36.331 154 LYS C C 1
ATOM 5264 O O . LYS C 1 51 ? 50.452 31.661 31.625 1.000 35.595 154 LYS C O 1
ATOM 5283 N N . ARG C 1 52 ? 50.139 32.412 33.728 1.000 40.543 155 ARG C N 1
ATOM 5284 C CA . ARG C 1 52 ? 50.768 33.711 33.536 1.000 37.660 155 ARG C CA 1
ATOM 5285 C C . ARG C 1 52 ? 52.255 33.646 33.890 1.000 34.789 155 ARG C C 1
ATOM 5286 O O . ARG C 1 52 ? 52.601 33.181 34.962 1.000 36.496 155 ARG C O 1
ATOM 5307 N N . SER C 1 53 ? 53.116 34.158 33.007 1.000 36.800 156 SER C N 1
ATOM 5308 C CA . SER C 1 53 ? 54.544 34.260 33.270 1.000 36.929 156 SER C CA 1
ATOM 5309 C C . SER C 1 53 ? 54.798 35.284 34.378 1.000 45.717 156 SER C C 1
ATOM 5310 O O . SER C 1 53 ? 54.233 36.383 34.359 1.000 46.611 156 SER C O 1
ATOM 5318 N N . SER C 1 54 ? 55.670 34.913 35.334 1.000 50.898 157 SER C N 1
ATOM 5319 C CA . SER C 1 54 ? 56.035 35.780 36.444 1.000 49.895 157 SER C CA 1
ATOM 5320 C C . SER C 1 54 ? 57.151 36.759 36.074 1.000 51.338 157 SER C C 1
ATOM 5321 O O . SER C 1 54 ? 57.433 37.618 36.897 1.000 61.638 157 SER C O 1
ATOM 5329 N N . LYS C 1 55 ? 57.740 36.669 34.865 1.000 55.259 158 LYS C N 1
ATOM 5330 C CA . LYS C 1 55 ? 58.708 37.641 34.353 1.000 59.647 158 LYS C CA 1
ATOM 5331 C C . LYS C 1 55 ? 58.177 38.425 33.150 1.000 58.066 158 LYS C C 1
ATOM 5332 O O . LYS C 1 55 ? 58.482 39.611 33.049 1.000 65.077 158 LYS C O 1
ATOM 5351 N N . TYR C 1 56 ? 57.436 37.780 32.226 1.000 46.206 159 TYR C N 1
ATOM 5352 C CA . TYR C 1 56 ? 57.067 38.356 30.934 1.000 45.334 159 TYR C CA 1
ATOM 5353 C C . TYR C 1 56 ? 55.560 38.635 30.887 1.000 49.575 159 TYR C C 1
ATOM 5354 O O . TYR C 1 56 ? 54.788 38.012 31.631 1.000 51.168 159 TYR C O 1
ATOM 5372 N N . ASP C 1 57 ? 55.156 39.547 29.983 1.000 42.796 160 ASP C N 1
ATOM 5373 C CA . ASP C 1 57 ? 53.771 40.001 29.880 1.000 40.034 160 ASP C CA 1
ATOM 5374 C C . ASP C 1 57 ? 53.045 39.010 28.971 1.000 41.531 160 ASP C C 1
ATOM 5375 O O . ASP C 1 57 ? 52.731 39.297 27.817 1.000 41.204 160 ASP C O 1
ATOM 5384 N N . LEU C 1 58 ? 52.833 37.793 29.486 1.000 40.232 161 LEU C N 1
ATOM 5385 C CA . LEU C 1 58 ? 52.443 36.686 28.643 1.000 38.885 161 LEU C CA 1
ATOM 5386 C C . LEU C 1 58 ? 51.703 35.650 29.459 1.000 34.351 161 LEU C C 1
ATOM 5387 O O . LEU C 1 58 ? 52.015 35.412 30.611 1.000 37.617 161 LEU C O 1
ATOM 5403 N N . GLU C 1 59 ? 50.699 35.043 28.849 1.000 38.528 162 GLU C N 1
ATOM 5404 C CA . GLU C 1 59 ? 50.087 33.875 29.442 1.000 39.834 162 GLU C CA 1
ATOM 5405 C C . GLU C 1 59 ? 49.793 32.857 28.346 1.000 35.543 162 GLU C C 1
ATOM 5406 O O . GLU C 1 59 ? 49.655 33.215 27.188 1.000 36.712 162 GLU C O 1
ATOM 5418 N N . CYS C 1 60 ? 49.820 31.585 28.746 1.000 36.622 163 CYS C N 1
ATOM 5419 C CA . CYS C 1 60 ? 49.851 30.448 27.845 1.000 38.143 163 CYS C CA 1
ATOM 5420 C C . CYS C 1 60 ? 48.969 29.328 28.401 1.000 33.840 163 CYS C C 1
ATOM 5421 O O . CYS C 1 60 ? 48.898 29.110 29.600 1.000 32.496 163 CYS C O 1
ATOM 5429 N N . ALA C 1 61 ? 48.262 28.661 27.501 1.000 34.128 164 ALA C N 1
ATOM 5430 C CA . ALA C 1 61 ? 47.515 27.457 27.785 1.000 36.948 164 ALA C CA 1
ATOM 5431 C C . ALA C 1 61 ? 47.961 26.393 26.793 1.000 37.945 164 ALA C C 1
ATOM 5432 O O . ALA C 1 61 ? 48.339 26.727 25.672 1.000 41.410 164 ALA C O 1
ATOM 5439 N N . GLN C 1 62 ? 47.863 25.128 27.204 1.000 39.770 165 GLN C N 1
ATOM 5440 C CA . GLN C 1 62 ? 48.176 24.015 26.331 1.000 38.880 165 GLN C CA 1
ATOM 5441 C C . GLN C 1 62 ? 47.137 23.999 25.214 1.000 37.788 165 GLN C C 1
ATOM 5442 O O . GLN C 1 62 ? 45.934 24.116 25.479 1.000 35.427 165 GLN C O 1
ATOM 5456 N N . ILE C 1 63 ? 47.600 23.918 23.957 1.000 37.051 166 ILE C N 1
ATOM 5457 C CA . ILE C 1 63 ? 46.673 23.847 22.840 1.000 40.844 166 ILE C CA 1
ATOM 5458 C C . ILE C 1 63 ? 45.807 22.590 22.981 1.000 41.132 166 ILE C C 1
ATOM 5459 O O . ILE C 1 63 ? 46.324 21.519 23.288 1.000 36.662 166 ILE C O 1
ATOM 5475 N N . PRO C 1 64 ? 44.469 22.665 22.813 1.000 43.896 167 PRO C N 1
ATOM 5476 C CA . PRO C 1 64 ? 43.646 21.455 22.732 1.000 45.723 167 PRO C CA 1
ATOM 5477 C C . PRO C 1 64 ? 44.091 20.581 21.568 1.000 40.776 167 PRO C C 1
ATOM 5478 O O . PRO C 1 64 ? 44.355 21.098 20.486 1.000 42.472 167 PRO C O 1
ATOM 5489 N N . VAL C 1 65 ? 44.141 19.264 21.806 1.000 47.158 168 VAL C N 1
ATOM 5490 C CA . VAL C 1 65 ? 44.700 18.267 20.896 1.000 43.497 168 VAL C CA 1
ATOM 5491 C C . VAL C 1 65 ? 44.019 18.335 19.519 1.000 38.229 168 VAL C C 1
ATOM 5492 O O . VAL C 1 65 ? 44.684 18.209 18.492 1.000 40.413 168 VAL C O 1
ATOM 5505 N N . HIS C 1 66 ? 42.708 18.633 19.496 1.000 38.246 169 HIS C N 1
ATOM 5506 C CA . HIS C 1 66 ? 41.951 18.711 18.255 1.000 40.737 169 HIS C CA 1
ATOM 5507 C C . HIS C 1 66 ? 42.324 19.913 17.385 1.000 43.335 169 HIS C C 1
ATOM 5508 O O . HIS C 1 66 ? 41.920 19.925 16.228 1.000 38.969 169 HIS C O 1
ATOM 5523 N N . MET C 1 67 ? 43.080 20.894 17.925 1.000 48.239 170 MET C N 1
ATOM 5524 C CA . MET C 1 67 ? 43.488 22.087 17.201 1.000 47.175 170 MET C CA 1
ATOM 5525 C C . MET C 1 67 ? 44.983 22.124 16.873 1.000 42.104 170 MET C C 1
ATOM 5526 O O . MET C 1 67 ? 45.433 23.167 16.381 1.000 33.725 170 MET C O 1
ATOM 5540 N N . LYS C 1 68 ? 45.740 21.040 17.156 1.000 39.740 171 LYS C N 1
ATOM 5541 C CA . LYS C 1 68 ? 47.212 21.099 17.126 1.000 45.791 171 LYS C CA 1
ATOM 5542 C C . LYS C 1 68 ? 47.740 21.517 15.751 1.000 44.562 171 LYS C C 1
ATOM 5543 O O . LYS C 1 68 ? 48.664 22.329 15.689 1.000 48.672 171 LYS C O 1
ATOM 5562 N N . SER C 1 69 ? 47.118 20.990 14.682 1.000 39.633 172 SER C N 1
ATOM 5563 C CA . SER C 1 69 ? 47.528 21.239 13.305 1.000 42.502 172 SER C CA 1
ATOM 5564 C C . SER C 1 69 ? 47.374 22.700 12.881 1.000 41.930 172 SER C C 1
ATOM 5565 O O . SER C 1 69 ? 47.876 23.053 11.829 1.000 42.117 172 SER C O 1
ATOM 5573 N N . ASP C 1 70 ? 46.526 23.482 13.576 1.000 47.236 173 ASP C N 1
ATOM 5574 C CA . ASP C 1 70 ? 46.365 24.904 13.310 1.000 47.718 173 ASP C CA 1
ATOM 5575 C C . ASP C 1 70 ? 47.407 25.782 13.995 1.000 39.716 173 ASP C C 1
ATOM 5576 O O . ASP C 1 70 ? 47.448 26.961 13.684 1.000 39.680 173 ASP C O 1
ATOM 5585 N N . ALA C 1 71 ? 48.224 25.264 14.920 1.000 39.147 174 ALA C N 1
ATOM 5586 C CA . ALA C 1 71 ? 49.280 26.075 15.507 1.000 36.378 174 ALA C CA 1
ATOM 5587 C C . ALA C 1 71 ? 50.297 26.487 14.438 1.000 32.704 174 ALA C C 1
ATOM 5588 O O . ALA C 1 71 ? 50.562 25.754 13.513 1.000 31.915 174 ALA C O 1
ATOM 5595 N N . SER C 1 72 ? 50.803 27.709 14.517 1.000 35.766 175 SER C N 1
ATOM 5596 C CA . SER C 1 72 ? 51.857 28.156 13.629 1.000 37.253 175 SER C CA 1
ATOM 5597 C C . SER C 1 72 ? 53.176 27.672 14.191 1.000 34.414 175 SER C C 1
ATOM 5598 O O . SER C 1 72 ? 53.336 27.474 15.391 1.000 32.885 175 SER C O 1
ATOM 5606 N N . LYS C 1 73 ? 54.120 27.447 13.289 1.000 38.309 176 LYS C N 1
ATOM 5607 C CA . LYS C 1 73 ? 55.516 27.303 13.662 1.000 40.022 176 LYS C CA 1
ATOM 5608 C C . LYS C 1 73 ? 56.028 28.667 14.124 1.000 36.900 176 LYS C C 1
ATOM 5609 O O . LYS C 1 73 ? 55.508 29.688 13.702 1.000 34.019 176 LYS C O 1
ATOM 5628 N N . PHE C 1 74 ? 57.056 28.643 14.967 1.000 30.817 177 PHE C N 1
ATOM 5629 C CA . PHE C 1 74 ? 57.798 29.813 15.376 1.000 30.957 177 PHE C CA 1
ATOM 5630 C C . PHE C 1 74 ? 59.280 29.571 15.112 1.000 32.241 177 PHE C C 1
ATOM 5631 O O . PHE C 1 74 ? 59.686 28.428 14.870 1.000 33.030 177 PHE C O 1
ATOM 5648 N N . THR C 1 75 ? 60.059 30.654 15.139 1.000 31.461 178 THR C N 1
ATOM 5649 C CA . THR C 1 75 ? 61.464 30.578 14.752 1.000 34.171 178 THR C CA 1
ATOM 5650 C C . THR C 1 75 ? 62.232 31.691 15.445 1.000 36.148 178 THR C C 1
ATOM 5651 O O . THR C 1 75 ? 61.693 32.780 15.666 1.000 37.712 178 THR C O 1
ATOM 5662 N N . HIS C 1 76 ? 63.510 31.409 15.741 1.000 39.989 179 HIS C N 1
ATOM 5663 C CA . HIS C 1 76 ? 64.404 32.447 16.222 1.000 42.193 179 HIS C CA 1
ATOM 5664 C C . HIS C 1 76 ? 65.022 33.227 15.058 1.000 36.173 179 HIS C C 1
ATOM 5665 O O . HIS C 1 76 ? 65.647 34.247 15.310 1.000 36.459 179 HIS C O 1
ATOM 5680 N N . GLU C 1 77 ? 64.872 32.737 13.819 1.000 34.280 180 GLU C N 1
ATOM 5681 C CA . GLU C 1 77 ? 65.548 33.265 12.653 1.000 42.271 180 GLU C CA 1
ATOM 5682 C C . GLU C 1 77 ? 64.902 34.596 12.240 1.000 43.985 180 GLU C C 1
ATOM 5683 O O . GLU C 1 77 ? 63.783 34.623 11.706 1.000 38.694 180 GLU C O 1
ATOM 5695 N N . LYS C 1 78 ? 65.637 35.694 12.511 1.000 40.043 181 LYS C N 1
ATOM 5696 C CA . LYS C 1 78 ? 65.195 37.057 12.299 1.000 35.678 181 LYS C CA 1
ATOM 5697 C C . LYS C 1 78 ? 66.258 37.831 11.533 1.000 36.704 181 LYS C C 1
ATOM 5698 O O . LYS C 1 78 ? 66.811 38.806 12.059 1.000 35.566 181 LYS C O 1
ATOM 5717 N N . PRO C 1 79 ? 66.562 37.490 10.254 1.000 34.276 182 PRO C N 1
ATOM 5718 C CA . PRO C 1 79 ? 67.416 38.357 9.444 1.000 33.258 182 PRO C CA 1
ATOM 5719 C C . PRO C 1 79 ? 66.771 39.733 9.246 1.000 33.468 182 PRO C C 1
ATOM 5720 O O . PRO C 1 79 ? 65.544 39.869 9.265 1.000 31.098 182 PRO C O 1
ATOM 5731 N N . GLU C 1 80 ? 67.611 40.767 9.098 1.000 31.520 183 GLU C N 1
ATOM 5732 C CA . GLU C 1 80 ? 67.132 42.114 8.839 1.000 33.406 183 GLU C CA 1
ATOM 5733 C C . GLU C 1 80 ? 66.383 42.161 7.514 1.000 33.275 183 GLU C C 1
ATOM 5734 O O . GLU C 1 80 ? 66.758 41.466 6.561 1.000 32.806 183 GLU C O 1
ATOM 5746 N N . GLY C 1 81 ? 65.312 42.973 7.499 1.000 30.317 184 GLY C N 1
ATOM 5747 C CA . GLY C 1 81 ? 64.439 43.060 6.354 1.000 27.320 184 GLY C CA 1
ATOM 5748 C C . GLY C 1 81 ? 62.991 43.284 6.788 1.000 27.343 184 GLY C C 1
ATOM 5749 O O . GLY C 1 81 ? 62.739 43.814 7.856 1.000 27.384 184 GLY C O 1
ATOM 5753 N N . TYR C 1 82 ? 62.062 42.833 5.946 1.000 29.063 185 TYR C N 1
ATOM 5754 C CA . TYR C 1 82 ? 60.646 43.068 6.131 1.000 30.349 185 TYR C CA 1
ATOM 5755 C C . TYR C 1 82 ? 59.963 41.747 6.486 1.000 30.001 185 TYR C C 1
ATOM 5756 O O . TYR C 1 82 ? 60.356 40.693 6.012 1.000 28.184 185 TYR C O 1
ATOM 5774 N N . TYR C 1 83 ? 58.954 41.863 7.359 1.000 30.868 186 TYR C N 1
ATOM 5775 C CA . TYR C 1 83 ? 58.131 40.803 7.889 1.000 26.526 186 TYR C CA 1
ATOM 5776 C C . TYR C 1 83 ? 56.667 41.208 7.664 1.000 30.342 186 TYR C C 1
ATOM 5777 O O . TYR C 1 83 ? 56.380 42.336 7.244 1.000 29.041 186 TYR C O 1
ATOM 5795 N N . ASN C 1 84 ? 55.750 40.293 7.993 1.000 31.070 187 ASN C N 1
ATOM 5796 C CA . ASN C 1 84 ? 54.330 40.421 7.699 1.000 31.938 187 ASN C CA 1
ATOM 5797 C C . ASN C 1 84 ? 53.564 40.562 8.995 1.000 33.283 187 ASN C C 1
ATOM 5798 O O . ASN C 1 84 ? 53.831 39.814 9.944 1.000 34.187 187 ASN C O 1
ATOM 5809 N N . TRP C 1 85 ? 52.591 41.486 9.001 1.000 30.026 188 TRP C N 1
ATOM 5810 C CA . TRP C 1 85 ? 51.508 41.408 9.956 1.000 27.472 188 TRP C CA 1
ATOM 5811 C C . TRP C 1 85 ? 50.233 41.988 9.348 1.000 31.780 188 TRP C C 1
ATOM 5812 O O . TRP C 1 85 ? 50.215 42.320 8.159 1.000 28.684 188 TRP C O 1
ATOM 5833 N N . HIS C 1 86 ? 49.160 42.026 10.163 1.000 33.917 189 HIS C N 1
ATOM 5834 C CA . HIS C 1 86 ? 47.824 42.365 9.701 1.000 36.878 189 HIS C CA 1
ATOM 5835 C C . HIS C 1 86 ? 47.810 43.727 8.996 1.000 34.837 189 HIS C C 1
ATOM 5836 O O . HIS C 1 86 ? 47.167 43.869 7.965 1.000 39.935 189 HIS C O 1
ATOM 5851 N N . HIS C 1 87 ? 48.548 44.710 9.526 1.000 38.223 190 HIS C N 1
ATOM 5852 C CA . HIS C 1 87 ? 48.556 46.059 8.979 1.000 38.275 190 HIS C CA 1
ATOM 5853 C C . HIS C 1 87 ? 49.553 46.255 7.832 1.000 40.938 190 HIS C C 1
ATOM 5854 O O . HIS C 1 87 ? 49.532 47.331 7.273 1.000 39.090 190 HIS C O 1
ATOM 5869 N N . GLY C 1 88 ? 50.281 45.215 7.380 1.000 34.517 191 GLY C N 1
ATOM 5870 C CA . GLY C 1 88 ? 51.206 45.329 6.264 1.000 34.822 191 GLY C CA 1
ATOM 5871 C C . GLY C 1 88 ? 52.628 44.970 6.699 1.000 35.863 191 GLY C C 1
ATOM 5872 O O . GLY C 1 88 ? 52.844 43.925 7.330 1.000 31.842 191 GLY C O 1
ATOM 5876 N N . ALA C 1 89 ? 53.606 45.810 6.327 1.000 32.270 192 ALA C N 1
ATOM 5877 C CA . ALA C 1 89 ? 55.017 45.455 6.449 1.000 31.301 192 ALA C CA 1
ATOM 5878 C C . ALA C 1 89 ? 55.555 45.870 7.815 1.000 30.892 192 ALA C C 1
ATOM 5879 O O . ALA C 1 89 ? 55.254 46.954 8.291 1.000 35.477 192 ALA C O 1
ATOM 5886 N N . VAL C 1 90 ? 56.378 45.001 8.424 1.000 29.424 193 VAL C N 1
ATOM 5887 C CA . VAL C 1 90 ? 57.117 45.290 9.645 1.000 30.065 193 VAL C CA 1
ATOM 5888 C C . VAL C 1 90 ? 58.598 45.211 9.296 1.000 28.857 193 VAL C C 1
ATOM 5889 O O . VAL C 1 90 ? 59.062 44.190 8.819 1.000 33.382 193 VAL C O 1
ATOM 5902 N N . GLN C 1 91 ? 59.317 46.297 9.548 1.000 27.963 194 GLN C N 1
ATOM 5903 C CA . GLN C 1 91 ? 60.735 46.321 9.306 1.000 28.758 194 GLN C CA 1
ATOM 5904 C C . GLN C 1 91 ? 61.416 45.754 10.534 1.000 27.556 194 GLN C C 1
ATOM 5905 O O . GLN C 1 91 ? 61.030 46.134 11.629 1.000 29.436 194 GLN C O 1
ATOM 5919 N N . TYR C 1 92 ? 62.424 44.892 10.330 1.000 28.703 195 TYR C N 1
ATOM 5920 C CA . TYR C 1 92 ? 63.329 44.481 11.386 1.000 29.567 195 TYR C CA 1
ATOM 5921 C C . TYR C 1 92 ? 64.722 44.990 11.050 1.000 31.660 195 TYR C C 1
ATOM 5922 O O . TYR C 1 92 ? 65.256 44.706 9.978 1.000 30.954 195 TYR C O 1
ATOM 5940 N N . SER C 1 93 ? 65.299 45.731 11.991 1.000 35.475 196 SER C N 1
ATOM 5941 C CA . SER C 1 93 ? 66.547 46.441 11.763 1.000 40.407 196 SER C CA 1
ATOM 5942 C C . SER C 1 93 ? 67.132 46.821 13.112 1.000 36.980 196 SER C C 1
ATOM 5943 O O . SER C 1 93 ? 66.380 47.230 13.973 1.000 31.836 196 SER C O 1
ATOM 5951 N N . GLY C 1 94 ? 68.442 46.638 13.281 1.000 34.014 197 GLY C N 1
ATOM 5952 C CA . GLY C 1 94 ? 69.143 46.891 14.529 1.000 35.448 197 GLY C CA 1
ATOM 5953 C C . GLY C 1 94 ? 68.477 46.287 15.761 1.000 38.642 197 GLY C C 1
ATOM 5954 O O . GLY C 1 94 ? 68.473 46.916 16.809 1.000 41.234 197 GLY C O 1
ATOM 5958 N N . GLY C 1 95 ? 67.916 45.077 15.626 1.000 37.426 198 GLY C N 1
ATOM 5959 C CA . GLY C 1 95 ? 67.277 44.384 16.731 1.000 38.837 198 GLY C CA 1
ATOM 5960 C C . GLY C 1 95 ? 65.910 44.955 17.148 1.000 35.210 198 GLY C C 1
ATOM 5961 O O . GLY C 1 95 ? 65.443 44.623 18.240 1.000 32.594 198 GLY C O 1
ATOM 5965 N N . ARG C 1 96 ? 65.267 45.763 16.290 1.000 35.471 199 ARG C N 1
ATOM 5966 C CA A ARG C 1 96 ? 63.984 46.373 16.612 0.480 35.485 199 ARG C CA 1
ATOM 5967 C CA B ARG C 1 96 ? 63.983 46.374 16.613 0.520 36.962 199 ARG C CA 1
ATOM 5968 C C . ARG C 1 96 ? 63.027 46.175 15.443 1.000 31.757 199 ARG C C 1
ATOM 5969 O O . ARG C 1 96 ? 63.417 46.384 14.290 1.000 26.282 199 ARG C O 1
ATOM 6009 N N . PHE C 1 97 ? 61.779 45.781 15.757 1.000 29.660 200 PHE C N 1
ATOM 6010 C CA . PHE C 1 97 ? 60.690 45.788 14.780 1.000 31.084 200 PHE C CA 1
ATOM 6011 C C . PHE C 1 97 ? 60.022 47.159 14.776 1.000 27.498 200 PHE C C 1
ATOM 6012 O O . PHE C 1 97 ? 59.685 47.669 15.848 1.000 28.151 200 PHE C O 1
ATOM 6029 N N . THR C 1 98 ? 59.809 47.734 13.593 1.000 26.439 201 THR C N 1
ATOM 6030 C CA . THR C 1 98 ? 59.157 49.023 13.513 1.000 29.100 201 THR C CA 1
ATOM 6031 C C . THR C 1 98 ? 58.124 49.026 12.396 1.000 28.965 201 THR C C 1
ATOM 6032 O O . THR C 1 98 ? 58.187 48.250 11.454 1.000 33.475 201 THR C O 1
ATOM 6043 N N . ILE C 1 99 ? 57.188 49.969 12.514 1.000 31.374 202 ILE C N 1
ATOM 6044 C CA . ILE C 1 99 ? 56.165 50.233 11.519 1.000 31.450 202 ILE C CA 1
ATOM 6045 C C . ILE C 1 99 ? 56.119 51.748 11.319 1.000 27.071 202 ILE C C 1
ATOM 6046 O O . ILE C 1 99 ? 56.617 52.487 12.174 1.000 23.317 202 ILE C O 1
ATOM 6062 N N . PRO C 1 100 ? 55.480 52.251 10.238 1.000 27.936 203 PRO C N 1
ATOM 6063 C CA . PRO C 1 100 ? 55.206 53.674 10.078 1.000 33.580 203 PRO C CA 1
ATOM 6064 C C . PRO C 1 100 ? 54.484 54.189 11.312 1.000 35.102 203 PRO C C 1
ATOM 6065 O O . PRO C 1 100 ? 53.641 53.463 11.816 1.000 38.048 203 PRO C O 1
ATOM 6076 N N . THR C 1 101 ? 54.890 55.363 11.825 1.000 34.500 204 THR C N 1
ATOM 6077 C CA . THR C 1 101 ? 54.327 55.882 13.062 1.000 41.348 204 THR C CA 1
ATOM 6078 C C . THR C 1 101 ? 52.806 55.953 12.935 1.000 42.619 204 THR C C 1
ATOM 6079 O O . THR C 1 101 ? 52.292 56.316 11.874 1.000 37.211 204 THR C O 1
ATOM 6090 N N . GLY C 1 102 ? 52.118 55.471 13.980 1.000 43.575 205 GLY C N 1
ATOM 6091 C CA . GLY C 1 102 ? 50.671 55.419 14.012 1.000 44.109 205 GLY C CA 1
ATOM 6092 C C . GLY C 1 102 ? 50.030 54.376 13.099 1.000 44.532 205 GLY C C 1
ATOM 6093 O O . GLY C 1 102 ? 48.822 54.426 12.951 1.000 51.565 205 GLY C O 1
ATOM 6097 N N . ALA C 1 103 ? 50.780 53.444 12.481 1.000 44.320 206 ALA C N 1
ATOM 6098 C CA . ALA C 1 103 ? 50.150 52.378 11.698 1.000 40.775 206 ALA C CA 1
ATOM 6099 C C . ALA C 1 103 ? 49.459 51.357 12.607 1.000 41.102 206 ALA C C 1
ATOM 6100 O O . ALA C 1 103 ? 48.558 50.649 12.173 1.000 41.045 206 ALA C O 1
ATOM 6107 N N . GLY C 1 104 ? 49.894 51.265 13.869 1.000 43.653 207 GLY C N 1
ATOM 6108 C CA . GLY C 1 104 ? 49.205 50.507 14.895 1.000 46.117 207 GLY C CA 1
ATOM 6109 C C . GLY C 1 104 ? 47.827 51.087 15.212 1.000 50.802 207 GLY C C 1
ATOM 6110 O O . GLY C 1 104 ? 47.564 52.246 14.928 1.000 62.062 207 GLY C O 1
ATOM 6114 N N . LYS C 1 105 ? 46.935 50.231 15.732 1.000 49.820 208 LYS C N 1
ATOM 6115 C CA . LYS C 1 105 ? 45.580 50.606 16.116 1.000 52.000 208 LYS C CA 1
ATOM 6116 C C . LYS C 1 105 ? 45.298 50.023 17.492 1.000 51.132 208 LYS C C 1
ATOM 6117 O O . LYS C 1 105 ? 46.055 49.169 17.966 1.000 49.709 208 LYS C O 1
ATOM 6136 N N . PRO C 1 106 ? 44.237 50.488 18.197 1.000 62.062 209 PRO C N 1
ATOM 6137 C CA . PRO C 1 106 ? 43.809 49.851 19.445 1.000 67.794 209 PRO C CA 1
ATOM 6138 C C . PRO C 1 106 ? 43.486 48.372 19.204 1.000 63.078 209 PRO C C 1
ATOM 6139 O O . PRO C 1 106 ? 42.928 48.039 18.143 1.000 53.250 209 PRO C O 1
ATOM 6150 N N . GLY C 1 107 ? 43.950 47.510 20.141 1.000 45.094 210 GLY C N 1
ATOM 6151 C CA . GLY C 1 107 ? 43.722 46.078 20.082 1.000 44.625 210 GLY C CA 1
ATOM 6152 C C . GLY C 1 107 ? 44.684 45.269 19.213 1.000 40.439 210 GLY C C 1
ATOM 6153 O O . GLY C 1 107 ? 44.393 44.123 18.910 1.000 44.984 210 GLY C O 1
ATOM 6157 N N . ASP C 1 108 ? 45.876 45.797 18.909 1.000 37.725 211 ASP C N 1
ATOM 6158 C CA . ASP C 1 108 ? 46.905 45.067 18.182 1.000 35.509 211 ASP C CA 1
ATOM 6159 C C . ASP C 1 108 ? 47.712 44.170 19.112 1.000 32.545 211 ASP C C 1
ATOM 6160 O O . ASP C 1 108 ? 48.439 43.332 18.586 1.000 36.500 211 ASP C O 1
ATOM 6169 N N . SER C 1 109 ? 47.630 44.345 20.446 1.000 27.297 212 SER C N 1
ATOM 6170 C CA . SER C 1 109 ? 48.321 43.461 21.368 1.000 28.726 212 SER C CA 1
ATOM 6171 C C . SER C 1 109 ? 47.981 42.004 21.076 1.000 30.118 212 SER C C 1
ATOM 6172 O O . SER C 1 109 ? 46.791 41.636 21.042 1.000 28.654 212 SER C O 1
ATOM 6180 N N . GLY C 1 110 ? 49.041 41.198 20.862 1.000 25.725 213 GLY C N 1
ATOM 6181 C CA . GLY C 1 110 ? 48.921 39.770 20.660 1.000 24.842 213 GLY C CA 1
ATOM 6182 C C . GLY C 1 110 ? 48.923 39.367 19.197 1.000 26.112 213 GLY C C 1
ATOM 6183 O O . GLY C 1 110 ? 48.968 38.180 18.908 1.000 32.929 213 GLY C O 1
ATOM 6187 N N . ARG C 1 111 ? 48.850 40.335 18.274 1.000 29.389 214 ARG C N 1
ATOM 6188 C CA . ARG C 1 111 ? 49.057 40.041 16.864 1.000 29.448 214 ARG C CA 1
ATOM 6189 C C . ARG C 1 111 ? 50.483 39.545 16.629 1.000 33.120 214 ARG C C 1
ATOM 6190 O O . ARG C 1 111 ? 51.457 40.106 17.147 1.000 34.357 214 ARG C O 1
ATOM 6211 N N . PRO C 1 112 ? 50.624 38.429 15.887 1.000 39.007 215 PRO C N 1
ATOM 6212 C CA . PRO C 1 112 ? 51.940 37.918 15.537 1.000 35.221 215 PRO C CA 1
ATOM 6213 C C . PRO C 1 112 ? 52.486 38.587 14.291 1.000 29.685 215 PRO C C 1
ATOM 6214 O O . PRO C 1 112 ? 51.750 39.127 13.440 1.000 27.648 215 PRO C O 1
ATOM 6225 N N . ILE C 1 113 ? 53.811 38.510 14.226 1.000 31.205 216 ILE C N 1
ATOM 6226 C CA . ILE C 1 113 ? 54.583 38.937 13.090 1.000 27.848 216 ILE C CA 1
ATOM 6227 C C . ILE C 1 113 ? 55.160 37.676 12.475 1.000 27.393 216 ILE C C 1
ATOM 6228 O O . ILE C 1 113 ? 55.738 36.859 13.189 1.000 19.754 216 ILE C O 1
ATOM 6244 N N . PHE C 1 114 ? 55.028 37.571 11.147 1.000 31.223 217 PHE C N 1
ATOM 6245 C CA . PHE C 1 114 ? 55.389 36.386 10.419 1.000 32.995 217 PHE C CA 1
ATOM 6246 C C . PHE C 1 114 ? 56.463 36.680 9.390 1.000 33.330 217 PHE C C 1
ATOM 6247 O O . PHE C 1 114 ? 56.448 37.745 8.792 1.000 37.933 217 PHE C O 1
ATOM 6264 N N . ASP C 1 115 ? 57.288 35.672 9.101 1.000 30.065 218 ASP C N 1
ATOM 6265 C CA . ASP C 1 115 ? 58.104 35.668 7.895 1.000 32.552 218 ASP C CA 1
ATOM 6266 C C . ASP C 1 115 ? 57.269 35.166 6.711 1.000 31.004 218 ASP C C 1
ATOM 6267 O O . ASP C 1 115 ? 56.105 34.788 6.882 1.000 26.095 218 ASP C O 1
ATOM 6276 N N . ASN C 1 116 ? 57.878 35.152 5.514 1.000 29.924 219 ASN C N 1
ATOM 6277 C CA . ASN C 1 116 ? 57.201 34.739 4.293 1.000 31.725 219 ASN C CA 1
ATOM 6278 C C . ASN C 1 116 ? 56.939 33.234 4.216 1.000 37.012 219 ASN C C 1
ATOM 6279 O O . ASN C 1 116 ? 56.147 32.829 3.371 1.000 36.241 219 ASN C O 1
ATOM 6290 N N . LYS C 1 117 ? 57.567 32.411 5.073 1.000 37.679 220 LYS C N 1
ATOM 6291 C CA . LYS C 1 117 ? 57.205 31.001 5.211 1.000 38.779 220 LYS C CA 1
ATOM 6292 C C . LYS C 1 117 ? 56.011 30.825 6.150 1.000 35.192 220 LYS C C 1
ATOM 6293 O O . LYS C 1 117 ? 55.473 29.743 6.229 1.000 39.675 220 LYS C O 1
ATOM 6312 N N . GLY C 1 118 ? 55.571 31.884 6.829 1.000 30.458 221 GLY C N 1
ATOM 6313 C CA . GLY C 1 118 ? 54.442 31.819 7.726 1.000 31.294 221 GLY C CA 1
ATOM 6314 C C . GLY C 1 118 ? 54.857 31.391 9.125 1.000 30.699 221 GLY C C 1
ATOM 6315 O O . GLY C 1 118 ? 54.016 30.962 9.909 1.000 30.970 221 GLY C O 1
ATOM 6319 N N . ARG C 1 119 ? 56.134 31.544 9.458 1.000 29.741 222 ARG C N 1
ATOM 6320 C CA . ARG C 1 119 ? 56.560 31.272 10.817 1.000 32.175 222 ARG C CA 1
ATOM 6321 C C . ARG C 1 119 ? 56.473 32.550 11.627 1.000 29.638 222 ARG C C 1
ATOM 6322 O O . ARG C 1 119 ? 56.825 33.611 11.153 1.000 32.461 222 ARG C O 1
ATOM 6343 N N . VAL C 1 120 ? 56.061 32.405 12.882 1.000 29.772 223 VAL C N 1
ATOM 6344 C CA . VAL C 1 120 ? 55.956 33.515 13.793 1.000 30.762 223 VAL C CA 1
ATOM 6345 C C . VAL C 1 120 ? 57.362 33.868 14.272 1.000 30.253 223 VAL C C 1
ATOM 6346 O O . VAL C 1 120 ? 58.059 33.008 14.778 1.000 28.407 223 VAL C O 1
ATOM 6359 N N . VAL C 1 121 ? 57.741 35.144 14.148 1.000 31.890 224 VAL C N 1
ATOM 6360 C CA . VAL C 1 121 ? 59.037 35.642 14.622 1.000 32.625 224 VAL C CA 1
ATOM 6361 C C . VAL C 1 121 ? 58.885 36.482 15.894 1.000 32.530 224 VAL C C 1
ATOM 6362 O O . VAL C 1 121 ? 59.860 36.628 16.635 1.000 29.673 224 VAL C O 1
ATOM 6375 N N . ALA C 1 122 ? 57.676 37.018 16.147 1.000 30.926 225 ALA C N 1
ATOM 6376 C CA . ALA C 1 122 ? 57.426 37.788 17.348 1.000 28.979 225 ALA C CA 1
ATOM 6377 C C . ALA C 1 122 ? 55.924 37.915 17.567 1.000 28.858 225 ALA C C 1
ATOM 6378 O O . ALA C 1 122 ? 55.132 37.729 16.642 1.000 26.768 225 ALA C O 1
ATOM 6385 N N . ILE C 1 123 ? 55.565 38.243 18.810 1.000 31.720 226 ILE C N 1
ATOM 6386 C CA . ILE C 1 123 ? 54.204 38.627 19.164 1.000 34.708 226 ILE C CA 1
ATOM 6387 C C . ILE C 1 123 ? 54.291 40.066 19.661 1.000 37.597 226 ILE C C 1
ATOM 6388 O O . ILE C 1 123 ? 55.106 40.316 20.538 1.000 35.970 226 ILE C O 1
ATOM 6404 N N . VAL C 1 124 ? 53.370 40.936 19.191 1.000 35.668 227 VAL C N 1
ATOM 6405 C CA . VAL C 1 124 ? 53.315 42.332 19.588 1.000 33.819 227 VAL C CA 1
ATOM 6406 C C . VAL C 1 124 ? 52.695 42.457 20.979 1.000 33.835 227 VAL C C 1
ATOM 6407 O O . VAL C 1 124 ? 51.608 41.949 21.221 1.000 34.648 227 VAL C O 1
ATOM 6420 N N . LEU C 1 125 ? 53.385 43.168 21.869 1.000 29.327 228 LEU C N 1
ATOM 6421 C CA . LEU C 1 125 ? 52.852 43.572 23.150 1.000 31.915 228 LEU C CA 1
ATOM 6422 C C . LEU C 1 125 ? 52.427 45.039 23.135 1.000 37.548 228 LEU C C 1
ATOM 6423 O O . LEU C 1 125 ? 51.497 45.408 23.837 1.000 43.365 228 LEU C O 1
ATOM 6439 N N . GLY C 1 126 ? 53.135 45.894 22.401 1.000 40.436 229 GLY C N 1
ATOM 6440 C CA . GLY C 1 126 ? 52.953 47.327 22.533 1.000 39.195 229 GLY C CA 1
ATOM 6441 C C . GLY C 1 126 ? 53.820 48.111 21.567 1.000 40.257 229 GLY C C 1
ATOM 6442 O O . GLY C 1 126 ? 54.312 47.550 20.601 1.000 38.436 229 GLY C O 1
ATOM 6446 N N . GLY C 1 127 ? 53.942 49.419 21.797 1.000 43.964 230 GLY C N 1
ATOM 6447 C CA . GLY C 1 127 ? 54.785 50.230 20.940 1.000 47.216 230 GLY C CA 1
ATOM 6448 C C . GLY C 1 127 ? 55.062 51.615 21.516 1.000 48.267 230 GLY C C 1
ATOM 6449 O O . GLY C 1 127 ? 54.351 52.070 22.404 1.000 48.896 230 GLY C O 1
ATOM 6453 N N . ALA C 1 128 ? 56.119 52.249 21.006 1.000 45.910 231 ALA C N 1
ATOM 6454 C CA . ALA C 1 128 ? 56.443 53.625 21.325 1.000 45.270 231 ALA C CA 1
ATOM 6455 C C . ALA C 1 128 ? 56.864 54.331 20.048 1.000 45.967 231 ALA C C 1
ATOM 6456 O O . ALA C 1 128 ? 57.492 53.720 19.189 1.000 37.670 231 ALA C O 1
ATOM 6463 N N . ASN C 1 129 ? 56.424 55.585 19.890 1.000 50.463 232 ASN C N 1
ATOM 6464 C CA . ASN C 1 129 ? 56.791 56.360 18.719 1.000 48.571 232 ASN C CA 1
ATOM 6465 C C . ASN C 1 129 ? 58.225 56.836 18.876 1.000 43.171 232 ASN C C 1
ATOM 6466 O O . ASN C 1 129 ? 58.596 57.249 19.958 1.000 41.194 232 ASN C O 1
ATOM 6477 N N . GLU C 1 130 ? 59.010 56.704 17.805 1.000 43.105 233 GLU C N 1
ATOM 6478 C CA . GLU C 1 130 ? 60.407 57.092 17.771 1.000 48.986 233 GLU C CA 1
ATOM 6479 C C . GLU C 1 130 ? 60.689 57.515 16.338 1.000 45.109 233 GLU C C 1
ATOM 6480 O O . GLU C 1 130 ? 60.622 56.701 15.403 1.000 42.457 233 GLU C O 1
ATOM 6492 N N . GLY C 1 131 ? 61.023 58.808 16.166 1.000 37.809 234 GLY C N 1
ATOM 6493 C CA . GLY C 1 131 ? 61.303 59.351 14.849 1.000 34.179 234 GLY C CA 1
ATOM 6494 C C . GLY C 1 131 ? 60.040 59.280 14.006 1.000 33.072 234 GLY C C 1
ATOM 6495 O O . GLY C 1 131 ? 58.967 59.631 14.495 1.000 36.583 234 GLY C O 1
ATOM 6499 N N . THR C 1 132 ? 60.156 58.771 12.778 1.000 34.058 235 THR C N 1
ATOM 6500 C CA . THR C 1 132 ? 58.985 58.638 11.919 1.000 35.518 235 THR C CA 1
ATOM 6501 C C . THR C 1 132 ? 58.332 57.255 12.047 1.000 35.727 235 THR C C 1
ATOM 6502 O O . THR C 1 132 ? 57.496 56.889 11.194 1.000 36.336 235 THR C O 1
ATOM 6513 N N . ARG C 1 133 ? 58.686 56.487 13.101 1.000 32.606 236 ARG C N 1
ATOM 6514 C CA . ARG C 1 133 ? 58.266 55.092 13.228 1.000 35.918 236 ARG C CA 1
ATOM 6515 C C . ARG C 1 133 ? 57.658 54.841 14.606 1.000 36.585 236 ARG C C 1
ATOM 6516 O O . ARG C 1 133 ? 57.881 55.613 15.530 1.000 30.896 236 ARG C O 1
ATOM 6537 N N . THR C 1 134 ? 56.860 53.765 14.708 1.000 34.730 237 THR C N 1
ATOM 6538 C CA . THR C 1 134 ? 56.592 53.117 15.982 1.000 35.846 237 THR C CA 1
ATOM 6539 C C . THR C 1 134 ? 57.545 51.934 16.134 1.000 34.275 237 THR C C 1
ATOM 6540 O O . THR C 1 134 ? 57.640 51.100 15.234 1.000 36.094 237 THR C O 1
ATOM 6551 N N . ALA C 1 135 ? 58.239 51.880 17.270 1.000 35.777 238 ALA C N 1
ATOM 6552 C CA . ALA C 1 135 ? 59.028 50.729 17.637 1.000 35.066 238 ALA C CA 1
ATOM 6553 C C . ALA C 1 135 ? 58.118 49.808 18.450 1.000 38.855 238 ALA C C 1
ATOM 6554 O O . ALA C 1 135 ? 57.620 50.209 19.493 1.000 40.496 238 ALA C O 1
ATOM 6561 N N . LEU C 1 136 ? 57.909 48.584 17.952 1.000 39.322 239 LEU C N 1
ATOM 6562 C CA . LEU C 1 136 ? 57.076 47.607 18.624 1.000 34.332 239 LEU C CA 1
ATOM 6563 C C . LEU C 1 136 ? 57.826 47.021 19.811 1.000 34.715 239 LEU C C 1
ATOM 6564 O O . LEU C 1 136 ? 59.007 46.695 19.704 1.000 35.265 239 LEU C O 1
ATOM 6580 N N . SER C 1 137 ? 57.130 46.971 20.947 1.000 30.867 240 SER C N 1
ATOM 6581 C CA . SER C 1 137 ? 57.456 46.080 22.039 1.000 35.547 240 SER C CA 1
ATOM 6582 C C . SER C 1 137 ? 56.932 44.676 21.699 1.000 36.738 240 SER C C 1
ATOM 6583 O O . SER C 1 137 ? 55.743 44.525 21.419 1.000 36.945 240 SER C O 1
ATOM 6591 N N . VAL C 1 138 ? 57.815 43.670 21.694 1.000 31.175 241 VAL C N 1
ATOM 6592 C CA . VAL C 1 138 ? 57.480 42.315 21.299 1.000 35.189 241 VAL C CA 1
ATOM 6593 C C . VAL C 1 138 ? 58.002 41.304 22.331 1.000 36.124 241 VAL C C 1
ATOM 6594 O O . VAL C 1 138 ? 58.822 41.619 23.196 1.000 33.276 241 VAL C O 1
ATOM 6607 N N . VAL C 1 139 ? 57.468 40.072 22.233 1.000 35.753 242 VAL C N 1
ATOM 6608 C CA . VAL C 1 139 ? 58.145 38.877 22.697 1.000 38.298 242 VAL C CA 1
ATOM 6609 C C . VAL C 1 139 ? 58.630 38.137 21.458 1.000 36.125 242 VAL C C 1
ATOM 6610 O O . VAL C 1 139 ? 57.968 38.109 20.425 1.000 39.971 242 VAL C O 1
ATOM 6623 N N . THR C 1 140 ? 59.813 37.536 21.593 1.000 36.792 243 THR C N 1
ATOM 6624 C CA . THR C 1 140 ? 60.494 36.913 20.482 1.000 38.742 243 THR C CA 1
ATOM 6625 C C . THR C 1 140 ? 61.267 35.718 21.031 1.000 41.011 243 THR C C 1
ATOM 6626 O O . THR C 1 140 ? 61.298 35.506 22.245 1.000 35.666 243 THR C O 1
ATOM 6637 N N . TRP C 1 141 ? 61.842 34.936 20.112 1.000 42.155 244 TRP C N 1
ATOM 6638 C CA . TRP C 1 141 ? 62.677 33.786 20.429 1.000 44.666 244 TRP C CA 1
ATOM 6639 C C . TRP C 1 141 ? 64.093 34.075 19.927 1.000 47.574 244 TRP C C 1
ATOM 6640 O O . TRP C 1 141 ? 64.272 34.333 18.740 1.000 48.586 244 TRP C O 1
ATOM 6661 N N . ASN C 1 142 ? 65.067 34.085 20.835 1.000 54.446 245 ASN C N 1
ATOM 6662 C CA . ASN C 1 142 ? 66.456 34.294 20.464 1.000 59.983 245 ASN C CA 1
ATOM 6663 C C . ASN C 1 142 ? 67.232 33.022 20.727 1.000 56.355 245 ASN C C 1
ATOM 6664 O O . ASN C 1 142 ? 66.956 32.347 21.713 1.000 47.740 245 ASN C O 1
ATOM 6675 N N . LYS C 1 143 ? 68.268 32.786 19.902 1.000 68.301 246 LYS C N 1
ATOM 6676 C CA . LYS C 1 143 ? 69.166 31.640 20.026 1.000 67.365 246 LYS C CA 1
ATOM 6677 C C . LYS C 1 143 ? 69.893 31.726 21.372 1.000 65.358 246 LYS C C 1
ATOM 6678 O O . LYS C 1 143 ? 70.312 32.816 21.755 1.000 63.258 246 LYS C O 1
ATOM 6697 N N . ASP C 1 144 ? 69.997 30.604 22.103 1.000 71.050 247 ASP C N 1
ATOM 6698 C CA . ASP C 1 144 ? 70.654 30.600 23.410 1.000 67.841 247 ASP C CA 1
ATOM 6699 C C . ASP C 1 144 ? 72.180 30.601 23.217 1.000 73.326 247 ASP C C 1
ATOM 6700 O O . ASP C 1 144 ? 72.683 30.547 22.082 1.000 59.820 247 ASP C O 1
ATOM 6709 N N . ILE C 1 145 ? 72.908 30.699 24.347 1.000 76.604 248 ILE C N 1
ATOM 6710 C CA . ILE C 1 145 ? 74.366 30.686 24.438 1.000 71.387 248 ILE C CA 1
ATOM 6711 C C . ILE C 1 145 ? 74.853 29.325 23.926 1.000 64.001 248 ILE C C 1
ATOM 6712 O O . ILE C 1 145 ? 74.159 28.325 24.121 1.000 50.708 248 ILE C O 1
ATOM 6728 N N . VAL C 1 146 ? 76.052 29.293 23.316 1.000 55.572 249 VAL C N 1
ATOM 6729 C CA . VAL C 1 146 ? 76.687 28.063 22.854 1.000 54.930 249 VAL C CA 1
ATOM 6730 C C . VAL C 1 146 ? 76.894 27.042 23.980 1.000 54.862 249 VAL C C 1
ATOM 6731 O O . VAL C 1 146 ? 76.928 25.858 23.685 1.000 53.818 249 VAL C O 1
ATOM 6744 N N . THR C 1 147 ? 77.047 27.471 25.241 1.000 65.729 250 THR C N 1
ATOM 6745 C CA . THR C 1 147 ? 77.257 26.545 26.348 1.000 72.741 250 THR C CA 1
ATOM 6746 C C . THR C 1 147 ? 75.985 25.822 26.787 1.000 75.513 250 THR C C 1
ATOM 6747 O O . THR C 1 147 ? 76.125 24.830 27.495 1.000 85.700 250 THR C O 1
ATOM 6758 N N . LYS C 1 148 ? 74.778 26.322 26.452 1.000 72.253 251 LYS C N 1
ATOM 6759 C CA . LYS C 1 148 ? 73.525 25.679 26.868 1.000 73.998 251 LYS C CA 1
ATOM 6760 C C . LYS C 1 148 ? 73.120 24.626 25.824 1.000 70.781 251 LYS C C 1
ATOM 6761 O O . LYS C 1 148 ? 72.192 24.783 25.036 1.000 63.587 251 LYS C O 1
ATOM 6780 N N . ILE C 1 149 ? 73.810 23.484 25.896 1.000 55.255 252 ILE C N 1
ATOM 6781 C CA . ILE C 1 149 ? 73.611 22.333 25.030 1.000 50.709 252 ILE C CA 1
ATOM 6782 C C . ILE C 1 149 ? 72.625 21.331 25.648 1.000 46.396 252 ILE C C 1
ATOM 6783 O O . ILE C 1 149 ? 72.241 21.442 26.793 1.000 46.305 252 ILE C O 1
ATOM 6799 N N . THR C 1 150 ? 72.350 20.245 24.926 1.000 49.332 253 THR C N 1
ATOM 6800 C CA . THR C 1 150 ? 71.731 19.030 25.450 1.000 57.791 253 THR C CA 1
ATOM 6801 C C . THR C 1 150 ? 72.560 17.815 25.012 1.000 49.783 253 THR C C 1
ATOM 6802 O O . THR C 1 150 ? 72.960 17.726 23.853 1.000 48.340 253 THR C O 1
ATOM 6813 N N . PRO C 1 151 ? 72.817 16.827 25.889 1.000 53.910 254 PRO C N 1
ATOM 6814 C CA . PRO C 1 151 ? 73.478 15.591 25.485 1.000 62.327 254 PRO C CA 1
ATOM 6815 C C . PRO C 1 151 ? 72.475 14.672 24.789 1.000 67.602 254 PRO C C 1
ATOM 6816 O O . PRO C 1 151 ? 71.306 14.647 25.158 1.000 80.358 254 PRO C O 1
ATOM 6827 N N . GLU C 1 152 ? 72.954 13.932 23.784 1.000 71.946 255 GLU C N 1
ATOM 6828 C CA . GLU C 1 152 ? 72.283 12.761 23.224 1.000 66.220 255 GLU C CA 1
ATOM 6829 C C . GLU C 1 152 ? 73.163 11.527 23.439 1.000 70.717 255 GLU C C 1
ATOM 6830 O O . GLU C 1 152 ? 74.371 11.585 23.226 1.000 67.786 255 GLU C O 1
ATOM 6842 N N . GLY C 1 153 ? 72.550 10.422 23.901 1.000 78.773 256 GLY C N 1
ATOM 6843 C CA . GLY C 1 153 ? 73.264 9.227 24.340 1.000 73.302 256 GLY C CA 1
ATOM 6844 C C . GLY C 1 153 ? 73.957 9.425 25.679 1.000 74.129 256 GLY C C 1
ATOM 6845 O O . GLY C 1 153 ? 73.801 10.516 26.265 1.000 75.954 256 GLY C O 1
ATOM 6850 N N . GLU D 1 6 ? -0.916 25.394 7.082 1.000 89.185 109 GLU D N 1
ATOM 6851 C CA . GLU D 1 6 ? -1.482 24.016 7.127 1.000 88.718 109 GLU D CA 1
ATOM 6852 C C . GLU D 1 6 ? -1.521 23.556 8.593 1.000 98.535 109 GLU D C 1
ATOM 6853 O O . GLU D 1 6 ? -2.581 23.341 9.196 1.000 87.027 109 GLU D O 1
ATOM 6865 N N . ASN D 1 7 ? -0.319 23.426 9.162 1.000 104.666 110 ASN D N 1
ATOM 6866 C CA . ASN D 1 7 ? -0.058 22.892 10.498 1.000 96.228 110 ASN D CA 1
ATOM 6867 C C . ASN D 1 7 ? 0.992 23.796 11.151 1.000 97.576 110 ASN D C 1
ATOM 6868 O O . ASN D 1 7 ? 1.915 23.323 11.833 1.000 89.193 110 ASN D O 1
ATOM 6879 N N . ASP D 1 8 ? 0.816 25.124 10.974 1.000 84.459 111 ASP D N 1
ATOM 6880 C CA . ASP D 1 8 ? 1.520 26.138 11.753 1.000 65.789 111 ASP D CA 1
ATOM 6881 C C . ASP D 1 8 ? 0.850 26.300 13.114 1.000 46.182 111 ASP D C 1
ATOM 6882 O O . ASP D 1 8 ? 1.243 27.141 13.912 1.000 41.496 111 ASP D O 1
ATOM 6891 N N . CYS D 1 9 ? -0.225 25.554 13.343 1.000 38.107 112 CYS D N 1
ATOM 6892 C CA . CYS D 1 9 ? -1.004 25.607 14.560 1.000 38.621 112 CYS D CA 1
ATOM 6893 C C . CYS D 1 9 ? -0.889 24.312 15.369 1.000 33.731 112 CYS D C 1
ATOM 6894 O O . CYS D 1 9 ? -1.571 24.233 16.371 1.000 37.374 112 CYS D O 1
ATOM 6902 N N . ILE D 1 10 ? -0.056 23.328 14.993 1.000 33.135 113 ILE D N 1
ATOM 6903 C CA . ILE D 1 10 ? 0.062 22.061 15.711 1.000 32.538 113 ILE D CA 1
ATOM 6904 C C . ILE D 1 10 ? 1.511 21.907 16.162 1.000 33.833 113 ILE D C 1
ATOM 6905 O O . ILE D 1 10 ? 2.399 22.038 15.327 1.000 34.642 113 ILE D O 1
ATOM 6921 N N . PHE D 1 11 ? 1.752 21.639 17.453 1.000 33.763 114 PHE D N 1
ATOM 6922 C CA . PHE D 1 11 ? 3.092 21.611 18.023 1.000 37.432 114 PHE D CA 1
ATOM 6923 C C . PHE D 1 11 ? 3.314 20.335 18.828 1.000 34.098 114 PHE D C 1
ATOM 6924 O O . PHE D 1 11 ? 2.459 19.957 19.608 1.000 29.429 114 PHE D O 1
ATOM 6941 N N . GLU D 1 12 ? 4.471 19.687 18.621 1.000 28.733 115 GLU D N 1
ATOM 6942 C CA . GLU D 1 12 ? 4.789 18.420 19.259 1.000 31.441 115 GLU D CA 1
ATOM 6943 C C . GLU D 1 12 ? 4.972 18.613 20.761 1.000 31.241 115 GLU D C 1
ATOM 6944 O O . GLU D 1 12 ? 5.540 19.604 21.180 1.000 32.188 115 GLU D O 1
ATOM 6956 N N . VAL D 1 13 ? 4.499 17.649 21.542 1.000 31.157 116 VAL D N 1
ATOM 6957 C CA . VAL D 1 13 ? 4.838 17.524 22.949 1.000 31.293 116 VAL D CA 1
ATOM 6958 C C . VAL D 1 13 ? 5.780 16.331 23.060 1.000 29.797 116 VAL D C 1
ATOM 6959 O O . VAL D 1 13 ? 5.481 15.287 22.479 1.000 29.338 116 VAL D O 1
ATOM 6972 N N . ARG D 1 14 ? 6.829 16.465 23.890 1.000 32.013 117 ARG D N 1
ATOM 6973 C CA A ARG D 1 14 ? 7.863 15.440 24.006 0.680 30.074 117 ARG D CA 1
ATOM 6974 C CA B ARG D 1 14 ? 7.874 15.457 24.000 0.320 30.841 117 ARG D CA 1
ATOM 6975 C C . ARG D 1 14 ? 8.154 15.133 25.471 1.000 28.733 117 ARG D C 1
ATOM 6976 O O . ARG D 1 14 ? 8.215 16.034 26.303 1.000 30.527 117 ARG D O 1
ATOM 7016 N N . HIS D 1 15 ? 8.374 13.847 25.751 1.000 30.919 118 HIS D N 1
ATOM 7017 C CA . HIS D 1 15 ? 8.811 13.343 27.038 1.000 36.199 118 HIS D CA 1
ATOM 7018 C C . HIS D 1 15 ? 9.850 12.259 26.749 1.000 33.725 118 HIS D C 1
ATOM 7019 O O . HIS D 1 15 ? 9.591 11.396 25.897 1.000 31.990 118 HIS D O 1
ATOM 7034 N N . GLU D 1 16 ? 11.018 12.352 27.401 1.000 37.886 119 GLU D N 1
ATOM 7035 C CA . GLU D 1 16 ? 12.099 11.377 27.247 1.000 40.116 119 GLU D CA 1
ATOM 7036 C C . GLU D 1 16 ? 12.430 11.193 25.761 1.000 39.972 119 GLU D C 1
ATOM 7037 O O . GLU D 1 16 ? 12.548 10.072 25.263 1.000 46.027 119 GLU D O 1
ATOM 7049 N N . GLY D 1 17 ? 12.481 12.292 25.003 1.000 42.196 120 GLY D N 1
ATOM 7050 C CA . GLY D 1 17 ? 12.879 12.238 23.603 1.000 40.385 120 GLY D CA 1
ATOM 7051 C C . GLY D 1 17 ? 11.838 11.656 22.648 1.000 41.301 120 GLY D C 1
ATOM 7052 O O . GLY D 1 17 ? 12.164 11.462 21.487 1.000 53.792 120 GLY D O 1
ATOM 7056 N N . LYS D 1 18 ? 10.613 11.389 23.114 1.000 40.822 121 LYS D N 1
ATOM 7057 C CA . LYS D 1 18 ? 9.573 10.773 22.308 1.000 42.858 121 LYS D CA 1
ATOM 7058 C C . LYS D 1 18 ? 8.397 11.734 22.208 1.000 37.278 121 LYS D C 1
ATOM 7059 O O . LYS D 1 18 ? 8.020 12.342 23.199 1.000 36.961 121 LYS D O 1
ATOM 7078 N N . VAL D 1 19 ? 7.793 11.846 21.024 1.000 36.307 122 VAL D N 1
ATOM 7079 C CA . VAL D 1 19 ? 6.556 12.592 20.843 1.000 31.638 122 VAL D CA 1
ATOM 7080 C C . VAL D 1 19 ? 5.423 11.836 21.527 1.000 34.237 122 VAL D C 1
ATOM 7081 O O . VAL D 1 19 ? 5.102 10.736 21.113 1.000 39.884 122 VAL D O 1
ATOM 7094 N N . THR D 1 20 ? 4.837 12.434 22.576 1.000 38.369 123 THR D N 1
ATOM 7095 C CA . THR D 1 20 ? 3.724 11.857 23.314 1.000 35.904 123 THR D CA 1
ATOM 7096 C C . THR D 1 20 ? 2.360 12.387 22.842 1.000 37.936 123 THR D C 1
ATOM 7097 O O . THR D 1 20 ? 1.324 11.883 23.290 1.000 47.258 123 THR D O 1
ATOM 7108 N N . GLY D 1 21 ? 2.344 13.418 21.987 1.000 33.523 124 GLY D N 1
ATOM 7109 C CA . GLY D 1 21 ? 1.130 14.139 21.675 1.000 31.651 124 GLY D CA 1
ATOM 7110 C C . GLY D 1 21 ? 1.410 15.503 21.044 1.000 31.915 124 GLY D C 1
ATOM 7111 O O . GLY D 1 21 ? 2.561 15.843 20.736 1.000 28.895 124 GLY D O 1
ATOM 7115 N N . TYR D 1 22 ? 0.324 16.275 20.881 1.000 26.252 125 TYR D N 1
ATOM 7116 C CA . TYR D 1 22 ? 0.322 17.543 20.191 1.000 29.305 125 TYR D CA 1
ATOM 7117 C C . TYR D 1 22 ? -0.435 18.589 21.003 1.000 31.046 125 TYR D C 1
ATOM 7118 O O . TYR D 1 22 ? -1.415 18.305 21.702 1.000 29.398 125 TYR D O 1
ATOM 7136 N N . ALA D 1 23 ? 0.068 19.814 20.911 1.000 30.672 126 ALA D N 1
ATOM 7137 C CA . ALA D 1 23 ? -0.663 21.009 21.272 1.000 33.202 126 ALA D CA 1
ATOM 7138 C C . ALA D 1 23 ? -1.105 21.695 19.979 1.000 37.029 126 ALA D C 1
ATOM 7139 O O . ALA D 1 23 ? -0.471 21.557 18.923 1.000 33.872 126 ALA D O 1
ATOM 7146 N N . CYS D 1 24 ? -2.193 22.464 20.106 1.000 33.990 127 CYS D N 1
ATOM 7147 C CA A CYS D 1 24 ? -2.908 23.052 18.991 0.680 36.156 127 CYS D CA 1
ATOM 7148 C CA B CYS D 1 24 ? -2.772 23.115 18.949 0.320 30.818 127 CYS D CA 1
ATOM 7149 C C . CYS D 1 24 ? -3.251 24.519 19.308 1.000 32.223 127 CYS D C 1
ATOM 7150 O O . CYS D 1 24 ? -3.731 24.807 20.418 1.000 35.546 127 CYS D O 1
ATOM 7164 N N . LEU D 1 25 ? -3.039 25.435 18.349 1.000 28.252 128 LEU D N 1
ATOM 7165 C CA . LEU D 1 25 ? -3.467 26.818 18.482 1.000 30.157 128 LEU D CA 1
ATOM 7166 C C . LEU D 1 25 ? -4.865 26.917 17.899 1.000 30.416 128 LEU D C 1
ATOM 7167 O O . LEU D 1 25 ? -5.046 26.733 16.703 1.000 30.127 128 LEU D O 1
ATOM 7183 N N . VAL D 1 26 ? -5.843 27.252 18.729 1.000 33.793 129 VAL D N 1
ATOM 7184 C CA . VAL D 1 26 ? -7.224 27.314 18.279 1.000 37.225 129 VAL D CA 1
ATOM 7185 C C . VAL D 1 26 ? -7.939 28.427 19.041 1.000 31.332 129 VAL D C 1
ATOM 7186 O O . VAL D 1 26 ? -7.845 28.509 20.264 1.000 31.612 129 VAL D O 1
ATOM 7199 N N . GLY D 1 27 ? -8.674 29.277 18.319 1.000 34.479 130 GLY D N 1
ATOM 7200 C CA . GLY D 1 27 ? -9.276 30.466 18.905 1.000 33.815 130 GLY D CA 1
ATOM 7201 C C . GLY D 1 27 ? -8.169 31.413 19.383 1.000 36.142 130 GLY D C 1
ATOM 7202 O O . GLY D 1 27 ? -7.307 31.799 18.593 1.000 38.669 130 GLY D O 1
ATOM 7206 N N . ASP D 1 28 ? -8.131 31.665 20.701 1.000 38.764 131 ASP D N 1
ATOM 7207 C CA . ASP D 1 28 ? -7.096 32.472 21.335 1.000 43.299 131 ASP D CA 1
ATOM 7208 C C . ASP D 1 28 ? -6.310 31.652 22.368 1.000 41.437 131 ASP D C 1
ATOM 7209 O O . ASP D 1 28 ? -5.687 32.227 23.270 1.000 41.112 131 ASP D O 1
ATOM 7218 N N . LYS D 1 29 ? -6.323 30.313 22.226 1.000 37.641 132 LYS D N 1
ATOM 7219 C CA . LYS D 1 29 ? -5.725 29.421 23.198 1.000 40.054 132 LYS D CA 1
ATOM 7220 C C . LYS D 1 29 ? -4.747 28.459 22.522 1.000 37.163 132 LYS D C 1
ATOM 7221 O O . LYS D 1 29 ? -4.906 28.079 21.359 1.000 35.693 132 LYS D O 1
ATOM 7240 N N . VAL D 1 30 ? -3.721 28.084 23.287 1.000 35.908 133 VAL D N 1
ATOM 7241 C CA . VAL D 1 30 ? -2.916 26.909 23.012 1.000 35.660 133 VAL D CA 1
ATOM 7242 C C . VAL D 1 30 ? -3.569 25.775 23.795 1.000 35.156 133 VAL D C 1
ATOM 7243 O O . VAL D 1 30 ? -3.648 25.857 25.016 1.000 31.558 133 VAL D O 1
ATOM 7256 N N . MET D 1 31 ? -4.042 24.736 23.098 1.000 31.454 134 MET D N 1
ATOM 7257 C CA . MET D 1 31 ? -4.750 23.655 23.766 1.000 36.912 134 MET D CA 1
ATOM 7258 C C . MET D 1 31 ? -3.958 22.354 23.669 1.000 34.115 134 MET D C 1
ATOM 7259 O O . MET D 1 31 ? -3.359 22.059 22.639 1.000 32.702 134 MET D O 1
ATOM 7273 N N . LYS D 1 32 ? -4.023 21.572 24.744 1.000 32.126 135 LYS D N 1
ATOM 7274 C CA . LYS D 1 32 ? -3.274 20.334 24.851 1.000 38.415 135 LYS D CA 1
ATOM 7275 C C . LYS D 1 32 ? -4.086 19.396 25.730 1.000 34.296 135 LYS D C 1
ATOM 7276 O O . LYS D 1 32 ? -4.563 19.836 26.762 1.000 34.187 135 LYS D O 1
ATOM 7295 N N . PRO D 1 33 ? -4.233 18.091 25.420 1.000 38.021 136 PRO D N 1
ATOM 7296 C CA . PRO D 1 33 ? -4.830 17.164 26.381 1.000 38.733 136 PRO D CA 1
ATOM 7297 C C . PRO D 1 33 ? -3.998 17.102 27.661 1.000 37.612 136 PRO D C 1
ATOM 7298 O O . PRO D 1 33 ? -2.771 17.108 27.593 1.000 37.710 136 PRO D O 1
ATOM 7309 N N . ALA D 1 34 ? -4.666 17.094 28.818 1.000 37.524 137 ALA D N 1
ATOM 7310 C CA . ALA D 1 34 ? -3.970 17.077 30.108 1.000 37.082 137 ALA D CA 1
ATOM 7311 C C . ALA D 1 34 ? -3.196 15.778 30.346 1.000 35.236 137 ALA D C 1
ATOM 7312 O O . ALA D 1 34 ? -2.234 15.800 31.090 1.000 31.375 137 ALA D O 1
ATOM 7319 N N . HIS D 1 35 ? -3.631 14.641 29.768 1.000 31.294 138 HIS D N 1
ATOM 7320 C CA . HIS D 1 35 ? -2.986 13.357 30.001 1.000 32.657 138 HIS D CA 1
ATOM 7321 C C . HIS D 1 35 ? -1.644 13.251 29.259 1.000 32.210 138 HIS D C 1
ATOM 7322 O O . HIS D 1 35 ? -0.865 12.362 29.567 1.000 37.222 138 HIS D O 1
ATOM 7337 N N . VAL D 1 36 ? -1.400 14.095 28.240 1.000 33.738 139 VAL D N 1
ATOM 7338 C CA . VAL D 1 36 ? -0.175 14.023 27.452 1.000 41.636 139 VAL D CA 1
ATOM 7339 C C . VAL D 1 36 ? 1.010 14.533 28.285 1.000 39.920 139 VAL D C 1
ATOM 7340 O O . VAL D 1 36 ? 1.094 15.719 28.566 1.000 37.654 139 VAL D O 1
ATOM 7353 N N . LYS D 1 37 ? 1.935 13.631 28.623 1.000 38.269 140 LYS D N 1
ATOM 7354 C CA . LYS D 1 37 ? 3.109 13.941 29.417 1.000 40.726 140 LYS D CA 1
ATOM 7355 C C . LYS D 1 37 ? 4.147 14.669 28.570 1.000 35.620 140 LYS D C 1
ATOM 7356 O O . LYS D 1 37 ? 4.227 14.484 27.362 1.000 34.859 140 LYS D O 1
ATOM 7375 N N . GLY D 1 38 ? 4.934 15.513 29.246 1.000 37.967 141 GLY D N 1
ATOM 7376 C CA . GLY D 1 38 ? 6.064 16.185 28.632 1.000 40.627 141 GLY D CA 1
ATOM 7377 C C . GLY D 1 38 ? 5.767 17.660 28.377 1.000 39.342 141 GLY D C 1
ATOM 7378 O O . GLY D 1 38 ? 4.797 18.206 28.907 1.000 34.998 141 GLY D O 1
ATOM 7382 N N . THR D 1 39 ? 6.612 18.275 27.546 1.000 38.022 142 THR D N 1
ATOM 7383 C CA . THR D 1 39 ? 6.548 19.706 27.301 1.000 37.547 142 THR D CA 1
ATOM 7384 C C . THR D 1 39 ? 6.607 19.927 25.803 1.000 34.377 142 THR D C 1
ATOM 7385 O O . THR D 1 39 ? 7.180 19.130 25.067 1.000 29.768 142 THR D O 1
ATOM 7396 N N . ILE D 1 40 ? 6.047 21.053 25.391 1.000 37.131 143 ILE D N 1
ATOM 7397 C CA . ILE D 1 40 ? 6.029 21.465 24.005 1.000 34.531 143 ILE D CA 1
ATOM 7398 C C . ILE D 1 40 ? 7.467 21.824 23.623 1.000 35.663 143 ILE D C 1
ATOM 7399 O O . ILE D 1 40 ? 8.134 22.487 24.390 1.000 36.106 143 ILE D O 1
ATOM 7415 N N . ASP D 1 41 ? 7.910 21.423 22.437 1.000 40.017 144 ASP D N 1
ATOM 7416 C CA . ASP D 1 41 ? 9.286 21.626 22.009 1.000 45.635 144 ASP D CA 1
ATOM 7417 C C . ASP D 1 41 ? 9.563 23.084 21.700 1.000 43.913 144 ASP D C 1
ATOM 7418 O O . ASP D 1 41 ? 10.558 23.608 22.138 1.000 43.404 144 ASP D O 1
ATOM 7427 N N . ASN D 1 42 ? 8.694 23.694 20.896 1.000 43.817 145 ASN D N 1
ATOM 7428 C CA . ASN D 1 42 ? 8.755 25.099 20.539 1.000 44.816 145 ASN D CA 1
ATOM 7429 C C . ASN D 1 42 ? 8.910 25.978 21.790 1.000 43.484 145 ASN D C 1
ATOM 7430 O O . ASN D 1 42 ? 8.086 25.946 22.720 1.000 45.062 145 ASN D O 1
ATOM 7441 N N . ALA D 1 43 ? 9.984 26.773 21.779 1.000 44.535 146 ALA D N 1
ATOM 7442 C CA . ALA D 1 43 ? 10.419 27.531 22.949 1.000 45.771 146 ALA D CA 1
ATOM 7443 C C . ALA D 1 43 ? 9.356 28.558 23.367 1.000 40.757 146 ALA D C 1
ATOM 7444 O O . ALA D 1 43 ? 9.161 28.752 24.561 1.000 44.275 146 ALA D O 1
ATOM 7451 N N . ASP D 1 44 ? 8.648 29.176 22.412 1.000 44.245 147 ASP D N 1
ATOM 7452 C CA . ASP D 1 44 ? 7.617 30.163 22.713 1.000 53.855 147 ASP D CA 1
ATOM 7453 C C . ASP D 1 44 ? 6.504 29.525 23.535 1.000 49.662 147 ASP D C 1
ATOM 7454 O O . ASP D 1 44 ? 6.066 30.097 24.521 1.000 60.209 147 ASP D O 1
ATOM 7463 N N . LEU D 1 45 ? 6.074 28.321 23.142 1.000 43.652 148 LEU D N 1
ATOM 7464 C CA . LEU D 1 45 ? 4.940 27.684 23.804 1.000 37.412 148 LEU D CA 1
ATOM 7465 C C . LEU D 1 45 ? 5.360 27.002 25.096 1.000 37.501 148 LEU D C 1
ATOM 7466 O O . LEU D 1 45 ? 4.562 26.950 26.022 1.000 42.494 148 LEU D O 1
ATOM 7482 N N . ALA D 1 46 ? 6.584 26.458 25.137 1.000 40.711 149 ALA D N 1
ATOM 7483 C CA . ALA D 1 46 ? 7.132 25.775 26.307 1.000 41.593 149 ALA D CA 1
ATOM 7484 C C . ALA D 1 46 ? 7.164 26.678 27.545 1.000 48.896 149 ALA D C 1
ATOM 7485 O O . ALA D 1 46 ? 6.948 26.196 28.655 1.000 52.342 149 ALA D O 1
ATOM 7492 N N . LYS D 1 47 ? 7.408 27.989 27.354 1.000 58.520 150 LYS D N 1
ATOM 7493 C CA . LYS D 1 47 ? 7.531 28.920 28.473 1.000 57.374 150 LYS D CA 1
ATOM 7494 C C . LYS D 1 47 ? 6.158 29.248 29.081 1.000 50.837 150 LYS D C 1
ATOM 7495 O O . LYS D 1 47 ? 6.105 29.744 30.198 1.000 43.248 150 LYS D O 1
ATOM 7514 N N . LEU D 1 48 ? 5.048 28.955 28.380 1.000 46.079 151 LEU D N 1
ATOM 7515 C CA . LEU D 1 48 ? 3.724 29.375 28.830 1.000 43.825 151 LEU D CA 1
ATOM 7516 C C . LEU D 1 48 ? 3.276 28.578 30.046 1.000 37.142 151 LEU D C 1
ATOM 7517 O O . LEU D 1 48 ? 3.678 27.449 30.251 1.000 38.390 151 LEU D O 1
ATOM 7533 N N . ALA D 1 49 ? 2.433 29.214 30.837 1.000 36.679 152 ALA D N 1
ATOM 7534 C CA . ALA D 1 49 ? 1.756 28.599 31.954 1.000 39.342 152 ALA D CA 1
ATOM 7535 C C . ALA D 1 49 ? 0.412 28.069 31.434 1.000 40.249 152 ALA D C 1
ATOM 7536 O O . ALA D 1 49 ? -0.312 28.807 30.768 1.000 36.600 152 ALA D O 1
ATOM 7543 N N . PHE D 1 50 ? 0.079 26.803 31.724 1.000 39.188 153 PHE D N 1
ATOM 7544 C CA . PHE D 1 50 ? -1.179 26.208 31.291 1.000 38.276 153 PHE D CA 1
ATOM 7545 C C . PHE D 1 50 ? -2.134 26.061 32.467 1.000 37.119 153 PHE D C 1
ATOM 7546 O O . PHE D 1 50 ? -1.702 25.721 33.558 1.000 38.112 153 PHE D O 1
ATOM 7563 N N . LYS D 1 51 ? -3.434 26.279 32.213 1.000 36.375 154 LYS D N 1
ATOM 7564 C CA . LYS D 1 51 ? -4.501 26.058 33.178 1.000 36.772 154 LYS D CA 1
ATOM 7565 C C . LYS D 1 51 ? -5.164 24.731 32.810 1.000 34.136 154 LYS D C 1
ATOM 7566 O O . LYS D 1 51 ? -5.573 24.568 31.675 1.000 34.467 154 LYS D O 1
ATOM 7585 N N . ARG D 1 52 ? -5.270 23.813 33.771 1.000 35.728 155 ARG D N 1
ATOM 7586 C CA . ARG D 1 52 ? -5.901 22.513 33.575 1.000 33.745 155 ARG D CA 1
ATOM 7587 C C . ARG D 1 52 ? -7.387 22.571 33.930 1.000 35.668 155 ARG D C 1
ATOM 7588 O O . ARG D 1 52 ? -7.742 23.054 34.994 1.000 32.099 155 ARG D O 1
ATOM 7609 N N . SER D 1 53 ? -8.239 22.039 33.053 1.000 38.238 156 SER D N 1
ATOM 7610 C CA . SER D 1 53 ? -9.671 21.956 33.307 1.000 41.008 156 SER D CA 1
ATOM 7611 C C . SER D 1 53 ? -9.944 20.954 34.425 1.000 46.395 156 SER D C 1
ATOM 7612 O O . SER D 1 53 ? -9.378 19.854 34.419 1.000 46.761 156 SER D O 1
ATOM 7620 N N . SER D 1 54 ? -10.825 21.335 35.370 1.000 46.813 157 SER D N 1
ATOM 7621 C CA . SER D 1 54 ? -11.189 20.457 36.476 1.000 50.766 157 SER D CA 1
ATOM 7622 C C . SER D 1 54 ? -12.313 19.485 36.101 1.000 53.742 157 SER D C 1
ATOM 7623 O O . SER D 1 54 ? -12.612 18.620 36.915 1.000 57.324 157 SER D O 1
ATOM 7631 N N . LYS D 1 55 ? -12.908 19.601 34.896 1.000 59.964 158 LYS D N 1
ATOM 7632 C CA . LYS D 1 55 ? -13.889 18.644 34.378 1.000 60.845 158 LYS D CA 1
ATOM 7633 C C . LYS D 1 55 ? -13.341 17.826 33.200 1.000 58.102 158 LYS D C 1
ATOM 7634 O O . LYS D 1 55 ? -13.648 16.644 33.127 1.000 62.717 158 LYS D O 1
ATOM 7653 N N . TYR D 1 56 ? -12.571 18.444 32.277 1.000 49.765 159 TYR D N 1
ATOM 7654 C CA . TYR D 1 56 ? -12.188 17.842 31.003 1.000 46.200 159 TYR D CA 1
ATOM 7655 C C . TYR D 1 56 ? -10.681 17.562 30.980 1.000 46.350 159 TYR D C 1
ATOM 7656 O O . TYR D 1 56 ? -9.909 18.193 31.710 1.000 51.449 159 TYR D O 1
ATOM 7674 N N . ASP D 1 57 ? -10.274 16.663 30.082 1.000 39.464 160 ASP D N 1
ATOM 7675 C CA . ASP D 1 57 ? -8.898 16.216 29.936 1.000 39.305 160 ASP D CA 1
ATOM 7676 C C . ASP D 1 57 ? -8.201 17.212 29.007 1.000 41.803 160 ASP D C 1
ATOM 7677 O O . ASP D 1 57 ? -7.908 16.928 27.844 1.000 41.214 160 ASP D O 1
ATOM 7686 N N . LEU D 1 58 ? -7.993 18.428 29.513 1.000 41.810 161 LEU D N 1
ATOM 7687 C CA . LEU D 1 58 ? -7.597 19.537 28.671 1.000 36.993 161 LEU D CA 1
ATOM 7688 C C . LEU D 1 58 ? -6.851 20.566 29.494 1.000 34.844 161 LEU D C 1
ATOM 7689 O O . LEU D 1 58 ? -7.142 20.781 30.657 1.000 37.152 161 LEU D O 1
ATOM 7705 N N . GLU D 1 59 ? -5.840 21.172 28.885 1.000 37.834 162 GLU D N 1
ATOM 7706 C CA . GLU D 1 59 ? -5.222 22.337 29.485 1.000 39.195 162 GLU D CA 1
ATOM 7707 C C . GLU D 1 59 ? -4.931 23.349 28.394 1.000 34.758 162 GLU D C 1
ATOM 7708 O O . GLU D 1 59 ? -4.798 22.984 27.238 1.000 37.191 162 GLU D O 1
ATOM 7720 N N . CYS D 1 60 ? -4.936 24.626 28.793 1.000 36.991 163 CYS D N 1
ATOM 7721 C CA . CYS D 1 60 ? -4.960 25.759 27.885 1.000 36.562 163 CYS D CA 1
ATOM 7722 C C . CYS D 1 60 ? -4.072 26.875 28.438 1.000 33.092 163 CYS D C 1
ATOM 7723 O O . CYS D 1 60 ? -4.009 27.090 29.636 1.000 28.645 163 CYS D O 1
ATOM 7731 N N . ALA D 1 61 ? -3.361 27.544 27.535 1.000 30.697 164 ALA D N 1
ATOM 7732 C CA . ALA D 1 61 ? -2.632 28.762 27.802 1.000 33.646 164 ALA D CA 1
ATOM 7733 C C . ALA D 1 61 ? -3.098 29.822 26.807 1.000 35.037 164 ALA D C 1
ATOM 7734 O O . ALA D 1 61 ? -3.501 29.489 25.694 1.000 33.767 164 ALA D O 1
ATOM 7741 N N . GLN D 1 62 ? -3.016 31.090 27.205 1.000 38.766 165 GLN D N 1
ATOM 7742 C CA . GLN D 1 62 ? -3.334 32.200 26.318 1.000 40.552 165 GLN D CA 1
ATOM 7743 C C . GLN D 1 62 ? -2.304 32.218 25.188 1.000 39.398 165 GLN D C 1
ATOM 7744 O O . GLN D 1 62 ? -1.107 32.111 25.456 1.000 36.934 165 GLN D O 1
ATOM 7758 N N . ILE D 1 63 ? -2.765 32.303 23.929 1.000 37.100 166 ILE D N 1
ATOM 7759 C CA . ILE D 1 63 ? -1.851 32.399 22.794 1.000 41.032 166 ILE D CA 1
ATOM 7760 C C . ILE D 1 63 ? -0.988 33.656 22.973 1.000 38.919 166 ILE D C 1
ATOM 7761 O O . ILE D 1 63 ? -1.512 34.720 23.264 1.000 36.960 166 ILE D O 1
ATOM 7777 N N . PRO D 1 64 ? 0.354 33.590 22.797 1.000 37.850 167 PRO D N 1
ATOM 7778 C CA . PRO D 1 64 ? 1.166 34.796 22.681 1.000 38.217 167 PRO D CA 1
ATOM 7779 C C . PRO D 1 64 ? 0.685 35.672 21.532 1.000 38.646 167 PRO D C 1
ATOM 7780 O O . PRO D 1 64 ? 0.374 35.158 20.454 1.000 38.478 167 PRO D O 1
ATOM 7791 N N . VAL D 1 65 ? 0.685 36.986 21.764 1.000 42.453 168 VAL D N 1
ATOM 7792 C CA . VAL D 1 65 ? 0.143 37.983 20.846 1.000 43.572 168 VAL D CA 1
ATOM 7793 C C . VAL D 1 65 ? 0.813 37.887 19.461 1.000 38.820 168 VAL D C 1
ATOM 7794 O O . VAL D 1 65 ? 0.148 38.001 18.427 1.000 42.703 168 VAL D O 1
ATOM 7807 N N . HIS D 1 66 ? 2.113 37.562 19.439 1.000 38.968 169 HIS D N 1
ATOM 7808 C CA . HIS D 1 66 ? 2.862 37.463 18.195 1.000 44.230 169 HIS D CA 1
ATOM 7809 C C . HIS D 1 66 ? 2.484 36.239 17.363 1.000 43.987 169 HIS D C 1
ATOM 7810 O O . HIS D 1 66 ? 2.875 36.196 16.206 1.000 46.142 169 HIS D O 1
ATOM 7825 N N . MET D 1 67 ? 1.732 35.277 17.929 1.000 50.674 170 MET D N 1
ATOM 7826 C CA . MET D 1 67 ? 1.332 34.051 17.252 1.000 48.753 170 MET D CA 1
ATOM 7827 C C . MET D 1 67 ? -0.162 34.007 16.924 1.000 46.172 170 MET D C 1
ATOM 7828 O O . MET D 1 67 ? -0.613 32.963 16.414 1.000 45.406 170 MET D O 1
ATOM 7842 N N . LYS D 1 68 ? -0.921 35.090 17.221 1.000 47.175 171 LYS D N 1
ATOM 7843 C CA . LYS D 1 68 ? -2.385 35.030 17.179 1.000 48.590 171 LYS D CA 1
ATOM 7844 C C . LYS D 1 68 ? -2.892 34.635 15.784 1.000 45.102 171 LYS D C 1
ATOM 7845 O O . LYS D 1 68 ? -3.813 33.832 15.688 1.000 44.309 171 LYS D O 1
ATOM 7864 N N . SER D 1 69 ? -2.251 35.169 14.724 1.000 45.735 172 SER D N 1
ATOM 7865 C CA . SER D 1 69 ? -2.656 34.959 13.338 1.000 49.604 172 SER D CA 1
ATOM 7866 C C . SER D 1 69 ? -2.495 33.511 12.877 1.000 48.615 172 SER D C 1
ATOM 7867 O O . SER D 1 69 ? -2.992 33.180 11.809 1.000 47.072 172 SER D O 1
ATOM 7875 N N . ASP D 1 70 ? -1.668 32.706 13.572 1.000 48.443 173 ASP D N 1
ATOM 7876 C CA . ASP D 1 70 ? -1.514 31.290 13.278 1.000 47.501 173 ASP D CA 1
ATOM 7877 C C . ASP D 1 70 ? -2.572 30.412 13.939 1.000 38.329 173 ASP D C 1
ATOM 7878 O O . ASP D 1 70 ? -2.610 29.233 13.634 1.000 37.155 173 ASP D O 1
ATOM 7887 N N . ALA D 1 71 ? -3.395 30.922 14.862 1.000 40.107 174 ALA D N 1
ATOM 7888 C CA . ALA D 1 71 ? -4.428 30.098 15.476 1.000 37.255 174 ALA D CA 1
ATOM 7889 C C . ALA D 1 71 ? -5.459 29.682 14.420 1.000 34.152 174 ALA D C 1
ATOM 7890 O O . ALA D 1 71 ? -5.743 30.431 13.505 1.000 34.121 174 ALA D O 1
ATOM 7897 N N . SER D 1 72 ? -5.961 28.453 14.506 1.000 33.634 175 SER D N 1
ATOM 7898 C CA . SER D 1 72 ? -7.073 28.019 13.680 1.000 32.984 175 SER D CA 1
ATOM 7899 C C . SER D 1 72 ? -8.386 28.577 14.220 1.000 33.574 175 SER D C 1
ATOM 7900 O O . SER D 1 72 ? -8.551 28.775 15.416 1.000 30.735 175 SER D O 1
ATOM 7908 N N . LYS D 1 73 ? -9.323 28.833 13.312 1.000 32.118 176 LYS D N 1
ATOM 7909 C CA . LYS D 1 73 ? -10.723 28.943 13.663 1.000 36.096 176 LYS D CA 1
ATOM 7910 C C . LYS D 1 73 ? -11.234 27.564 14.086 1.000 33.563 176 LYS D C 1
ATOM 7911 O O . LYS D 1 73 ? -10.707 26.545 13.674 1.000 32.153 176 LYS D O 1
ATOM 7930 N N . PHE D 1 74 ? -12.273 27.570 14.915 1.000 31.057 177 PHE D N 1
ATOM 7931 C CA . PHE D 1 74 ? -12.997 26.400 15.348 1.000 30.097 177 PHE D CA 1
ATOM 7932 C C . PHE D 1 74 ? -14.480 26.636 15.111 1.000 33.138 177 PHE D C 1
ATOM 7933 O O . PHE D 1 74 ? -14.900 27.778 14.889 1.000 33.713 177 PHE D O 1
ATOM 7950 N N . THR D 1 75 ? -15.256 25.549 15.143 1.000 32.084 178 THR D N 1
ATOM 7951 C CA . THR D 1 75 ? -16.665 25.624 14.775 1.000 36.239 178 THR D CA 1
ATOM 7952 C C . THR D 1 75 ? -17.424 24.511 15.474 1.000 35.818 178 THR D C 1
ATOM 7953 O O . THR D 1 75 ? -16.876 23.422 15.700 1.000 34.722 178 THR D O 1
ATOM 7964 N N . HIS D 1 76 ? -18.705 24.783 15.763 1.000 37.084 179 HIS D N 1
ATOM 7965 C CA . HIS D 1 76 ? -19.587 23.729 16.237 1.000 41.590 179 HIS D CA 1
ATOM 7966 C C . HIS D 1 76 ? -20.214 22.957 15.075 1.000 33.498 179 HIS D C 1
ATOM 7967 O O . HIS D 1 76 ? -20.820 21.930 15.324 1.000 34.732 179 HIS D O 1
ATOM 7982 N N . GLU D 1 77 ? -20.065 23.443 13.841 1.000 35.455 180 GLU D N 1
ATOM 7983 C CA . GLU D 1 77 ? -20.716 22.903 12.664 1.000 40.970 180 GLU D CA 1
ATOM 7984 C C . GLU D 1 77 ? -20.055 21.577 12.259 1.000 44.235 180 GLU D C 1
ATOM 7985 O O . GLU D 1 77 ? -18.931 21.547 11.738 1.000 37.611 180 GLU D O 1
ATOM 7997 N N . LYS D 1 78 ? -20.783 20.475 12.516 1.000 37.568 181 LYS D N 1
ATOM 7998 C CA . LYS D 1 78 ? -20.344 19.113 12.310 1.000 33.837 181 LYS D CA 1
ATOM 7999 C C . LYS D 1 78 ? -21.407 18.342 11.538 1.000 32.827 181 LYS D C 1
ATOM 8000 O O . LYS D 1 78 ? -21.952 17.372 12.055 1.000 35.573 181 LYS D O 1
ATOM 8019 N N . PRO D 1 79 ? -21.747 18.689 10.278 1.000 36.182 182 PRO D N 1
ATOM 8020 C CA . PRO D 1 79 ? -22.608 17.814 9.472 1.000 35.683 182 PRO D CA 1
ATOM 8021 C C . PRO D 1 79 ? -21.950 16.447 9.241 1.000 36.926 182 PRO D C 1
ATOM 8022 O O . PRO D 1 79 ? -20.718 16.318 9.235 1.000 34.139 182 PRO D O 1
ATOM 8033 N N . GLU D 1 80 ? -22.791 15.414 9.089 1.000 38.573 183 GLU D N 1
ATOM 8034 C CA . GLU D 1 80 ? -22.314 14.067 8.833 1.000 36.267 183 GLU D CA 1
ATOM 8035 C C . GLU D 1 80 ? -21.579 14.006 7.500 1.000 34.104 183 GLU D C 1
ATOM 8036 O O . GLU D 1 80 ? -21.962 14.692 6.553 1.000 30.265 183 GLU D O 1
ATOM 8048 N N . GLY D 1 81 ? -20.510 13.192 7.472 1.000 30.223 184 GLY D N 1
ATOM 8049 C CA . GLY D 1 81 ? -19.602 13.154 6.356 1.000 28.525 184 GLY D CA 1
ATOM 8050 C C . GLY D 1 81 ? -18.158 12.941 6.808 1.000 28.714 184 GLY D C 1
ATOM 8051 O O . GLY D 1 81 ? -17.904 12.392 7.874 1.000 33.422 184 GLY D O 1
ATOM 8055 N N . TYR D 1 82 ? -17.224 13.398 5.973 1.000 30.862 185 TYR D N 1
ATOM 8056 C CA . TYR D 1 82 ? -15.805 13.152 6.170 1.000 32.454 185 TYR D CA 1
ATOM 8057 C C . TYR D 1 82 ? -15.116 14.472 6.513 1.000 30.603 185 TYR D C 1
ATOM 8058 O O . TYR D 1 82 ? -15.536 15.535 6.050 1.000 29.021 185 TYR D O 1
ATOM 8076 N N . TYR D 1 83 ? -14.110 14.350 7.388 1.000 31.676 186 TYR D N 1
ATOM 8077 C CA . TYR D 1 83 ? -13.289 15.424 7.914 1.000 27.487 186 TYR D CA 1
ATOM 8078 C C . TYR D 1 83 ? -11.829 15.011 7.693 1.000 28.863 186 TYR D C 1
ATOM 8079 O O . TYR D 1 83 ? -11.542 13.882 7.311 1.000 27.204 186 TYR D O 1
ATOM 8097 N N . ASN D 1 84 ? -10.912 15.924 8.006 1.000 30.351 187 ASN D N 1
ATOM 8098 C CA . ASN D 1 84 ? -9.490 15.807 7.698 1.000 33.208 187 ASN D CA 1
ATOM 8099 C C . ASN D 1 84 ? -8.714 15.670 8.999 1.000 33.732 187 ASN D C 1
ATOM 8100 O O . ASN D 1 84 ? -8.991 16.398 9.955 1.000 32.363 187 ASN D O 1
ATOM 8111 N N . TRP D 1 85 ? -7.746 14.741 9.018 1.000 32.608 188 TRP D N 1
ATOM 8112 C CA . TRP D 1 85 ? -6.671 14.821 9.990 1.000 30.821 188 TRP D CA 1
ATOM 8113 C C . TRP D 1 85 ? -5.389 14.248 9.381 1.000 32.946 188 TRP D C 1
ATOM 8114 O O . TRP D 1 85 ? -5.366 13.916 8.192 1.000 28.702 188 TRP D O 1
ATOM 8135 N N . HIS D 1 86 ? -4.320 14.225 10.188 1.000 35.434 189 HIS D N 1
ATOM 8136 C CA . HIS D 1 86 ? -2.978 13.870 9.743 1.000 37.452 189 HIS D CA 1
ATOM 8137 C C . HIS D 1 86 ? -2.958 12.506 9.051 1.000 36.888 189 HIS D C 1
ATOM 8138 O O . HIS D 1 86 ? -2.315 12.369 8.016 1.000 39.319 189 HIS D O 1
ATOM 8153 N N . HIS D 1 87 ? -3.707 11.527 9.577 1.000 42.040 190 HIS D N 1
ATOM 8154 C CA . HIS D 1 87 ? -3.715 10.177 9.028 1.000 38.881 190 HIS D CA 1
ATOM 8155 C C . HIS D 1 87 ? -4.732 9.966 7.900 1.000 38.920 190 HIS D C 1
ATOM 8156 O O . HIS D 1 87 ? -4.867 8.841 7.465 1.000 44.974 190 HIS D O 1
ATOM 8171 N N . GLY D 1 88 ? -5.423 11.012 7.412 1.000 36.612 191 GLY D N 1
ATOM 8172 C CA . GLY D 1 88 ? -6.358 10.900 6.300 1.000 36.888 191 GLY D CA 1
ATOM 8173 C C . GLY D 1 88 ? -7.783 11.278 6.724 1.000 36.562 191 GLY D C 1
ATOM 8174 O O . GLY D 1 88 ? -7.995 12.306 7.372 1.000 35.246 191 GLY D O 1
ATOM 8178 N N . ALA D 1 89 ? -8.763 10.460 6.325 1.000 31.642 192 ALA D N 1
ATOM 8179 C CA . ALA D 1 89 ? -10.173 10.807 6.477 1.000 30.740 192 ALA D CA 1
ATOM 8180 C C . ALA D 1 89 ? -10.704 10.357 7.837 1.000 31.801 192 ALA D C 1
ATOM 8181 O O . ALA D 1 89 ? -10.377 9.273 8.296 1.000 36.270 192 ALA D O 1
ATOM 8188 N N . VAL D 1 90 ? -11.538 11.203 8.463 1.000 32.283 193 VAL D N 1
ATOM 8189 C CA . VAL D 1 90 ? -12.274 10.893 9.673 1.000 29.763 193 VAL D CA 1
ATOM 8190 C C . VAL D 1 90 ? -13.757 10.996 9.336 1.000 30.943 193 VAL D C 1
ATOM 8191 O O . VAL D 1 90 ? -14.222 12.038 8.884 1.000 30.067 193 VAL D O 1
ATOM 8204 N N . GLN D 1 91 ? -14.480 9.898 9.573 1.000 29.154 194 GLN D N 1
ATOM 8205 C CA . GLN D 1 91 ? -15.904 9.888 9.334 1.000 31.810 194 GLN D CA 1
ATOM 8206 C C . GLN D 1 91 ? -16.592 10.453 10.557 1.000 28.434 194 GLN D C 1
ATOM 8207 O O . GLN D 1 91 ? -16.215 10.076 11.655 1.000 26.705 194 GLN D O 1
ATOM 8221 N N . TYR D 1 92 ? -17.598 11.316 10.348 1.000 28.410 195 TYR D N 1
ATOM 8222 C CA . TYR D 1 92 ? -18.513 11.708 11.401 1.000 32.728 195 TYR D CA 1
ATOM 8223 C C . TYR D 1 92 ? -19.905 11.205 11.055 1.000 32.859 195 TYR D C 1
ATOM 8224 O O . TYR D 1 92 ? -20.426 11.493 9.979 1.000 32.711 195 TYR D O 1
ATOM 8242 N N . SER D 1 93 ? -20.480 10.441 11.984 1.000 42.885 196 SER D N 1
ATOM 8243 C CA A SER D 1 93 ? -21.757 9.778 11.772 0.520 41.960 196 SER D CA 1
ATOM 8244 C CA B SER D 1 93 ? -21.765 9.780 11.771 0.480 41.289 196 SER D CA 1
ATOM 8245 C C . SER D 1 93 ? -22.323 9.373 13.126 1.000 39.717 196 SER D C 1
ATOM 8246 O O . SER D 1 93 ? -21.562 8.951 13.978 1.000 34.086 196 SER D O 1
ATOM 8260 N N . GLY D 1 94 ? -23.641 9.570 13.309 1.000 35.704 197 GLY D N 1
ATOM 8261 C CA . GLY D 1 94 ? -24.315 9.277 14.556 1.000 32.931 197 GLY D CA 1
ATOM 8262 C C . GLY D 1 94 ? -23.650 9.907 15.780 1.000 37.400 197 GLY D C 1
ATOM 8263 O O . GLY D 1 94 ? -23.642 9.301 16.838 1.000 38.200 197 GLY D O 1
ATOM 8267 N N . GLY D 1 95 ? -23.100 11.122 15.638 1.000 38.269 198 GLY D N 1
ATOM 8268 C CA . GLY D 1 95 ? -22.466 11.839 16.728 1.000 36.833 198 GLY D CA 1
ATOM 8269 C C . GLY D 1 95 ? -21.105 11.276 17.163 1.000 35.485 198 GLY D C 1
ATOM 8270 O O . GLY D 1 95 ? -20.647 11.605 18.264 1.000 34.624 198 GLY D O 1
ATOM 8274 N N . ARG D 1 96 ? -20.460 10.471 16.304 1.000 33.408 199 ARG D N 1
ATOM 8275 C CA A ARG D 1 96 ? -19.185 9.851 16.632 0.670 33.604 199 ARG D CA 1
ATOM 8276 C CA B ARG D 1 96 ? -19.208 9.795 16.620 0.330 32.054 199 ARG D CA 1
ATOM 8277 C C . ARG D 1 96 ? -18.225 10.038 15.468 1.000 29.119 199 ARG D C 1
ATOM 8278 O O . ARG D 1 96 ? -18.617 9.840 14.314 1.000 23.877 199 ARG D O 1
ATOM 8318 N N . PHE D 1 97 ? -16.973 10.453 15.784 1.000 28.033 200 PHE D N 1
ATOM 8319 C CA . PHE D 1 97 ? -15.885 10.427 14.804 1.000 30.450 200 PHE D CA 1
ATOM 8320 C C . PHE D 1 97 ? -15.227 9.044 14.791 1.000 29.060 200 PHE D C 1
ATOM 8321 O O . PHE D 1 97 ? -14.869 8.536 15.850 1.000 27.341 200 PHE D O 1
ATOM 8338 N N . THR D 1 98 ? -15.033 8.451 13.610 1.000 28.321 201 THR D N 1
ATOM 8339 C CA . THR D 1 98 ? -14.358 7.170 13.527 1.000 31.183 201 THR D CA 1
ATOM 8340 C C . THR D 1 98 ? -13.305 7.184 12.428 1.000 27.373 201 THR D C 1
ATOM 8341 O O . THR D 1 98 ? -13.366 7.962 11.491 1.000 28.354 201 THR D O 1
ATOM 8352 N N . ILE D 1 99 ? -12.366 6.258 12.553 1.000 30.435 202 ILE D N 1
ATOM 8353 C CA . ILE D 1 99 ? -11.335 5.994 11.558 1.000 33.764 202 ILE D CA 1
ATOM 8354 C C . ILE D 1 99 ? -11.281 4.480 11.355 1.000 29.102 202 ILE D C 1
ATOM 8355 O O . ILE D 1 99 ? -11.792 3.726 12.192 1.000 28.763 202 ILE D O 1
ATOM 8371 N N . PRO D 1 100 ? -10.623 3.991 10.280 1.000 29.906 203 PRO D N 1
ATOM 8372 C CA . PRO D 1 100 ? -10.343 2.566 10.111 1.000 36.362 203 PRO D CA 1
ATOM 8373 C C . PRO D 1 100 ? -9.653 2.032 11.354 1.000 35.600 203 PRO D C 1
ATOM 8374 O O . PRO D 1 100 ? -8.831 2.765 11.896 1.000 35.020 203 PRO D O 1
ATOM 8385 N N . THR D 1 101 ? -10.062 0.853 11.843 1.000 34.312 204 THR D N 1
ATOM 8386 C CA . THR D 1 101 ? -9.512 0.319 13.087 1.000 39.099 204 THR D CA 1
ATOM 8387 C C . THR D 1 101 ? -7.987 0.258 12.994 1.000 38.625 204 THR D C 1
ATOM 8388 O O . THR D 1 101 ? -7.446 -0.070 11.940 1.000 35.391 204 THR D O 1
ATOM 8399 N N . GLY D 1 102 ? -7.324 0.729 14.055 1.000 40.789 205 GLY D N 1
ATOM 8400 C CA . GLY D 1 102 ? -5.877 0.822 14.119 1.000 42.742 205 GLY D CA 1
ATOM 8401 C C . GLY D 1 102 ? -5.220 1.841 13.187 1.000 40.171 205 GLY D C 1
ATOM 8402 O O . GLY D 1 102 ? -4.010 1.769 13.032 1.000 53.824 205 GLY D O 1
ATOM 8406 N N . ALA D 1 103 ? -5.962 2.761 12.544 1.000 40.601 206 ALA D N 1
ATOM 8407 C CA . ALA D 1 103 ? -5.333 3.788 11.707 1.000 39.157 206 ALA D CA 1
ATOM 8408 C C . ALA D 1 103 ? -4.626 4.834 12.573 1.000 40.379 206 ALA D C 1
ATOM 8409 O O . ALA D 1 103 ? -3.721 5.521 12.109 1.000 47.842 206 ALA D O 1
ATOM 8416 N N . GLY D 1 104 ? -5.060 4.981 13.832 1.000 44.796 207 GLY D N 1
ATOM 8417 C CA . GLY D 1 104 ? -4.351 5.748 14.836 1.000 50.329 207 GLY D CA 1
ATOM 8418 C C . GLY D 1 104 ? -2.979 5.147 15.151 1.000 55.614 207 GLY D C 1
ATOM 8419 O O . GLY D 1 104 ? -2.723 3.976 14.887 1.000 63.121 207 GLY D O 1
ATOM 8423 N N . LYS D 1 105 ? -2.079 5.997 15.658 1.000 54.656 208 LYS D N 1
ATOM 8424 C CA . LYS D 1 105 ? -0.733 5.604 16.057 1.000 58.054 208 LYS D CA 1
ATOM 8425 C C . LYS D 1 105 ? -0.468 6.169 17.443 1.000 57.356 208 LYS D C 1
ATOM 8426 O O . LYS D 1 105 ? -1.232 7.015 17.916 1.000 55.111 208 LYS D O 1
ATOM 8445 N N . PRO D 1 106 ? 0.569 5.682 18.166 1.000 69.428 209 PRO D N 1
ATOM 8446 C CA . PRO D 1 106 ? 0.964 6.300 19.436 1.000 72.828 209 PRO D CA 1
ATOM 8447 C C . PRO D 1 106 ? 1.303 7.779 19.220 1.000 65.287 209 PRO D C 1
ATOM 8448 O O . PRO D 1 106 ? 1.877 8.129 18.173 1.000 57.688 209 PRO D O 1
ATOM 8459 N N . GLY D 1 107 ? 0.836 8.626 20.167 1.000 45.465 210 GLY D N 1
ATOM 8460 C CA . GLY D 1 107 ? 1.088 10.058 20.146 1.000 44.924 210 GLY D CA 1
ATOM 8461 C C . GLY D 1 107 ? 0.122 10.883 19.292 1.000 37.684 210 GLY D C 1
ATOM 8462 O O . GLY D 1 107 ? 0.423 12.014 18.993 1.000 40.832 210 GLY D O 1
ATOM 8466 N N . ASP D 1 108 ? -1.068 10.375 18.972 1.000 36.140 211 ASP D N 1
ATOM 8467 C CA . ASP D 1 108 ? -2.080 11.120 18.234 1.000 38.173 211 ASP D CA 1
ATOM 8468 C C . ASP D 1 108 ? -2.886 12.035 19.141 1.000 31.363 211 ASP D C 1
ATOM 8469 O O . ASP D 1 108 ? -3.607 12.874 18.612 1.000 37.261 211 ASP D O 1
ATOM 8478 N N . SER D 1 109 ? -2.825 11.860 20.473 1.000 28.578 212 SER D N 1
ATOM 8479 C CA . SER D 1 109 ? -3.509 12.740 21.403 1.000 27.375 212 SER D CA 1
ATOM 8480 C C . SER D 1 109 ? -3.154 14.194 21.121 1.000 28.455 212 SER D C 1
ATOM 8481 O O . SER D 1 109 ? -1.966 14.557 21.064 1.000 29.623 212 SER D O 1
ATOM 8489 N N . GLY D 1 110 ? -4.194 15.001 20.908 1.000 26.688 213 GLY D N 1
ATOM 8490 C CA . GLY D 1 110 ? -4.059 16.433 20.707 1.000 27.770 213 GLY D CA 1
ATOM 8491 C C . GLY D 1 110 ? -4.116 16.833 19.249 1.000 26.962 213 GLY D C 1
ATOM 8492 O O . GLY D 1 110 ? -4.168 18.020 18.969 1.000 32.695 213 GLY D O 1
ATOM 8496 N N . ARG D 1 111 ? -4.045 15.873 18.323 1.000 31.976 214 ARG D N 1
ATOM 8497 C CA . ARG D 1 111 ? -4.238 16.175 16.914 1.000 30.778 214 ARG D CA 1
ATOM 8498 C C . ARG D 1 111 ? -5.665 16.674 16.679 1.000 34.050 214 ARG D C 1
ATOM 8499 O O . ARG D 1 111 ? -6.636 16.117 17.193 1.000 32.331 214 ARG D O 1
ATOM 8520 N N . PRO D 1 112 ? -5.811 17.793 15.945 1.000 35.636 215 PRO D N 1
ATOM 8521 C CA . PRO D 1 112 ? -7.123 18.289 15.579 1.000 34.794 215 PRO D CA 1
ATOM 8522 C C . PRO D 1 112 ? -7.670 17.604 14.336 1.000 30.134 215 PRO D C 1
ATOM 8523 O O . PRO D 1 112 ? -6.924 17.072 13.494 1.000 29.424 215 PRO D O 1
ATOM 8534 N N . ILE D 1 113 ? -8.993 17.683 14.257 1.000 29.195 216 ILE D N 1
ATOM 8535 C CA . ILE D 1 113 ? -9.751 17.259 13.104 1.000 28.111 216 ILE D CA 1
ATOM 8536 C C . ILE D 1 113 ? -10.323 18.525 12.486 1.000 28.145 216 ILE D C 1
ATOM 8537 O O . ILE D 1 113 ? -10.903 19.340 13.199 1.000 22.423 216 ILE D O 1
ATOM 8553 N N . PHE D 1 114 ? -10.187 18.644 11.160 1.000 31.979 217 PHE D N 1
ATOM 8554 C CA . PHE D 1 114 ? -10.553 19.836 10.441 1.000 29.644 217 PHE D CA 1
ATOM 8555 C C . PHE D 1 114 ? -11.622 19.542 9.400 1.000 30.825 217 PHE D C 1
ATOM 8556 O O . PHE D 1 114 ? -11.605 18.483 8.800 1.000 32.669 217 PHE D O 1
ATOM 8573 N N . ASP D 1 115 ? -12.451 20.549 9.109 1.000 29.271 218 ASP D N 1
ATOM 8574 C CA . ASP D 1 115 ? -13.254 20.561 7.893 1.000 30.748 218 ASP D CA 1
ATOM 8575 C C . ASP D 1 115 ? -12.409 21.046 6.716 1.000 31.664 218 ASP D C 1
ATOM 8576 O O . ASP D 1 115 ? -11.243 21.430 6.898 1.000 26.180 218 ASP D O 1
ATOM 8585 N N . ASN D 1 116 ? -13.025 21.056 5.521 1.000 30.845 219 ASN D N 1
ATOM 8586 C CA . ASN D 1 116 ? -12.369 21.466 4.299 1.000 33.574 219 ASN D CA 1
ATOM 8587 C C . ASN D 1 116 ? -12.049 22.961 4.238 1.000 38.312 219 ASN D C 1
ATOM 8588 O O . ASN D 1 116 ? -11.182 23.308 3.432 1.000 34.801 219 ASN D O 1
ATOM 8599 N N . LYS D 1 117 ? -12.690 23.799 5.075 1.000 38.414 220 LYS D N 1
ATOM 8600 C CA A LYS D 1 117 ? -12.345 25.212 5.199 0.610 40.989 220 LYS D CA 1
ATOM 8601 C CA B LYS D 1 117 ? -12.347 25.213 5.209 0.390 39.029 220 LYS D CA 1
ATOM 8602 C C . LYS D 1 117 ? -11.173 25.401 6.169 1.000 37.531 220 LYS D C 1
ATOM 8603 O O . LYS D 1 117 ? -10.667 26.499 6.294 1.000 37.863 220 LYS D O 1
ATOM 8639 N N . GLY D 1 118 ? -10.740 24.336 6.860 1.000 34.473 221 GLY D N 1
ATOM 8640 C CA . GLY D 1 118 ? -9.614 24.412 7.763 1.000 32.362 221 GLY D CA 1
ATOM 8641 C C . GLY D 1 118 ? -10.032 24.842 9.159 1.000 33.511 221 GLY D C 1
ATOM 8642 O O . GLY D 1 118 ? -9.194 25.278 9.953 1.000 32.599 221 GLY D O 1
ATOM 8646 N N . ARG D 1 119 ? -11.319 24.682 9.487 1.000 32.729 222 ARG D N 1
ATOM 8647 C CA . ARG D 1 119 ? -11.757 24.964 10.836 1.000 32.460 222 ARG D CA 1
ATOM 8648 C C . ARG D 1 119 ? -11.662 23.676 11.637 1.000 31.490 222 ARG D C 1
ATOM 8649 O O . ARG D 1 119 ? -12.010 22.609 11.158 1.000 35.764 222 ARG D O 1
ATOM 8670 N N . VAL D 1 120 ? -11.247 23.817 12.895 1.000 28.234 223 VAL D N 1
ATOM 8671 C CA . VAL D 1 120 ? -11.140 22.703 13.797 1.000 28.141 223 VAL D CA 1
ATOM 8672 C C . VAL D 1 120 ? -12.544 22.344 14.273 1.000 31.340 223 VAL D C 1
ATOM 8673 O O . VAL D 1 120 ? -13.241 23.206 14.783 1.000 28.613 223 VAL D O 1
ATOM 8686 N N . VAL D 1 121 ? -12.920 21.065 14.142 1.000 31.885 224 VAL D N 1
ATOM 8687 C CA . VAL D 1 121 ? -14.212 20.572 14.629 1.000 33.193 224 VAL D CA 1
ATOM 8688 C C . VAL D 1 121 ? -14.050 19.738 15.902 1.000 32.871 224 VAL D C 1
ATOM 8689 O O . VAL D 1 121 ? -15.010 19.583 16.655 1.000 29.124 224 VAL D O 1
ATOM 8702 N N . ALA D 1 122 ? -12.842 19.202 16.145 1.000 30.741 225 ALA D N 1
ATOM 8703 C CA . ALA D 1 122 ? -12.605 18.403 17.328 1.000 31.633 225 ALA D CA 1
ATOM 8704 C C . ALA D 1 122 ? -11.113 18.287 17.561 1.000 30.690 225 ALA D C 1
ATOM 8705 O O . ALA D 1 122 ? -10.332 18.470 16.632 1.000 32.056 225 ALA D O 1
ATOM 8712 N N . ILE D 1 123 ? -10.751 17.951 18.809 1.000 31.914 226 ILE D N 1
ATOM 8713 C CA . ILE D 1 123 ? -9.388 17.576 19.152 1.000 32.874 226 ILE D CA 1
ATOM 8714 C C . ILE D 1 123 ? -9.469 16.151 19.677 1.000 34.396 226 ILE D C 1
ATOM 8715 O O . ILE D 1 123 ? -10.278 15.905 20.551 1.000 34.010 226 ILE D O 1
ATOM 8731 N N . VAL D 1 124 ? -8.552 15.280 19.223 1.000 32.722 227 VAL D N 1
ATOM 8732 C CA . VAL D 1 124 ? -8.496 13.881 19.611 1.000 28.391 227 VAL D CA 1
ATOM 8733 C C . VAL D 1 124 ? -7.869 13.763 20.994 1.000 29.155 227 VAL D C 1
ATOM 8734 O O . VAL D 1 124 ? -6.780 14.285 21.234 1.000 32.457 227 VAL D O 1
ATOM 8747 N N . LEU D 1 125 ? -8.549 13.037 21.876 1.000 28.243 228 LEU D N 1
ATOM 8748 C CA . LEU D 1 125 ? -8.014 12.645 23.165 1.000 32.730 228 LEU D CA 1
ATOM 8749 C C . LEU D 1 125 ? -7.600 11.176 23.155 1.000 40.040 228 LEU D C 1
ATOM 8750 O O . LEU D 1 125 ? -6.670 10.805 23.855 1.000 46.863 228 LEU D O 1
ATOM 8766 N N . GLY D 1 126 ? -8.319 10.318 22.431 1.000 39.842 229 GLY D N 1
ATOM 8767 C CA . GLY D 1 126 ? -8.127 8.885 22.554 1.000 37.453 229 GLY D CA 1
ATOM 8768 C C . GLY D 1 126 ? -8.983 8.107 21.565 1.000 37.169 229 GLY D C 1
ATOM 8769 O O . GLY D 1 126 ? -9.460 8.681 20.581 1.000 38.354 229 GLY D O 1
ATOM 8773 N N . GLY D 1 127 ? -9.176 6.821 21.840 1.000 39.410 230 GLY D N 1
ATOM 8774 C CA . GLY D 1 127 ? -9.967 5.996 20.947 1.000 44.168 230 GLY D CA 1
ATOM 8775 C C . GLY D 1 127 ? -10.273 4.621 21.527 1.000 44.943 230 GLY D C 1
ATOM 8776 O O . GLY D 1 127 ? -9.617 4.194 22.462 1.000 49.487 230 GLY D O 1
ATOM 8780 N N . ALA D 1 128 ? -11.311 3.974 20.994 1.000 47.395 231 ALA D N 1
ATOM 8781 C CA . ALA D 1 128 ? -11.666 2.611 21.338 1.000 44.060 231 ALA D CA 1
ATOM 8782 C C . ALA D 1 128 ? -12.066 1.886 20.062 1.000 44.418 231 ALA D C 1
ATOM 8783 O O . ALA D 1 128 ? -12.670 2.489 19.183 1.000 36.696 231 ALA D O 1
ATOM 8790 N N . ASN D 1 129 ? -11.665 0.618 19.941 1.000 47.647 232 ASN D N 1
ATOM 8791 C CA . ASN D 1 129 ? -12.011 -0.169 18.767 1.000 51.117 232 ASN D CA 1
ATOM 8792 C C . ASN D 1 129 ? -13.451 -0.625 18.900 1.000 46.106 232 ASN D C 1
ATOM 8793 O O . ASN D 1 129 ? -13.848 -1.034 19.980 1.000 46.112 232 ASN D O 1
ATOM 8804 N N . GLU D 1 130 ? -14.214 -0.477 17.812 1.000 41.010 233 GLU D N 1
ATOM 8805 C CA . GLU D 1 130 ? -15.623 -0.812 17.766 1.000 47.410 233 GLU D CA 1
ATOM 8806 C C . GLU D 1 130 ? -15.907 -1.277 16.345 1.000 43.305 233 GLU D C 1
ATOM 8807 O O . GLU D 1 130 ? -15.834 -0.496 15.392 1.000 44.397 233 GLU D O 1
ATOM 8819 N N . GLY D 1 131 ? -16.237 -2.573 16.199 1.000 35.925 234 GLY D N 1
ATOM 8820 C CA . GLY D 1 131 ? -16.500 -3.130 14.888 1.000 30.422 234 GLY D CA 1
ATOM 8821 C C . GLY D 1 131 ? -15.226 -3.087 14.060 1.000 30.069 234 GLY D C 1
ATOM 8822 O O . GLY D 1 131 ? -14.163 -3.455 14.557 1.000 30.611 234 GLY D O 1
ATOM 8826 N N . THR D 1 132 ? -15.332 -2.588 12.822 1.000 28.115 235 THR D N 1
ATOM 8827 C CA . THR D 1 132 ? -14.184 -2.455 11.948 1.000 31.745 235 THR D CA 1
ATOM 8828 C C . THR D 1 132 ? -13.521 -1.072 12.062 1.000 31.918 235 THR D C 1
ATOM 8829 O O . THR D 1 132 ? -12.685 -0.711 11.205 1.000 35.801 235 THR D O 1
ATOM 8840 N N . ARG D 1 133 ? -13.857 -0.304 13.120 1.000 31.873 236 ARG D N 1
ATOM 8841 C CA . ARG D 1 133 ? -13.443 1.096 13.237 1.000 33.566 236 ARG D CA 1
ATOM 8842 C C . ARG D 1 133 ? -12.844 1.349 14.617 1.000 32.771 236 ARG D C 1
ATOM 8843 O O . ARG D 1 133 ? -13.067 0.579 15.541 1.000 34.125 236 ARG D O 1
ATOM 8864 N N . THR D 1 134 ? -12.046 2.425 14.724 1.000 31.793 237 THR D N 1
ATOM 8865 C CA . THR D 1 134 ? -11.777 3.071 15.997 1.000 33.168 237 THR D CA 1
ATOM 8866 C C . THR D 1 134 ? -12.732 4.256 16.141 1.000 31.066 237 THR D C 1
ATOM 8867 O O . THR D 1 134 ? -12.829 5.088 15.242 1.000 31.659 237 THR D O 1
ATOM 8878 N N . ALA D 1 135 ? -13.423 4.318 17.277 1.000 35.480 238 ALA D N 1
ATOM 8879 C CA . ALA D 1 135 ? -14.225 5.466 17.636 1.000 32.025 238 ALA D CA 1
ATOM 8880 C C . ALA D 1 135 ? -13.329 6.396 18.450 1.000 34.925 238 ALA D C 1
ATOM 8881 O O . ALA D 1 135 ? -12.825 6.003 19.489 1.000 36.504 238 ALA D O 1
ATOM 8888 N N . LEU D 1 136 ? -13.107 7.612 17.944 1.000 37.490 239 LEU D N 1
ATOM 8889 C CA . LEU D 1 136 ? -12.251 8.587 18.603 1.000 35.974 239 LEU D CA 1
ATOM 8890 C C . LEU D 1 136 ? -12.998 9.200 19.778 1.000 35.579 239 LEU D C 1
ATOM 8891 O O . LEU D 1 136 ? -14.176 9.521 19.691 1.000 41.587 239 LEU D O 1
ATOM 8907 N N . SER D 1 137 ? -12.305 9.252 20.904 1.000 34.355 240 SER D N 1
ATOM 8908 C CA . SER D 1 137 ? -12.640 10.101 22.017 1.000 36.792 240 SER D CA 1
ATOM 8909 C C . SER D 1 137 ? -12.098 11.515 21.720 1.000 35.956 240 SER D C 1
ATOM 8910 O O . SER D 1 137 ? -10.908 11.669 21.443 1.000 37.033 240 SER D O 1
ATOM 8918 N N . VAL D 1 138 ? -12.971 12.526 21.718 1.000 31.356 241 VAL D N 1
ATOM 8919 C CA . VAL D 1 138 ? -12.632 13.878 21.305 1.000 34.636 241 VAL D CA 1
ATOM 8920 C C . VAL D 1 138 ? -13.174 14.898 22.317 1.000 37.336 241 VAL D C 1
ATOM 8921 O O . VAL D 1 138 ? -14.018 14.590 23.167 1.000 37.519 241 VAL D O 1
ATOM 8934 N N . VAL D 1 139 ? -12.662 16.139 22.206 1.000 34.148 242 VAL D N 1
ATOM 8935 C CA . VAL D 1 139 ? -13.361 17.328 22.651 1.000 35.288 242 VAL D CA 1
ATOM 8936 C C . VAL D 1 139 ? -13.884 18.042 21.411 1.000 30.502 242 VAL D C 1
ATOM 8937 O O . VAL D 1 139 ? -13.211 18.080 20.381 1.000 35.304 242 VAL D O 1
ATOM 8950 N N . THR D 1 140 ? -15.081 18.618 21.556 1.000 30.714 243 THR D N 1
ATOM 8951 C CA . THR D 1 140 ? -15.754 19.311 20.478 1.000 34.324 243 THR D CA 1
ATOM 8952 C C . THR D 1 140 ? -16.454 20.539 21.064 1.000 37.778 243 THR D C 1
ATOM 8953 O O . THR D 1 140 ? -16.471 20.745 22.285 1.000 34.395 243 THR D O 1
ATOM 8964 N N . TRP D 1 141 ? -17.024 21.340 20.143 1.000 36.096 244 TRP D N 1
ATOM 8965 C CA . TRP D 1 141 ? -17.839 22.493 20.457 1.000 42.410 244 TRP D CA 1
ATOM 8966 C C . TRP D 1 141 ? -19.264 22.204 19.979 1.000 47.236 244 TRP D C 1
ATOM 8967 O O . TRP D 1 141 ? -19.471 21.880 18.802 1.000 52.899 244 TRP D O 1
ATOM 8988 N N . ASN D 1 142 ? -20.228 22.284 20.905 1.000 56.529 245 ASN D N 1
ATOM 8989 C CA . ASN D 1 142 ? -21.587 21.849 20.617 1.000 70.873 245 ASN D CA 1
ATOM 8990 C C . ASN D 1 142 ? -22.522 23.041 20.443 1.000 67.657 245 ASN D C 1
ATOM 8991 O O . ASN D 1 142 ? -23.204 23.068 19.421 1.000 84.996 245 ASN D O 1
ATOM 9002 N N A LYS D 1 143 ? -22.523 24.000 21.388 0.500 67.220 246 LYS D N 1
ATOM 9003 N N B LYS D 1 143 ? -22.490 24.028 21.352 0.500 66.263 246 LYS D N 1
ATOM 9004 C CA A LYS D 1 143 ? -23.458 25.123 21.343 0.500 78.116 246 LYS D CA 1
ATOM 9005 C CA B LYS D 1 143 ? -23.416 25.155 21.284 0.500 77.204 246 LYS D CA 1
ATOM 9006 C C A LYS D 1 143 ? -22.919 26.318 22.160 0.500 91.486 246 LYS D C 1
ATOM 9007 C C B LYS D 1 143 ? -22.900 26.323 22.139 0.500 90.896 246 LYS D C 1
ATOM 9008 O O A LYS D 1 143 ? -21.858 26.263 22.785 0.500 86.778 246 LYS D O 1
ATOM 9009 O O B LYS D 1 143 ? -21.841 26.230 22.770 0.500 86.243 246 LYS D O 1
ATOM 9046 N N . ASP D 1 144 ? -23.659 27.435 22.102 1.000 95.514 247 ASP D N 1
ATOM 9047 C CA . ASP D 1 144 ? -23.205 28.766 22.466 1.000 95.748 247 ASP D CA 1
ATOM 9048 C C . ASP D 1 144 ? -24.182 29.401 23.467 1.000 97.096 247 ASP D C 1
ATOM 9049 O O . ASP D 1 144 ? -24.910 28.663 24.118 1.000 104.679 247 ASP D O 1
ATOM 9058 N N . ILE D 1 145 ? -24.194 30.750 23.629 1.000 91.792 248 ILE D N 1
ATOM 9059 C CA . ILE D 1 145 ? -24.708 31.414 24.838 1.000 84.449 248 ILE D CA 1
ATOM 9060 C C . ILE D 1 145 ? -25.724 32.540 24.532 1.000 69.344 248 ILE D C 1
ATOM 9061 O O . ILE D 1 145 ? -25.425 33.452 23.764 1.000 46.186 248 ILE D O 1
ATOM 9077 N N . VAL D 1 146 ? -26.928 32.482 25.152 1.000 60.699 249 VAL D N 1
ATOM 9078 C CA . VAL D 1 146 ? -27.952 33.520 25.008 1.000 54.491 249 VAL D CA 1
ATOM 9079 C C . VAL D 1 146 ? -27.473 34.829 25.645 1.000 49.588 249 VAL D C 1
ATOM 9080 O O . VAL D 1 146 ? -27.087 34.855 26.811 1.000 48.996 249 VAL D O 1
ATOM 9093 N N . THR D 1 147 ? -27.583 35.947 24.906 1.000 51.995 250 THR D N 1
ATOM 9094 C CA . THR D 1 147 ? -26.845 37.174 25.209 1.000 53.945 250 THR D CA 1
ATOM 9095 C C . THR D 1 147 ? -27.720 38.400 24.954 1.000 51.077 250 THR D C 1
ATOM 9096 O O . THR D 1 147 ? -28.210 38.547 23.844 1.000 48.748 250 THR D O 1
ATOM 9107 N N . LYS D 1 148 ? -27.846 39.299 25.944 1.000 53.426 251 LYS D N 1
ATOM 9108 C CA . LYS D 1 148 ? -28.611 40.541 25.813 1.000 62.798 251 LYS D CA 1
ATOM 9109 C C . LYS D 1 148 ? -27.727 41.645 25.221 1.000 76.210 251 LYS D C 1
ATOM 9110 O O . LYS D 1 148 ? -26.788 42.055 25.897 1.000 92.746 251 LYS D O 1
ATOM 9129 N N . ILE D 1 149 ? -28.046 42.158 24.013 1.000 76.785 252 ILE D N 1
ATOM 9130 C CA . ILE D 1 149 ? -27.487 43.423 23.535 1.000 76.125 252 ILE D CA 1
ATOM 9131 C C . ILE D 1 149 ? -28.522 44.531 23.687 1.000 85.096 252 ILE D C 1
ATOM 9132 O O . ILE D 1 149 ? -29.632 44.371 23.207 1.000 77.379 252 ILE D O 1
ATOM 9148 N N . THR D 1 150 ? -28.141 45.657 24.325 1.000 91.686 253 THR D N 1
ATOM 9149 C CA . THR D 1 150 ? -28.970 46.858 24.400 1.000 100.755 253 THR D CA 1
ATOM 9150 C C . THR D 1 150 ? -28.140 48.107 24.085 1.000 115.211 253 THR D C 1
ATOM 9151 O O . THR D 1 150 ? -26.970 48.157 24.456 1.000 130.928 253 THR D O 1
ATOM 9162 N N . PRO D 1 151 ? -28.715 49.236 23.581 1.000 120.424 254 PRO D N 1
ATOM 9163 C CA . PRO D 1 151 ? -28.082 50.552 23.699 1.000 116.049 254 PRO D CA 1
ATOM 9164 C C . PRO D 1 151 ? -28.419 51.167 25.070 1.000 105.105 254 PRO D C 1
ATOM 9165 O O . PRO D 1 151 ? -27.799 52.152 25.429 1.000 83.940 254 PRO D O 1
#

InterPro domains:
  IPR000336 Flavivirus/Alphavirus glycoprotein, immunoglobulin-like domain superfamily [G3DSA:2.60.40.350] (1100-1199)
  IPR000930 Peptidase S3, togavirin [PF00944] (105-261)
  IPR000930 Peptidase S3, togavirin [PR00798] (103-116)
  IPR000930 Peptidase S3, togavirin [PR00798] (124-148)
  IPR000930 Peptidase S3, togavirin [PR00798] (149-173)
  IPR000930 Peptidase S3, togavirin [PR00798] (174-198)
  IPR000930 Peptidase S3, togavirin [PR00798] (199-223)
  IPR000930 Peptidase S3, togavirin [PR00798] (224-250)
  IPR000930 Peptidase S3, togavirin [PS51690] (112-260)
  IPR000936 Alphavirus E2 glycoprotein [PF00943] (338-741)
  IPR002533 Alphavirus E3 spike glycoprotein [PF01563] (267-324)
  IPR002548 Alphavirus E1 glycoprotein [PF01589] (743-1246)
  IPR009003 Peptidase S1, PA clan [SSF50494] (106-261)
  IPR014756 Immunoglobulin E-set [SSF81296] (1101-1199)
  IPR036253 Flavivirus glycoprotein, central and dimerisation domain superfamily [SSF56983] (809-1100)
  IPR038055 Flaviviral glycoprotein E, dimerisation domain [G3DSA:2.60.98.10] (809-888)
  IPR038055 Flaviviral glycoprotein E, dimerisation domain [G3DSA:2.60.98.10] (923-987)
  IPR038055 Flaviviral glycoprotein E, dimerisation domain [G3DSA:2.60.98.10] (1016-1099)
  IPR042304 Alphavirus E2 glycoprotein, domain A [G3DSA:2.60.40.3200] (329-592)
  IPR042305 Alphavirus E2 glycoprotein, domain B [G3DSA:2.60.40.4310] (499-553)

Secondary structure (DSSP, 8-state):
--TTEEEEEETTEEEEEEEEETTEEEE-TT--SEES-HHHHTS--EEPSSSS-EEEEPPGGGGGGSBPB-S---SEEEEETTEEEEEETTEEEEETT---TT-TT-EEE-TTS-EEEEEEEEEEETTEEEEEEEE--GGGGG--EEE-/--TTEEEEEETTEEEEEEEEETTEEEE-TT--SEES-HHHHTS--EEPSSSS-EEEEPPGGGGGGSBPB-S---SEEEEETTEEEEEETTEEEEETT---TT-TT-EEE-TTS-EEEEEEEEEEETTEEEEEEEE--GGGGG--EEE-/--TTEEEEEETTEEEEEEEEETTEEEE-TT--SEESSHHHHTS--EEPSSSS-EEEEPPGGGGGGPBPB-S---SEEEEETTEEEEEETTEEEEETT---TT-TT-EEE-TTS-EEEEEEEEEEETTEEEEEEEE-----TT------/--TTEEEEEETTEEEEEEEEETTEEEE-TT--SEESSHHHHTS--EEPSSSS-EEEEPPGGGGGGPBPB-S---SEEEEETTEEEEEETTEEEEETT---TT-TT-EEE-TTS-EEEEEEEEEEETTEEEEEEEE-----------

Solvent-accessible surface area: 29992 Å² total; per-residue (Å²): 132,89,96,3,33,31,58,0,93,74,151,62,134,42,39,0,27,0,0,0,0,5,11,22,0,1,12,0,15,92,5,142,31,95,12,88,40,90,62,0,55,141,31,95,56,161,154,34,121,158,53,37,7,37,24,6,37,0,5,17,103,13,78,109,51,23,15,123,3,15,22,60,26,94,125,30,151,15,62,18,125,50,38,59,0,56,17,50,30,31,29,1,25,3,64,73,59,22,32,112,125,17,18,18,1,28,4,0,14,18,139,160,23,55,0,0,0,1,4,19,30,49,60,71,38,45,114,67,26,2,6,18,0,0,0,0,39,109,37,1,0,45,73,11,29,10,24,17,135,97,98,3,28,35,57,0,92,83,147,62,124,41,36,0,28,0,0,0,0,3,12,21,0,3,18,0,29,98,3,142,29,96,12,88,41,89,64,0,54,167,32,94,56,151,148,33,107,158,66,44,6,31,27,6,37,1,4,16,104,11,90,109,55,23,13,98,2,10,24,49,25,95,127,29,149,12,60,18,120,52,39,60,0,56,17,50,46,34,28,1,23,3,65,72,60,21,32,113,122,16,18,18,0,26,5,0,16,18,140,133,25,40,0,0,0,1,4,19,29,49,59,67,33,46,115,70,25,1,6,20,0,0,0,0,41,108,38,1,0,43,73,10,28,9,28,16,184,75,91,8,30,32,30,0,25,66,136,43,142,34,41,0,11,0,0,0,4,33,71,69,0,16,12,0,23,95,8,131,30,96,8,45,48,82,20,0,50,144,39,92,58,174,168,39,123,161,128,48,20,18,32,5,100,8,19,95,30,9,128,75,41,24,15,143,98,15,70,92,30,83,124,30,148,14,60,19,89,50,38,60,0,53,27,51,66,48,104,4,26,2,70,66,48,30,28,48,134,16,11,18,0,15,4,0,27,18,139,170,37,40,0,0,0,0,4,30,29,49,52,102,103,80,116,66,14,6,7,54,39,25,50,61,113,160,88,114,135,101,141,127,115,113,174,137,199,61,89,7,36,32,30,0,24,67,150,46,146,25,38,0,10,0,0,0,6,31,65,71,0,26,12,0,21,93,6,139,30,96,7,44,48,79,22,0,50,165,45,94,60,155,152,36,96,166,150,48,16,19,29,5,92,4,23,101,34,9,102,76,36,24,15,155,97,17,103,95,38,85,124,30,144,13,60,18,90,48,38,58,0,50,27,54,60,48,154,4,27,1,69,67,48,27,27,49,128,16,12,18,0,15,4,0,31,17,141,166,37,42,0,0,0,1,4,26,29,49,51,100,112,81,115,65,13,14,14,58,40,27,54,54,116,153,112,134,154,89,175,155,92,185

Foldseek 3Di:
DCLFWWFFDDPRDGQAIWGAEQQKTKFFQPRDHATPDPVRRPFDWDQDPVGRMIIGGHDPVCNVSHAYADQDDPFAWWDWPLGIWGADPNWTKDFPPSDDRHQQQTFIGHPVRHTAWGFHAWDDDDRMTTTDTDGDHPVCVPVDDDDD/DCLFWWFFDDPRDGQAIWGAEQQKTKFFQPRDHATPDPQRRPFDWDQDPVGRMIIGGHDPVCNVSHAYADQDDDFAWWDWPLGTWGADPNWTKDFPVSDDHHQQQTFIGHPVRHTAWGFHAWDDDDRMTTTDTDGDHPVCVPVDDDDD/DCPFWFFFDDPRDGQAIWGAAQQKTKFFQVRDGATPDPQRRPFDWDQDPPGRMIITGHPPVCNVVHAYADQDDDFDWWDWPLGTWGADPNWTKDFPPSDDRHQQQTFIGHPVGHTAWGFHAWDDDDRITTTDTDGDHDDDPPPDDDDD/DCLFWFFFDDPRDGQAIWGAAQQKTKFFQVRDGATPPPQRRPFDWDQDPVGRMIIGGHPPVCNVVHAYADQDDPFDWWDWPLGTWGADPNWTKDFPPSDDRHQQQTFIGHPVGHTAWGFHAWDDDDRITTTDTDGDHDDDDDDDDD

Radius of gyration: 29.27 Å; Cα contacts (8 Å, |Δi|>4): 1398; chains: 4; bounding box: 106×68×40 Å

B-factor: mean 45.22, std 16.33, range [19.75, 156.27]

Sequence (590 aa):
ENDCIFEVRHEGKVTGYACLVGDKVMKPAHVKGTIDNADLAKLAFKRRSSKYDLECAQIPVHMKSDASKFTHEKPEGYYNWHHGAVQYSGGRFTIPTGAGKPGDSGRPIFDNKGRVVAIVLGGANEGTRTALSVVTWNKDIVTKITPEGENDCIFEVRHEGKVTGYACCLVVGDKVMKPAHVKGTIDNADLAKLAFKRSSKYDLECAQIPVHMKSDASKFTHEKPEGYYNWHHGAVQYSGGRFTIPTGAGKPGDSGRPIFDNKKGRVVAIVLGGANEGTRTALSVVTWNKDIVTKITPEGENDCIFEVRHEGKVTGYACCLVGDKVMKPAHVKGTIDNADLAKLAFKRSSKYDLECAQIPVHMKSDASKFTHEKPEGYYNWHHGAVQYSGGRRFTIPTGAGKPGDSGRPIFDNKGRVVAIVLGGANEGTRTALSVVTWNKDIVTKITPEGENDCIFEVRRHEGKVTGYACCLVGDKVMKPAHVKGTIDNADLAKLAFKRSSKYDLECAQIPVHMKSDASKFTHEKPEGYYNWHHGAVQYSSGGRRFTIPTGAGKPGDSGRPIFDNKKGRVVAIVLGGANEGTRTALSVVTWNKKDIVTKITP